Protein AF-A0A0G4N3T8-F1 (afdb_monomer)

Foldseek 3Di:
DAEDELVQLDDPDQCVSLVSLVVVLVVPQVPPPEEYEYEQCLSLFFADDPPDDDPSSVVNNVSNLVSLVVCPVTNYHYHYYHPCPVRGYPSVVVSCPDDDDPDADALVRQLVLLCVLCVPAAEDPQDDSSVLSVLCPLAHSVLSNQLVVQLVVLQVVVQVVVQVVDPDPDHDDGDPHGYGHPVSSVVSPVVGDRPDDDDPDDDDDDDDDDDDDDDDDDDDDDDDVVVCCPPLNVVVLVVQLVVCVVPVVQDDPLNSVLSVCVVVVPDDPVVSDDQPPPLDPDDDDDDDDDDDDDPVVVLSNVLVLLLQLLVCLQACLLLQAPQDPVCCCPPDDPSDSPPPPSNDCVSSPDDPVQQQPKHFAHPSQLVQADDVVPGIDGSVVSSVLSCCQARYNHHDHDSPPPDPVVVVVVCVQRSHPDNDDDDPVRVVVLVVQLCLLVVVQVVCCVVPVPDDQLHCPPNSSVRSVVLVVVLVVVVVPAAEDEDEDDQHNQLSCVCRPQNDPVVVLVCLVVVPDDPVPPDPDDRSSQDKDWHWDARPVRDIHIYIYHGD

Organism: Verticillium longisporum (NCBI:txid100787)

Solvent-accessible surface area (backbone atoms only — not comparable to full-atom values): 32976 Å² total; per-residue (Å²): 113,49,80,44,47,40,73,79,43,63,54,93,52,81,67,49,24,36,48,48,43,52,50,52,49,52,50,46,63,74,57,50,68,37,39,41,36,31,43,51,36,39,78,59,40,48,40,95,60,100,65,93,71,58,73,59,56,58,51,29,46,54,44,42,54,54,51,56,66,71,40,80,92,48,66,55,45,82,44,76,41,57,95,44,75,85,45,40,26,67,76,58,57,69,76,47,82,80,77,83,84,84,70,75,59,50,52,70,49,38,29,53,50,48,52,64,73,46,66,88,58,47,71,36,91,73,46,52,59,64,59,51,22,64,72,47,68,61,29,41,74,66,42,52,51,51,31,55,51,41,14,54,51,45,38,53,53,49,56,53,52,51,53,72,67,60,82,63,97,62,83,79,78,80,70,98,63,72,61,42,44,44,68,24,48,56,54,17,59,74,72,52,69,52,86,56,74,83,81,92,76,82,98,81,84,82,90,90,84,86,87,85,90,89,88,91,89,88,90,87,87,87,71,80,78,60,62,65,71,53,62,91,52,45,70,50,56,53,50,51,50,55,43,30,71,76,37,57,80,60,39,58,69,62,53,43,53,46,53,50,45,65,72,66,65,82,60,59,77,81,71,77,58,76,76,68,88,78,74,56,94,73,82,81,90,78,93,78,81,82,79,88,80,69,74,65,62,57,56,43,53,48,53,53,48,53,32,53,37,52,46,34,31,55,70,47,18,36,54,59,22,56,64,58,94,82,44,54,49,75,69,38,88,93,50,50,56,65,67,57,62,62,74,42,53,65,61,73,69,49,52,82,81,51,32,75,42,74,41,72,48,25,88,64,37,62,48,64,62,46,46,96,96,35,58,58,41,28,46,48,56,50,49,55,50,44,43,59,60,19,30,25,79,46,59,56,87,53,74,87,52,87,52,61,71,61,46,50,59,47,44,72,52,51,55,36,94,70,62,76,86,79,53,73,67,56,51,51,50,45,49,51,40,36,49,55,44,49,51,51,46,52,48,45,51,70,77,44,70,88,57,94,64,48,63,38,84,97,48,37,65,51,55,37,49,53,48,50,51,51,51,52,40,41,73,76,64,47,49,73,47,80,44,82,74,68,56,69,25,37,62,51,41,38,40,74,68,58,55,50,58,62,68,65,58,50,30,65,74,69,71,59,70,60,95,81,66,87,60,94,68,76,59,88,70,30,66,51,50,76,38,76,45,72,41,98,86,70,50,66,34,39,38,31,39,54,56,105

pLDDT: mean 76.02, std 19.44, range [22.83, 96.81]

InterPro domains:
  IPR003959 ATPase, AAA-type, core [PF00004] (2-103)
  IPR011603 2-oxoglutarate dehydrogenase E1 component [PTHR23152] (225-548)
  IPR027417 P-loop containing nucleoside triphosphate hydrolase [G3DSA:3.40.50.300] (2-196)
  IPR027417 P-loop containing nucleoside triphosphate hydrolase [SSF52540] (2-163)
  IPR029061 Thiamin diphosphate-binding fold [SSF52518] (342-529)
  IPR032106 2-oxoglutarate dehydrogenase E1 component, N-terminal domain [PF16078] (226-265)
  IPR041569 AAA ATPase, AAA+ lid domain [PF17862] (126-162)

Secondary structure (DSSP, 8-state):
-EEEEHHHH--SSTTHHHHHHHHHHHHHHHT-SEEEEEESTHHHHB---SS---HHHHHHHHHHHHHHHTTTTS-EEEEE--S-GGGB-HHHHTT--------PPPHHHHHHHHHHHTTTSEE-TT--HHHHHHH-TT--HHHHHHHHHHHHHHHHHHHHHHHHH--SSSPPPPPSS-EE-HHHHHHHHHHPPPS-------------------------PPPGGGGTTSSTTHHHHHHHHHHHHH-GGGS-HHHHHHHHHHHH--S-TTTS----TTSS---S----PPPP--THHHHHHHHHHHHHHHHHHHHHGGGT----TT-HHHHSTTS-----GGGSTGGGT--GGGTT-EEE-BTTB-GGG-BTTB-EEEHHHHHHHHHHHHSSSS----TT---HHHHHHHHHHHSSS-S----HHHHHHHHHHHHHHHHHHHHHHHH-TTS-----TT-TTHHHHHHHHHHHHHHTT--EEEE---STTHHHIIIIII---HHHHHHHHHT---TT--S----TTT--EEEEEE-TTS-EEEEEEPP-

Mean predicted aligned error: 19.87 Å

Structure (mmCIF, N/CA/C/O backbone):
data_AF-A0A0G4N3T8-F1
#
_entry.id   AF-A0A0G4N3T8-F1
#
loop_
_atom_site.group_PDB
_atom_site.id
_atom_site.type_symbol
_atom_site.label_atom_id
_atom_site.label_alt_id
_atom_site.label_comp_id
_atom_site.label_asym_id
_atom_site.label_entity_id
_atom_site.label_seq_id
_atom_site.pdbx_PDB_ins_code
_atom_site.Cartn_x
_atom_site.Cartn_y
_atom_site.Cartn_z
_atom_site.occupancy
_atom_site.B_iso_or_equiv
_atom_site.auth_seq_id
_atom_site.auth_comp_id
_atom_site.auth_asym_id
_atom_site.auth_atom_id
_atom_site.pdbx_PDB_model_num
ATOM 1 N N . MET A 1 1 ? -4.111 25.228 19.983 1.00 71.50 1 MET A N 1
ATOM 2 C CA . MET A 1 1 ? -4.428 25.370 18.546 1.00 71.50 1 MET A CA 1
ATOM 3 C C . MET A 1 1 ? -5.278 24.170 18.165 1.00 71.50 1 MET A C 1
ATOM 5 O O . MET A 1 1 ? -4.905 23.070 18.539 1.00 71.50 1 MET A O 1
ATOM 9 N N . LEU A 1 2 ? -6.440 24.383 17.555 1.00 81.38 2 LEU A N 1
ATOM 10 C CA . LEU A 1 2 ? -7.309 23.341 17.009 1.00 81.38 2 LEU A CA 1
ATOM 11 C C . LEU A 1 2 ? -7.020 23.257 15.514 1.00 81.38 2 LEU A C 1
ATOM 13 O O . LEU A 1 2 ? -7.390 24.167 14.780 1.00 81.38 2 LEU A O 1
ATOM 17 N N . GLU A 1 3 ? -6.319 22.215 15.089 1.00 81.06 3 GLU A N 1
ATOM 18 C CA . GLU A 1 3 ? -6.073 21.940 13.675 1.00 81.06 3 GLU A CA 1
ATOM 19 C C . GLU A 1 3 ? -7.245 21.150 13.089 1.00 81.06 3 GLU A C 1
ATOM 21 O O . GLU A 1 3 ? -7.716 20.178 13.681 1.00 81.06 3 GLU A O 1
ATOM 26 N N . VAL A 1 4 ? -7.749 21.604 11.948 1.00 79.25 4 VAL A N 1
ATOM 27 C CA . VAL A 1 4 ? -8.958 21.096 11.309 1.00 79.25 4 VAL A CA 1
ATOM 28 C C . VAL A 1 4 ? -8.665 20.889 9.830 1.00 79.25 4 VAL A C 1
ATOM 30 O O . VAL A 1 4 ? -8.437 21.843 9.093 1.00 79.25 4 VAL A O 1
ATOM 33 N N . SER A 1 5 ? -8.690 19.642 9.375 1.00 74.25 5 SER A N 1
ATOM 34 C CA . SER A 1 5 ? -8.521 19.318 7.957 1.00 74.25 5 SER A CA 1
ATOM 35 C C . SER A 1 5 ? -9.869 19.241 7.243 1.00 74.25 5 SER A C 1
ATOM 37 O O . SER A 1 5 ? -10.896 18.931 7.859 1.00 74.25 5 SER A O 1
ATOM 39 N N . GLY A 1 6 ? -9.886 19.441 5.923 1.00 65.75 6 GLY A N 1
ATOM 40 C CA . GLY A 1 6 ? -11.110 19.301 5.128 1.00 65.75 6 GLY A CA 1
ATOM 41 C C . GLY A 1 6 ? -11.798 17.937 5.248 1.00 65.75 6 GLY A C 1
ATOM 42 O O . GLY A 1 6 ? -13.027 17.849 5.227 1.00 65.75 6 GLY A O 1
ATOM 43 N N . ALA A 1 7 ? -11.020 16.879 5.473 1.00 62.44 7 ALA A N 1
ATOM 44 C CA . ALA A 1 7 ? -11.532 15.533 5.712 1.00 62.44 7 ALA A CA 1
ATOM 45 C C . ALA A 1 7 ? -12.271 15.388 7.055 1.00 62.44 7 ALA A C 1
ATOM 47 O O . ALA A 1 7 ? -13.172 14.565 7.162 1.00 62.44 7 ALA A O 1
ATOM 48 N N . SER A 1 8 ? -11.923 16.188 8.069 1.00 65.00 8 SER A N 1
ATOM 49 C CA . SER A 1 8 ? -12.542 16.111 9.403 1.00 65.00 8 SER A CA 1
ATOM 50 C C . SER A 1 8 ? -13.936 16.748 9.476 1.00 65.00 8 SER A C 1
ATOM 52 O O . SER A 1 8 ? -14.730 16.410 10.352 1.00 65.00 8 SER A O 1
ATOM 54 N N . ILE A 1 9 ? -14.250 17.660 8.550 1.00 69.56 9 ILE A N 1
ATOM 55 C CA . ILE A 1 9 ? -15.552 18.339 8.480 1.00 69.56 9 ILE A CA 1
ATOM 56 C C . ILE A 1 9 ? -16.479 17.681 7.450 1.00 69.56 9 ILE A C 1
ATOM 58 O O . ILE A 1 9 ? -17.690 17.626 7.675 1.00 69.56 9 ILE A O 1
ATOM 62 N N . ASN A 1 10 ? -15.937 17.210 6.323 1.00 64.81 10 ASN A N 1
ATOM 63 C CA . ASN A 1 10 ? -16.735 16.670 5.227 1.00 64.81 10 ASN A CA 1
ATOM 64 C C . ASN A 1 10 ? -17.247 15.260 5.536 1.00 64.81 10 ASN A C 1
ATOM 66 O O . ASN A 1 10 ? -16.494 14.292 5.506 1.00 64.81 10 ASN A O 1
ATOM 70 N N . ASP A 1 11 ? -18.556 15.149 5.735 1.00 62.53 11 ASP A N 1
ATOM 71 C CA . ASP A 1 11 ? -19.254 13.885 5.933 1.00 62.53 11 ASP A CA 1
ATOM 72 C C . ASP A 1 11 ? -20.135 13.529 4.716 1.00 62.53 11 ASP A C 1
ATOM 74 O O . ASP A 1 11 ? -20.631 14.399 3.988 1.00 62.53 11 ASP A O 1
ATOM 78 N N . MET A 1 12 ? -20.328 12.229 4.471 1.00 53.44 12 MET A N 1
ATOM 79 C CA . MET A 1 12 ? -21.211 11.715 3.419 1.00 53.44 12 MET A CA 1
ATOM 80 C C . MET A 1 12 ? -22.694 11.878 3.775 1.00 53.44 12 MET A C 1
ATOM 82 O O . MET A 1 12 ? -23.532 11.923 2.868 1.00 53.44 12 MET A O 1
ATOM 86 N N . TYR A 1 13 ? -23.026 11.993 5.064 1.00 56.47 13 TYR A N 1
ATOM 87 C CA . TYR A 1 13 ? -24.401 12.147 5.531 1.00 56.47 13 TYR A CA 1
ATOM 88 C C . TYR A 1 13 ? -24.872 13.606 5.486 1.00 56.47 13 TYR A C 1
ATOM 90 O O . TYR A 1 13 ? -24.269 14.511 6.070 1.00 56.47 13 TYR A O 1
ATOM 98 N N . VAL A 1 14 ? -26.003 13.833 4.810 1.00 57.00 14 VAL A N 1
ATOM 99 C CA . VAL A 1 14 ? -26.629 15.158 4.681 1.00 57.00 14 VAL A CA 1
ATOM 100 C C . VAL A 1 14 ? -26.943 15.719 6.074 1.00 57.00 14 VAL A C 1
ATOM 102 O O . VAL A 1 14 ? -27.644 15.088 6.863 1.00 57.00 14 VAL A O 1
ATOM 105 N N . GLY A 1 15 ? -26.395 16.896 6.388 1.00 65.69 15 GLY A N 1
ATOM 106 C CA . GLY A 1 15 ? -26.574 17.583 7.673 1.00 65.69 15 GLY A CA 1
ATOM 107 C C . GLY A 1 15 ? -25.611 17.172 8.797 1.00 65.69 15 GLY A C 1
ATOM 108 O O . GLY A 1 15 ? -25.592 17.837 9.834 1.00 65.69 15 GLY A O 1
ATOM 109 N N . GLN A 1 16 ? -24.781 16.133 8.628 1.00 74.25 16 GLN A N 1
ATOM 110 C CA . GLN A 1 16 ? -23.794 15.754 9.650 1.00 74.25 16 GLN A CA 1
ATOM 111 C C . GLN A 1 16 ? -22.578 16.685 9.635 1.00 74.25 16 GLN A C 1
ATOM 113 O O . GLN A 1 16 ? -22.160 17.165 10.688 1.00 74.25 16 GLN A O 1
ATOM 118 N N . SER A 1 17 ? -22.110 17.065 8.447 1.00 75.94 17 SER A N 1
ATOM 119 C CA . SER A 1 17 ? -21.088 18.101 8.280 1.00 75.94 17 SER A CA 1
ATOM 120 C C . SER A 1 17 ? -21.495 19.415 8.965 1.00 75.94 17 SER A C 1
ATOM 122 O O . SER A 1 17 ? -20.697 20.026 9.667 1.00 75.94 17 SER A O 1
ATOM 124 N N . GLU A 1 18 ? -22.769 19.820 8.879 1.00 81.50 18 GLU A N 1
ATOM 125 C CA . GLU A 1 18 ? -23.284 21.003 9.585 1.00 81.50 18 GLU A CA 1
ATOM 126 C C . GLU A 1 18 ? -23.201 20.882 11.113 1.00 81.50 18 GLU A C 1
ATOM 128 O O . GLU A 1 18 ? -22.900 21.858 11.806 1.00 81.50 18 GLU A O 1
ATOM 133 N N . LYS A 1 19 ? -23.478 19.693 11.658 1.00 82.56 19 LYS A N 1
ATOM 134 C CA . LYS A 1 19 ? -23.378 19.436 13.100 1.00 82.56 19 LYS A CA 1
ATOM 135 C C . LYS A 1 19 ? -21.930 19.451 13.566 1.00 82.56 19 LYS A C 1
ATOM 137 O O . LYS A 1 19 ? -21.659 20.040 14.609 1.00 82.56 19 LYS A O 1
ATOM 142 N N . ASN A 1 20 ? -21.017 18.873 12.788 1.00 82.88 20 ASN A N 1
ATOM 143 C CA . ASN A 1 20 ? -19.584 18.874 13.087 1.00 82.88 20 ASN A CA 1
ATOM 144 C C . ASN A 1 20 ? -19.046 20.307 13.126 1.00 82.88 20 ASN A C 1
ATOM 146 O O . ASN A 1 20 ? -18.324 20.683 14.045 1.00 82.88 20 ASN A O 1
ATOM 150 N N . VAL A 1 21 ? -19.503 21.149 12.200 1.00 83.56 21 VAL A N 1
ATOM 151 C CA . VAL A 1 21 ? -19.205 22.582 12.197 1.00 83.56 21 VAL A CA 1
ATOM 152 C C . VAL A 1 21 ? -19.753 23.286 13.445 1.00 83.56 21 VAL A C 1
ATOM 154 O O . VAL A 1 21 ? -19.013 24.010 14.108 1.00 83.56 21 VAL A O 1
ATOM 157 N N . ARG A 1 22 ? -21.013 23.048 13.841 1.00 85.12 22 ARG A N 1
ATOM 158 C CA . ARG A 1 22 ? -21.557 23.613 15.098 1.00 85.12 22 ARG A CA 1
ATOM 159 C C . ARG A 1 22 ? -20.786 23.148 16.326 1.00 85.12 22 ARG A C 1
ATOM 161 O O . ARG A 1 22 ? -20.542 23.942 17.231 1.00 85.12 22 ARG A O 1
ATOM 168 N N . ALA A 1 23 ? -20.410 21.874 16.367 1.00 84.69 23 ALA A N 1
ATOM 169 C CA . ALA A 1 23 ? -19.646 21.300 17.464 1.00 84.69 23 ALA A CA 1
ATOM 170 C C . ALA A 1 23 ? -18.252 21.932 17.554 1.00 84.69 23 ALA A C 1
ATOM 172 O O . ALA A 1 23 ? -17.852 22.343 18.643 1.00 84.69 23 ALA A O 1
ATOM 173 N N . LEU A 1 24 ? -17.569 22.104 16.418 1.00 85.88 24 LEU A N 1
ATOM 174 C CA . LEU A 1 24 ? -16.271 22.768 16.330 1.00 85.88 24 LEU A CA 1
ATOM 175 C C . LEU A 1 24 ? -16.331 24.188 16.901 1.00 85.88 24 LEU A C 1
ATOM 177 O O . LEU A 1 24 ? -15.544 24.536 17.779 1.00 85.88 24 LEU A O 1
ATOM 181 N N . PHE A 1 25 ? -17.291 25.000 16.458 1.00 84.19 25 PHE A N 1
ATOM 182 C CA . PHE A 1 25 ? -17.422 26.375 16.940 1.00 84.19 25 PHE A CA 1
ATOM 183 C C . PHE A 1 25 ? -17.934 26.459 18.382 1.00 84.19 25 PHE A C 1
ATOM 185 O O . PHE A 1 25 ? -17.521 27.342 19.129 1.00 84.19 25 PHE A O 1
ATOM 192 N N . SER A 1 26 ? -18.770 25.520 18.831 1.00 85.38 26 SER A N 1
ATOM 193 C CA . SER A 1 26 ? -19.181 25.433 20.239 1.00 85.38 26 SER A CA 1
ATOM 194 C C . SER A 1 26 ? -18.003 25.095 21.156 1.00 85.38 26 SER A C 1
ATOM 196 O O . SER A 1 26 ? -17.832 25.722 22.204 1.00 85.38 26 SER A O 1
ATOM 198 N N . LEU A 1 27 ? -17.159 24.147 20.744 1.00 84.12 27 LEU A N 1
ATOM 199 C CA . LEU A 1 27 ? -15.921 23.810 21.437 1.00 84.12 27 LEU A CA 1
ATOM 200 C C . LEU A 1 27 ? -14.975 25.012 21.445 1.00 84.12 27 LEU A C 1
ATOM 202 O O . LEU A 1 27 ? -14.427 25.366 22.489 1.00 84.12 27 LEU A O 1
ATOM 206 N N . ALA A 1 28 ? -14.867 25.701 20.309 1.00 81.75 28 ALA A N 1
ATOM 207 C CA . ALA A 1 28 ? -14.035 26.881 20.198 1.00 81.75 28 ALA A CA 1
ATOM 208 C C . ALA A 1 28 ? -14.492 28.023 21.127 1.00 81.75 28 ALA A C 1
ATOM 210 O O . ALA A 1 28 ? -13.669 28.704 21.739 1.00 81.75 28 ALA A O 1
ATOM 211 N N . LYS A 1 29 ? -15.805 28.208 21.311 1.00 80.94 29 LYS A N 1
ATOM 212 C CA . LYS A 1 29 ? -16.335 29.193 22.270 1.00 80.94 29 LYS A CA 1
ATOM 213 C C . LYS A 1 29 ? -15.924 28.887 23.705 1.00 80.94 29 LYS A C 1
ATOM 215 O O . LYS A 1 29 ? -15.600 29.801 24.459 1.00 80.94 29 LYS A O 1
ATOM 220 N N . LYS A 1 30 ? -15.913 27.606 24.073 1.00 82.50 30 LYS A N 1
ATOM 221 C CA . LYS A 1 30 ? -15.596 27.152 25.434 1.00 82.50 30 LYS A CA 1
ATOM 222 C C . LYS A 1 30 ? -14.102 27.187 25.749 1.00 82.50 30 LYS A C 1
ATOM 224 O O . LYS A 1 30 ? -13.742 27.452 26.888 1.00 82.50 30 LYS A O 1
ATOM 229 N N . LEU A 1 31 ? -13.249 26.937 24.756 1.00 81.56 31 LEU A N 1
ATOM 230 C CA . LEU A 1 31 ? -11.791 26.872 24.916 1.00 81.56 31 LEU A CA 1
ATOM 231 C C . LEU A 1 31 ? -11.080 28.208 24.632 1.00 81.56 31 LEU A C 1
ATOM 233 O O . LEU A 1 31 ? -9.860 28.246 24.499 1.00 81.56 31 LEU A O 1
ATOM 237 N N . SER A 1 32 ? -11.825 29.310 24.504 1.00 78.12 32 SER A N 1
ATOM 238 C CA . SER A 1 32 ? -11.271 30.632 24.199 1.00 78.12 32 SER A CA 1
ATOM 239 C C . SER A 1 32 ? -10.382 31.162 25.345 1.00 78.12 32 SER A C 1
ATOM 241 O O . SER A 1 32 ? -10.842 31.187 26.489 1.00 78.12 32 SER A O 1
ATOM 243 N N . PRO A 1 33 ? -9.170 31.692 25.071 1.00 83.88 33 PRO A N 1
ATOM 244 C CA . PRO A 1 33 ? -8.624 32.023 23.751 1.00 83.88 33 PRO A CA 1
ATOM 245 C C . PRO A 1 33 ? -7.954 30.834 23.044 1.00 83.88 33 PRO A C 1
ATOM 247 O O . PRO A 1 33 ? -7.156 30.117 23.641 1.00 83.88 33 PRO A O 1
ATOM 250 N N . LEU A 1 34 ? -8.217 30.664 21.744 1.00 85.88 34 LEU A N 1
ATOM 251 C CA . LEU A 1 34 ? -7.607 29.600 20.938 1.00 85.88 34 LEU A CA 1
ATOM 252 C C . LEU A 1 34 ? -7.403 30.012 19.477 1.00 85.88 34 LEU A C 1
ATOM 254 O O . LEU A 1 34 ? -8.059 30.925 18.984 1.00 85.88 34 LEU A O 1
ATOM 258 N N . VAL A 1 35 ? -6.536 29.284 18.776 1.00 86.06 35 VAL A N 1
ATOM 259 C CA . VAL A 1 35 ? -6.353 29.390 17.321 1.00 86.06 35 VAL A CA 1
ATOM 260 C C . VAL A 1 35 ? -6.996 28.183 16.646 1.00 86.06 35 VAL A C 1
ATOM 262 O O . VAL A 1 35 ? -6.591 27.065 16.957 1.00 86.06 35 VAL A O 1
ATOM 265 N N . ILE A 1 36 ? -7.983 28.388 15.772 1.00 87.19 36 ILE A N 1
ATOM 266 C CA . ILE A 1 36 ? -8.504 27.364 14.858 1.00 87.19 36 ILE A CA 1
ATOM 267 C C . ILE A 1 36 ? -7.684 27.477 13.581 1.00 87.19 36 ILE A C 1
ATOM 269 O O . ILE A 1 36 ? -7.699 28.528 12.947 1.00 87.19 36 ILE A O 1
ATOM 273 N N . PHE A 1 37 ? -6.966 26.427 13.218 1.00 87.62 37 PHE A N 1
ATOM 274 C CA . PHE A 1 37 ? -6.212 26.355 11.979 1.00 87.62 37 PHE A CA 1
ATOM 275 C C . PHE A 1 37 ? -6.889 25.390 11.021 1.00 87.62 37 PHE A C 1
ATOM 277 O O . PHE A 1 37 ? -7.142 24.248 11.386 1.00 87.62 37 PHE A O 1
ATOM 284 N N . ILE A 1 38 ? -7.193 25.861 9.819 1.00 86.19 38 ILE A N 1
ATOM 285 C CA . ILE A 1 38 ? -7.829 25.069 8.774 1.00 86.19 38 ILE A CA 1
ATOM 286 C C . ILE A 1 38 ? -6.835 24.915 7.636 1.00 86.19 38 ILE A C 1
ATOM 288 O O . ILE A 1 38 ? -6.513 25.909 6.985 1.00 86.19 38 ILE A O 1
ATOM 292 N N . ASP A 1 39 ? -6.373 23.693 7.402 1.00 83.06 39 ASP A N 1
ATOM 293 C CA . ASP A 1 39 ? -5.489 23.388 6.277 1.00 83.06 39 ASP A CA 1
ATOM 294 C C . ASP A 1 39 ? -6.281 22.860 5.071 1.00 83.06 39 ASP A C 1
ATOM 296 O O . ASP A 1 39 ? -7.380 22.317 5.226 1.00 83.06 39 ASP A O 1
ATOM 300 N N . GLU A 1 40 ? -5.732 23.052 3.869 1.00 76.69 40 GLU A N 1
ATOM 301 C CA . GLU A 1 40 ? -6.352 22.693 2.581 1.00 76.69 40 GLU A CA 1
ATOM 302 C C . GLU A 1 40 ? -7.788 23.218 2.437 1.00 76.69 40 GLU A C 1
ATOM 304 O O . GLU A 1 40 ? -8.737 22.516 2.073 1.00 76.69 40 GLU A O 1
ATOM 309 N N . ALA A 1 41 ? -7.966 24.496 2.750 1.00 80.50 41 ALA A N 1
ATOM 310 C CA . ALA A 1 41 ? -9.276 25.118 2.846 1.00 80.50 41 ALA A CA 1
ATOM 311 C C . ALA A 1 41 ? -10.071 25.114 1.531 1.00 80.50 41 ALA A C 1
ATOM 313 O O . ALA A 1 41 ? -11.298 25.187 1.559 1.00 80.50 41 ALA A O 1
ATOM 314 N N . ASP A 1 42 ? -9.402 24.981 0.385 1.00 79.12 42 ASP A N 1
ATOM 315 C CA . ASP A 1 42 ? -10.028 24.786 -0.924 1.00 79.12 42 ASP A CA 1
ATOM 316 C C . ASP A 1 42 ? -10.868 23.503 -0.992 1.00 79.12 42 ASP A C 1
ATOM 318 O O . ASP A 1 42 ? -11.891 23.486 -1.673 1.00 79.12 42 ASP A O 1
ATOM 322 N N . ALA A 1 43 ? -10.550 22.469 -0.209 1.00 74.25 43 ALA A N 1
ATOM 323 C CA . ALA A 1 43 ? -11.387 21.273 -0.111 1.00 74.25 43 ALA A CA 1
ATOM 324 C C . ALA A 1 43 ? -12.741 21.538 0.584 1.00 74.25 43 ALA A C 1
ATOM 326 O O . ALA A 1 43 ? -13.738 20.862 0.307 1.00 74.25 43 ALA A O 1
ATOM 327 N N . LEU A 1 44 ? -12.800 22.519 1.490 1.00 76.50 44 LEU A N 1
ATOM 328 C CA . LEU A 1 44 ? -14.009 22.863 2.248 1.00 76.50 44 LEU A CA 1
ATOM 329 C C . LEU A 1 44 ? -14.784 24.027 1.651 1.00 76.50 44 LEU A C 1
ATOM 331 O O . LEU A 1 44 ? -16.011 24.026 1.671 1.00 76.50 44 LEU A O 1
ATOM 335 N N . PHE A 1 45 ? -14.075 25.017 1.131 1.00 82.00 45 PHE A N 1
ATOM 336 C CA . PHE A 1 45 ? -14.625 26.325 0.814 1.00 82.00 45 PHE A CA 1
ATOM 337 C C . PHE A 1 45 ? -14.543 26.651 -0.676 1.00 82.00 45 PHE A C 1
ATOM 339 O O . PHE A 1 45 ? -14.584 27.826 -1.027 1.00 82.00 45 PHE A O 1
ATOM 346 N N . ALA A 1 46 ? -14.440 25.646 -1.551 1.00 76.12 46 ALA A N 1
ATOM 347 C CA . ALA A 1 46 ? -14.409 25.864 -2.993 1.00 76.12 46 ALA A CA 1
ATOM 348 C C . ALA A 1 46 ? -15.630 26.655 -3.518 1.00 76.12 46 ALA A C 1
ATOM 350 O O . ALA A 1 46 ? -16.772 26.437 -3.105 1.00 76.12 46 ALA A O 1
ATOM 351 N N . ALA A 1 47 ? -15.384 27.548 -4.473 1.00 70.19 47 ALA A N 1
ATOM 352 C CA . ALA A 1 47 ? -16.333 28.410 -5.143 1.00 70.19 47 ALA A CA 1
ATOM 353 C C . ALA A 1 47 ? -17.306 27.612 -6.013 1.00 70.19 47 ALA A C 1
ATOM 355 O O . ALA A 1 47 ? -17.053 26.498 -6.482 1.00 70.19 47 ALA A O 1
ATOM 356 N N . ARG A 1 48 ? -18.457 28.231 -6.268 1.00 64.06 48 ARG A N 1
ATOM 357 C CA . ARG A 1 48 ? -19.581 27.631 -6.990 1.00 64.06 48 ARG A CA 1
ATOM 358 C C . ARG A 1 48 ? -19.276 27.531 -8.491 1.00 64.06 48 ARG A C 1
ATOM 360 O O . ARG A 1 48 ? -19.641 28.414 -9.260 1.00 64.06 48 ARG A O 1
ATOM 367 N N . GLY A 1 49 ? -18.626 26.452 -8.920 1.00 54.31 49 GLY A N 1
ATOM 368 C CA . GLY A 1 49 ? -18.427 26.135 -10.339 1.00 54.31 49 GLY A CA 1
ATOM 369 C C . GLY A 1 49 ? -19.634 25.429 -10.975 1.00 54.31 49 GLY A C 1
ATOM 370 O O . GLY A 1 49 ? -20.326 24.653 -10.320 1.00 54.31 49 GLY A O 1
ATOM 371 N N . GLN A 1 50 ? -19.864 25.636 -12.279 1.00 43.41 50 GLN A N 1
ATOM 372 C CA . GLN A 1 50 ? -20.954 25.030 -13.079 1.00 43.41 50 GLN A CA 1
ATOM 373 C C . GLN A 1 50 ? -20.869 23.492 -13.254 1.00 43.41 50 GLN A C 1
ATOM 375 O O . GLN A 1 50 ? -21.611 22.913 -14.045 1.00 43.41 50 GLN A O 1
ATOM 380 N N . SER A 1 51 ? -20.003 22.799 -12.511 1.00 42.50 51 SER A N 1
ATOM 381 C CA . SER A 1 51 ? -19.836 21.346 -12.577 1.00 42.50 51 SER A CA 1
ATOM 382 C C . SER A 1 51 ? -20.258 20.697 -11.258 1.00 42.50 51 SER A C 1
ATOM 384 O O . SER A 1 51 ? -19.594 20.880 -10.246 1.00 42.50 51 SER A O 1
ATOM 386 N N . ARG A 1 52 ? -21.386 19.967 -11.283 1.00 46.66 52 ARG A N 1
ATOM 387 C CA . ARG A 1 52 ? -21.839 18.918 -10.335 1.00 46.66 52 ARG A CA 1
ATOM 388 C C . ARG A 1 52 ? -21.387 19.021 -8.856 1.00 46.66 52 ARG A C 1
ATOM 390 O O . ARG A 1 52 ? -21.095 17.996 -8.242 1.00 46.66 52 ARG A O 1
ATOM 397 N N . SER A 1 53 ? -21.383 20.204 -8.241 1.00 50.28 53 SER A N 1
ATOM 398 C CA . SER A 1 53 ? -21.184 20.300 -6.789 1.00 50.28 53 SER A CA 1
ATOM 399 C C . SER A 1 53 ? -22.432 19.790 -6.054 1.00 50.28 53 SER A C 1
ATOM 401 O O . SER A 1 53 ? -23.565 20.112 -6.425 1.00 50.28 53 SER A O 1
ATOM 403 N N . ARG A 1 54 ? -22.226 18.934 -5.044 1.00 57.50 54 ARG A N 1
ATOM 404 C CA . ARG A 1 54 ? -23.290 18.302 -4.247 1.00 57.50 54 ARG A CA 1
ATOM 405 C C . ARG A 1 54 ? -24.031 19.366 -3.413 1.00 57.50 54 ARG A C 1
ATOM 407 O O . ARG A 1 54 ? -23.369 20.142 -2.728 1.00 57.50 54 ARG A O 1
ATOM 414 N N . PRO A 1 55 ? -25.379 19.368 -3.372 1.00 60.84 55 PRO A N 1
ATOM 415 C CA . PRO A 1 55 ? -26.166 20.292 -2.541 1.00 60.84 55 PRO A CA 1
ATOM 416 C C . PRO A 1 55 ? -25.745 20.346 -1.059 1.00 60.84 55 PRO A C 1
ATOM 418 O O . PRO A 1 55 ? -25.765 21.418 -0.461 1.00 60.84 55 PRO A O 1
ATOM 421 N N . SER A 1 56 ? -25.273 19.228 -0.496 1.00 63.09 56 SER A N 1
ATOM 422 C CA . SER A 1 56 ? -24.823 19.115 0.901 1.00 63.09 56 SER A CA 1
ATOM 423 C C . SER A 1 56 ? -23.543 19.897 1.228 1.00 63.09 56 SER A C 1
ATOM 425 O O . SER A 1 56 ? -23.348 20.338 2.362 1.00 63.09 56 SER A O 1
ATOM 427 N N . HIS A 1 57 ? -22.664 20.115 0.245 1.00 69.31 57 HIS A N 1
ATOM 428 C CA . HIS A 1 57 ? -21.445 20.911 0.434 1.00 69.31 57 HIS A CA 1
ATOM 429 C C . HIS A 1 57 ? -21.793 22.393 0.632 1.00 69.31 57 HIS A C 1
ATOM 431 O O . HIS A 1 57 ? -21.277 23.054 1.530 1.00 69.31 57 HIS A O 1
ATOM 437 N N . ARG A 1 58 ? -22.794 22.881 -0.112 1.00 71.00 58 ARG A N 1
ATOM 438 C CA . ARG A 1 58 ? -23.317 24.250 0.011 1.00 71.00 58 ARG A CA 1
ATOM 439 C C . ARG A 1 58 ? -23.947 24.519 1.379 1.00 71.00 58 ARG A C 1
ATOM 441 O O . ARG A 1 58 ? -23.776 25.603 1.932 1.00 71.00 58 ARG A O 1
ATOM 448 N N . GLU A 1 59 ? -24.696 23.559 1.899 1.00 75.62 59 GLU A N 1
ATOM 449 C CA . GLU A 1 59 ? -25.315 23.613 3.229 1.00 75.62 59 GLU A CA 1
ATOM 450 C C . GLU A 1 59 ? -24.254 23.709 4.337 1.00 75.62 59 GLU A C 1
ATOM 452 O O . GLU A 1 59 ? -24.296 24.615 5.172 1.00 75.62 59 GLU A O 1
ATOM 457 N N . THR A 1 60 ? -23.201 22.896 4.232 1.00 77.44 60 THR A N 1
ATOM 458 C CA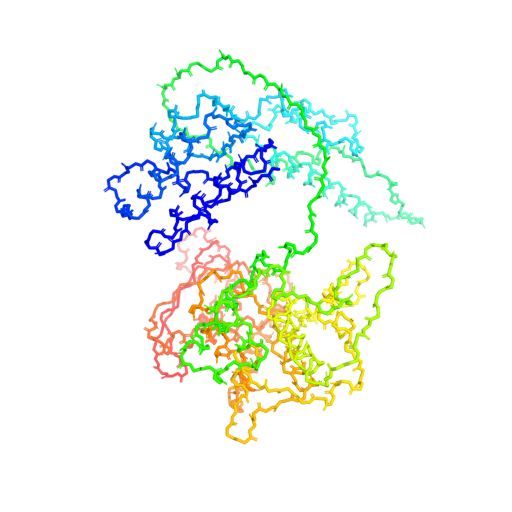 . THR A 1 60 ? -22.058 22.903 5.158 1.00 77.44 60 THR A CA 1
ATOM 459 C C . THR A 1 60 ? -21.330 24.249 5.181 1.00 77.44 60 THR A C 1
ATOM 461 O O . THR A 1 60 ? -21.087 24.794 6.259 1.00 77.44 60 THR A O 1
ATOM 464 N N . ILE A 1 61 ? -21.034 24.829 4.010 1.00 78.69 61 ILE A N 1
ATOM 465 C CA . ILE A 1 61 ? -20.399 26.154 3.914 1.00 78.69 61 ILE A CA 1
ATOM 466 C C . ILE A 1 61 ? -21.277 27.218 4.582 1.00 78.69 61 ILE A C 1
ATOM 468 O O . ILE A 1 61 ? -20.784 28.011 5.382 1.00 78.69 61 ILE A O 1
ATOM 472 N N . ASN A 1 62 ? -22.585 27.234 4.304 1.00 81.62 62 ASN A N 1
ATOM 473 C CA . ASN A 1 62 ? -23.491 28.216 4.907 1.00 81.62 62 ASN A CA 1
ATOM 474 C C . ASN A 1 62 ? -23.555 28.079 6.432 1.00 81.62 62 ASN A C 1
ATOM 476 O O . ASN A 1 62 ? -23.560 29.090 7.138 1.00 81.62 62 ASN A O 1
ATOM 480 N N . GLN A 1 63 ? -23.573 26.848 6.947 1.00 84.62 63 GLN A N 1
ATOM 481 C CA . GLN A 1 63 ? -23.542 26.610 8.384 1.00 84.62 63 GLN A CA 1
ATOM 482 C C . GLN A 1 63 ? -22.222 27.083 9.007 1.00 84.62 63 GLN A C 1
ATOM 484 O O . GLN A 1 63 ? -22.241 27.686 10.079 1.00 84.62 63 GLN A O 1
ATOM 489 N N . PHE A 1 64 ? -21.092 26.870 8.328 1.00 86.25 64 PHE A N 1
ATOM 490 C CA . PHE A 1 64 ? -19.778 27.338 8.775 1.00 86.25 64 PHE A CA 1
ATOM 491 C C . PHE A 1 64 ? -19.720 28.856 8.872 1.00 86.25 64 PHE A C 1
ATOM 493 O O . PHE A 1 64 ? -19.322 29.399 9.900 1.00 86.25 64 PHE A O 1
ATOM 500 N N . LEU A 1 65 ? -20.194 29.545 7.835 1.00 83.62 65 LEU A N 1
ATOM 501 C CA . LEU A 1 65 ? -20.259 31.004 7.810 1.00 83.62 65 LEU A CA 1
ATOM 502 C C . LEU A 1 65 ? -21.148 31.555 8.933 1.00 83.62 65 LEU A C 1
ATOM 504 O O . LEU A 1 65 ? -20.792 32.549 9.560 1.00 83.62 65 LEU A O 1
ATOM 508 N N . ARG A 1 66 ? -22.273 30.890 9.224 1.00 85.44 66 ARG A N 1
ATOM 509 C CA . ARG A 1 66 ? -23.187 31.293 10.300 1.00 85.44 66 ARG A CA 1
ATOM 510 C C . ARG A 1 66 ? -22.555 31.158 11.685 1.00 85.44 66 ARG A C 1
ATOM 512 O O . ARG A 1 66 ? -22.718 32.052 12.512 1.00 85.44 66 ARG A O 1
ATOM 519 N N . GLU A 1 67 ? -21.865 30.052 11.952 1.00 85.56 67 GLU A N 1
ATOM 520 C CA . GLU A 1 67 ? -21.187 29.862 13.238 1.00 85.56 67 GLU A CA 1
ATOM 521 C C . GLU A 1 67 ? -20.003 30.814 13.401 1.00 85.56 67 GLU A C 1
ATOM 523 O O . GLU A 1 67 ? -19.819 31.364 14.486 1.00 85.56 67 GLU A O 1
ATOM 528 N N . TRP A 1 68 ? -19.267 31.077 12.317 1.00 84.69 68 TRP A N 1
ATOM 529 C CA . TRP A 1 68 ? -18.193 32.068 12.285 1.00 84.69 68 TRP A CA 1
ATOM 530 C C . TRP A 1 68 ? -18.707 33.467 12.634 1.00 84.69 68 TRP A C 1
ATOM 532 O O . TRP A 1 68 ? -18.151 34.115 13.519 1.00 84.69 68 TRP A O 1
ATOM 542 N N . ASP A 1 69 ? -19.796 33.925 12.009 1.00 80.50 69 ASP A N 1
ATOM 543 C CA . ASP A 1 69 ? -20.386 35.237 12.320 1.00 80.50 69 ASP A CA 1
ATOM 544 C C . ASP A 1 69 ? -20.805 35.333 13.798 1.00 80.50 69 ASP A C 1
ATOM 546 O O . ASP A 1 69 ? -20.687 36.385 14.422 1.00 80.50 69 ASP A O 1
ATOM 550 N N . GLY A 1 70 ? -21.222 34.211 14.391 1.00 76.31 70 GLY A N 1
ATOM 551 C CA . GLY A 1 70 ? -21.569 34.102 15.806 1.00 76.31 70 GLY A CA 1
ATOM 552 C C . GLY A 1 70 ? -20.382 34.039 16.777 1.00 76.31 70 GLY A C 1
ATOM 553 O O . GLY A 1 70 ? -20.611 33.738 17.951 1.00 76.31 70 GLY A O 1
ATOM 554 N N . MET A 1 71 ? -19.140 34.248 16.321 1.00 72.81 71 MET A N 1
ATOM 555 C CA . MET A 1 71 ? -17.919 34.248 17.147 1.00 72.81 71 MET A CA 1
ATOM 556 C C . MET A 1 71 ? -17.386 35.647 17.481 1.00 72.81 71 MET A C 1
ATOM 558 O O . MET A 1 71 ? -16.364 35.727 18.164 1.00 72.81 71 MET A O 1
ATOM 562 N N . SER A 1 72 ? -18.044 36.728 17.046 1.00 66.25 72 SER A N 1
ATOM 563 C CA . SER A 1 72 ? -17.556 38.116 17.177 1.00 66.25 72 SER A CA 1
ATOM 564 C C . SER A 1 72 ? -17.142 38.527 18.596 1.00 66.25 72 SER A C 1
ATOM 566 O O . SER A 1 72 ? -16.233 39.338 18.752 1.00 66.25 72 SER A O 1
ATOM 568 N N . ASP A 1 73 ? -17.758 37.932 19.619 1.00 66.31 73 ASP A N 1
ATOM 569 C CA . ASP A 1 73 ? -17.538 38.276 21.030 1.00 66.31 73 ASP A CA 1
ATOM 570 C C . ASP A 1 73 ? -16.499 37.369 21.724 1.00 66.31 73 ASP A C 1
ATOM 572 O O . ASP A 1 73 ? -16.265 37.469 22.930 1.00 66.31 73 ASP A O 1
ATOM 576 N N . THR A 1 74 ? -15.854 36.471 20.973 1.00 69.31 74 THR A N 1
ATOM 577 C CA . THR A 1 74 ? -14.944 35.438 21.494 1.00 69.31 74 THR A CA 1
ATOM 578 C C . THR A 1 74 ? -13.491 35.726 21.118 1.00 69.31 74 THR A C 1
ATOM 580 O O . THR A 1 74 ? -13.208 36.153 20.004 1.00 69.31 74 THR A O 1
ATOM 583 N N . LYS A 1 75 ? -12.526 35.408 21.994 1.00 76.69 75 LYS A N 1
ATOM 584 C CA . LYS A 1 75 ? -11.081 35.562 21.709 1.00 76.69 75 LYS A CA 1
ATOM 585 C C . LYS A 1 75 ? -10.511 34.385 20.898 1.00 76.69 75 LYS A C 1
ATOM 587 O O . LYS A 1 75 ? -9.408 33.916 21.174 1.00 76.69 75 LYS A O 1
ATOM 592 N N . ALA A 1 76 ? -11.271 33.872 19.933 1.00 76.81 76 ALA A N 1
ATOM 593 C CA . ALA A 1 76 ? -10.820 32.809 19.042 1.00 76.81 76 ALA A CA 1
ATOM 594 C C . ALA A 1 76 ? -10.265 33.411 17.744 1.00 76.81 76 ALA A C 1
ATOM 596 O O . ALA A 1 76 ? -10.910 34.247 17.114 1.00 76.81 76 ALA A O 1
ATOM 597 N N . PHE A 1 77 ? -9.073 32.983 17.344 1.00 84.00 77 PHE A N 1
ATOM 598 C CA . PHE A 1 77 ? -8.423 33.394 16.105 1.00 84.00 77 PHE A CA 1
ATOM 599 C C . PHE A 1 77 ? -8.563 32.281 15.069 1.00 84.00 77 PHE A C 1
ATOM 601 O O . PHE A 1 77 ? -8.255 31.131 15.364 1.00 84.00 77 PHE A O 1
ATOM 608 N N . ILE A 1 78 ? -9.033 32.598 13.866 1.00 86.00 78 ILE A N 1
ATOM 609 C CA . ILE A 1 78 ? -9.205 31.612 12.793 1.00 86.00 78 ILE A CA 1
ATOM 610 C C . ILE A 1 78 ? -8.141 31.874 11.736 1.00 86.00 78 ILE A C 1
ATOM 612 O O . ILE A 1 78 ? -8.045 32.976 11.200 1.00 86.00 78 ILE A O 1
ATOM 616 N N . MET A 1 79 ? -7.346 30.851 11.454 1.00 88.25 79 MET A N 1
ATOM 617 C CA . MET A 1 79 ? -6.283 30.849 10.463 1.00 88.25 79 MET A CA 1
ATOM 618 C C . MET A 1 79 ? -6.584 29.772 9.429 1.00 88.25 79 MET A C 1
ATOM 620 O O . MET A 1 79 ? -7.016 28.677 9.772 1.00 88.25 79 MET A O 1
ATOM 624 N N . VAL A 1 80 ? -6.386 30.097 8.158 1.00 88.31 80 VAL A N 1
ATOM 625 C CA . VAL A 1 80 ? -6.785 29.249 7.036 1.00 88.31 80 VAL A CA 1
ATOM 626 C C . VAL A 1 80 ? -5.637 29.203 6.033 1.00 88.31 80 VAL A C 1
ATOM 628 O O . VAL A 1 80 ? -5.127 30.258 5.657 1.00 88.31 80 VAL A O 1
ATOM 631 N N . ALA A 1 81 ? -5.243 28.006 5.609 1.00 86.69 81 ALA A N 1
ATOM 632 C CA . ALA A 1 81 ? -4.235 27.763 4.584 1.00 86.69 81 ALA A CA 1
ATOM 633 C C . ALA A 1 81 ? -4.878 27.108 3.351 1.00 86.69 81 ALA A C 1
ATOM 635 O O . ALA A 1 81 ? -5.772 26.272 3.460 1.00 86.69 81 ALA A O 1
ATOM 636 N N . THR A 1 82 ? -4.460 27.525 2.155 1.00 84.44 82 THR A N 1
ATOM 637 C CA . THR A 1 82 ? -4.914 26.943 0.886 1.00 84.44 82 THR A CA 1
ATOM 638 C C . THR A 1 82 ? -3.841 27.086 -0.180 1.00 84.44 82 THR A C 1
ATOM 640 O O . THR A 1 82 ? -3.141 28.097 -0.237 1.00 84.44 82 THR A O 1
ATOM 643 N N . ASN A 1 83 ? -3.768 26.098 -1.068 1.00 80.75 83 ASN A N 1
ATOM 644 C CA . ASN A 1 83 ? -2.933 26.155 -2.266 1.00 80.75 83 ASN A CA 1
ATOM 645 C C . ASN A 1 83 ? -3.674 26.766 -3.470 1.00 80.75 83 ASN A C 1
ATOM 647 O O . ASN A 1 83 ? -3.058 27.045 -4.497 1.00 80.75 83 ASN A O 1
ATOM 651 N N . ARG A 1 84 ? -4.997 26.969 -3.370 1.00 78.94 84 ARG A N 1
ATOM 652 C CA . ARG A 1 84 ? -5.859 27.456 -4.459 1.00 78.94 84 ARG A CA 1
ATOM 653 C C . ARG A 1 84 ? -6.728 28.631 -3.998 1.00 78.94 84 ARG A C 1
ATOM 655 O O . ARG A 1 84 ? -7.947 28.507 -3.909 1.00 78.94 84 ARG A O 1
ATOM 662 N N . PRO A 1 85 ? -6.133 29.808 -3.735 1.00 80.88 85 PRO A N 1
ATOM 663 C CA . PRO A 1 85 ? -6.868 30.949 -3.186 1.00 80.88 85 PRO A CA 1
ATOM 664 C C . PRO A 1 85 ? -7.981 31.468 -4.109 1.00 80.88 85 PRO A C 1
ATOM 666 O O . PRO A 1 85 ? -8.976 31.997 -3.620 1.00 80.88 85 PRO A O 1
ATOM 669 N N . PHE A 1 86 ? -7.830 31.308 -5.429 1.00 81.19 86 PHE A N 1
ATOM 670 C CA . PHE A 1 86 ? -8.832 31.708 -6.426 1.00 81.19 86 PHE A CA 1
ATOM 671 C C . PHE A 1 86 ? -10.028 30.761 -6.500 1.00 81.19 86 PHE A C 1
ATOM 673 O O . PHE A 1 86 ? -11.090 31.158 -6.973 1.00 81.19 86 PHE A O 1
ATOM 680 N N . ASP A 1 87 ? -9.861 29.528 -6.021 1.00 78.06 87 ASP A N 1
ATOM 681 C CA . ASP A 1 87 ? -10.923 28.536 -6.016 1.00 78.06 87 ASP A CA 1
ATOM 682 C C . ASP A 1 87 ? -11.832 28.706 -4.797 1.00 78.06 87 ASP A C 1
ATOM 684 O O . ASP A 1 87 ? -12.768 27.940 -4.684 1.00 78.06 87 ASP A O 1
ATOM 688 N N . LEU A 1 88 ? -11.609 29.662 -3.885 1.00 81.12 88 LEU A N 1
ATOM 689 C CA . LEU A 1 88 ? -12.423 29.842 -2.675 1.00 81.12 88 LEU A CA 1
ATOM 690 C C . LEU A 1 88 ? -13.706 30.662 -2.914 1.00 81.12 88 LEU A C 1
ATOM 692 O O . LEU A 1 88 ? -13.707 31.636 -3.662 1.00 81.12 88 LEU A O 1
ATOM 696 N N . ASP A 1 89 ? -14.800 30.313 -2.229 1.00 82.19 89 ASP A N 1
ATOM 697 C CA . ASP A 1 89 ? -16.082 31.028 -2.284 1.00 82.19 89 ASP A CA 1
ATOM 698 C C . ASP A 1 89 ? -15.941 32.463 -1.738 1.00 82.19 89 ASP A C 1
ATOM 700 O O . ASP A 1 89 ? -15.420 32.705 -0.640 1.00 82.19 89 ASP A O 1
ATOM 704 N N . ASP A 1 90 ? -16.464 33.431 -2.494 1.00 80.31 90 ASP A N 1
ATOM 705 C CA . ASP A 1 90 ? -16.408 34.859 -2.166 1.00 80.31 90 ASP A CA 1
ATOM 706 C C . ASP A 1 90 ? -16.963 35.187 -0.769 1.00 80.31 90 ASP A C 1
ATOM 708 O O . ASP A 1 90 ? -16.510 36.137 -0.123 1.00 80.31 90 ASP A O 1
ATOM 712 N N . ALA A 1 91 ? -17.944 34.427 -0.269 1.00 79.25 91 ALA A N 1
ATOM 713 C CA . ALA A 1 91 ? -18.521 34.654 1.053 1.00 79.25 91 ALA A CA 1
ATOM 714 C C . ALA A 1 91 ? -17.545 34.307 2.189 1.00 79.25 91 ALA A C 1
ATOM 716 O O . ALA A 1 91 ? -17.582 34.959 3.238 1.00 79.25 91 ALA A O 1
ATOM 717 N N . VAL A 1 92 ? -16.663 33.326 1.977 1.00 82.00 92 VAL A N 1
ATOM 718 C CA . VAL A 1 92 ? -15.580 32.962 2.906 1.00 82.00 92 VAL A CA 1
ATOM 719 C C . VAL A 1 92 ? -14.473 34.013 2.825 1.00 82.00 92 VAL A C 1
ATOM 721 O O . VAL A 1 92 ? -14.037 34.543 3.848 1.00 82.00 92 VAL A O 1
ATOM 724 N N . LEU A 1 93 ? -14.099 34.424 1.609 1.00 82.12 93 LEU A N 1
ATOM 725 C CA . LEU A 1 93 ? -13.072 35.446 1.377 1.00 82.12 93 LEU A CA 1
ATOM 726 C C . LEU A 1 93 ? -13.401 36.816 1.989 1.00 82.12 93 LEU A C 1
ATOM 728 O O . LEU A 1 93 ? -12.477 37.572 2.292 1.00 82.12 93 LEU A O 1
ATOM 732 N N . ARG A 1 94 ? -14.685 37.151 2.175 1.00 81.00 94 ARG A N 1
ATOM 733 C CA . ARG A 1 94 ? -15.131 38.380 2.864 1.00 81.00 94 ARG A CA 1
ATOM 734 C C . ARG A 1 94 ? -14.934 38.340 4.383 1.00 81.00 94 ARG A C 1
ATOM 736 O O . ARG A 1 94 ? -14.809 39.397 4.991 1.00 81.00 94 ARG A O 1
ATOM 743 N N . ARG A 1 95 ? -14.904 37.149 4.992 1.00 81.12 95 ARG A N 1
ATOM 744 C CA . ARG A 1 95 ? -14.735 36.943 6.448 1.00 81.12 95 ARG A CA 1
ATOM 745 C C . ARG A 1 95 ? -13.282 36.722 6.867 1.00 81.12 95 ARG A C 1
ATOM 747 O O . ARG A 1 95 ? -12.979 36.710 8.055 1.00 81.12 95 ARG A O 1
ATOM 754 N N . LEU A 1 96 ? -12.384 36.625 5.889 1.00 84.19 96 LEU A N 1
ATOM 755 C CA . LEU A 1 96 ? -10.934 36.583 6.056 1.00 84.19 96 LEU A CA 1
ATOM 756 C C . LEU A 1 96 ? -10.313 37.898 5.552 1.00 84.19 96 LEU A C 1
ATOM 758 O O . LEU A 1 96 ? -9.761 37.937 4.450 1.00 84.19 96 LEU A O 1
ATOM 762 N N . PRO A 1 97 ? -10.417 39.004 6.315 1.00 77.94 97 PRO A N 1
ATOM 763 C CA . PRO A 1 97 ? -9.930 40.310 5.870 1.00 77.94 97 PRO A CA 1
ATOM 764 C C . PRO A 1 97 ? -8.398 40.378 5.809 1.00 77.94 97 PRO A C 1
ATOM 766 O O . PRO A 1 97 ? -7.846 41.111 4.993 1.00 77.94 97 PRO A O 1
ATOM 769 N N . ARG A 1 98 ? -7.699 39.617 6.662 1.00 81.81 98 ARG A N 1
ATOM 770 C CA . ARG A 1 98 ? -6.238 39.493 6.639 1.00 81.81 98 ARG A CA 1
ATOM 771 C C . ARG A 1 98 ? -5.859 38.288 5.791 1.00 81.81 98 ARG A C 1
ATOM 773 O O . ARG A 1 98 ? -6.112 37.154 6.181 1.00 81.81 98 ARG A O 1
ATOM 780 N N . LYS A 1 99 ? -5.257 38.559 4.636 1.00 83.62 99 LYS A N 1
ATOM 781 C CA . LYS A 1 99 ? -4.757 37.553 3.697 1.00 83.62 99 LYS A CA 1
ATOM 782 C C . LYS A 1 99 ? -3.255 37.740 3.599 1.00 83.62 99 LYS A C 1
ATOM 784 O O . LYS A 1 99 ? -2.802 38.825 3.243 1.00 83.62 99 LYS A O 1
ATOM 789 N N . ILE A 1 100 ? -2.508 36.709 3.969 1.00 84.25 100 ILE A N 1
ATOM 790 C CA . ILE A 1 100 ? -1.055 36.692 3.842 1.00 84.25 100 ILE A CA 1
ATOM 791 C C . ILE A 1 100 ? -0.753 35.757 2.682 1.00 84.25 100 ILE A C 1
ATOM 793 O O . ILE A 1 100 ? -1.028 34.562 2.761 1.00 84.25 100 ILE A O 1
ATOM 797 N N . LEU A 1 101 ? -0.251 36.324 1.588 1.00 81.38 101 LEU A N 1
ATOM 798 C CA . LEU A 1 101 ? 0.259 35.533 0.481 1.00 81.38 101 LEU A CA 1
ATOM 799 C C . LEU A 1 101 ? 1.666 35.071 0.856 1.00 81.38 101 LEU A C 1
ATOM 801 O O . LEU A 1 101 ? 2.561 35.897 1.021 1.00 81.38 101 LEU A O 1
ATOM 805 N N . VAL A 1 102 ? 1.839 33.762 1.007 1.00 82.56 102 VAL A N 1
ATOM 806 C CA . VAL A 1 102 ? 3.160 33.149 1.145 1.00 82.56 102 VAL A CA 1
ATOM 807 C C . VAL A 1 102 ? 3.585 32.717 -0.250 1.00 82.56 102 VAL A C 1
ATOM 809 O O . VAL A 1 102 ? 3.172 31.664 -0.731 1.00 82.56 102 VAL A O 1
ATOM 812 N N . ASP A 1 103 ? 4.327 33.586 -0.928 1.00 81.88 103 ASP A N 1
ATOM 813 C CA . ASP A 1 103 ? 4.880 33.281 -2.246 1.00 81.88 103 ASP A CA 1
ATOM 814 C C . ASP A 1 103 ? 6.150 32.423 -2.114 1.00 81.88 103 ASP A C 1
ATOM 816 O O . ASP A 1 103 ? 6.657 32.161 -1.017 1.00 81.88 103 ASP A O 1
ATOM 820 N N . LEU A 1 104 ? 6.675 31.981 -3.251 1.00 85.06 104 LEU A N 1
ATOM 821 C CA . LEU A 1 104 ? 7.990 31.375 -3.324 1.00 85.06 104 LEU A CA 1
ATOM 822 C C . LEU A 1 104 ? 9.047 32.314 -2.721 1.00 85.06 104 LEU A C 1
ATOM 824 O O . LEU A 1 104 ? 9.047 33.513 -3.013 1.00 85.06 104 LEU A O 1
ATOM 828 N N . PRO A 1 105 ? 9.978 31.779 -1.911 1.00 88.38 105 PRO A N 1
ATOM 829 C CA . PRO A 1 105 ? 10.992 32.590 -1.249 1.00 88.38 105 PRO A CA 1
ATOM 830 C C . PRO A 1 105 ? 11.854 33.323 -2.280 1.00 88.38 105 PRO A C 1
ATOM 832 O O . PRO A 1 105 ? 12.296 32.719 -3.267 1.00 88.38 105 PRO A O 1
ATOM 835 N N . LEU A 1 106 ? 12.138 34.607 -2.044 1.00 89.88 106 LEU A N 1
ATOM 836 C CA . LEU A 1 106 ? 13.092 35.378 -2.844 1.00 89.88 106 LEU A CA 1
ATOM 837 C C . LEU A 1 106 ? 14.524 34.905 -2.573 1.00 89.88 106 LEU A C 1
ATOM 839 O O . LEU A 1 106 ? 14.768 34.063 -1.716 1.00 89.88 106 LEU A O 1
ATOM 843 N N . GLN A 1 107 ? 15.506 35.419 -3.317 1.00 89.00 107 GLN A N 1
ATOM 844 C CA . GLN A 1 107 ? 16.900 34.986 -3.154 1.00 89.00 107 GLN A CA 1
ATOM 845 C C . GLN A 1 107 ? 17.403 35.148 -1.706 1.00 89.00 107 GLN A C 1
ATOM 847 O O . GLN A 1 107 ? 18.009 34.219 -1.180 1.00 89.00 107 GLN A O 1
ATOM 852 N N . GLU A 1 108 ? 17.112 36.275 -1.053 1.00 91.38 108 GLU A N 1
ATOM 853 C CA . GLU A 1 108 ? 17.511 36.536 0.341 1.00 91.38 108 GLU A CA 1
ATOM 854 C C . GLU A 1 108 ? 16.802 35.599 1.339 1.00 91.38 108 GLU A C 1
ATOM 856 O O . GLU A 1 108 ? 17.412 35.112 2.299 1.00 91.38 108 GLU A O 1
ATOM 861 N N . ASP A 1 109 ? 15.534 35.268 1.075 1.00 91.00 109 ASP A N 1
ATOM 862 C CA . ASP A 1 109 ? 14.763 34.314 1.877 1.00 91.00 109 ASP A CA 1
ATOM 863 C C . ASP A 1 109 ? 15.312 32.895 1.717 1.00 91.00 109 ASP A C 1
ATOM 865 O O . ASP A 1 109 ? 15.505 32.186 2.704 1.00 91.00 109 ASP A O 1
ATOM 869 N N . ARG A 1 110 ? 15.626 32.482 0.481 1.00 93.81 110 ARG A N 1
ATOM 870 C CA . ARG A 1 110 ? 16.254 31.184 0.193 1.00 93.81 110 ARG A CA 1
ATOM 871 C C . ARG A 1 110 ? 17.611 31.072 0.869 1.00 93.81 110 ARG A C 1
ATOM 873 O O . ARG A 1 110 ? 17.916 30.027 1.436 1.00 93.81 110 ARG A O 1
ATOM 880 N N . GLU A 1 111 ? 18.400 32.142 0.865 1.00 93.44 111 GLU A N 1
ATOM 881 C CA . GLU A 1 111 ? 19.670 32.186 1.586 1.00 93.44 111 GLU A CA 1
ATOM 882 C C . GLU A 1 111 ? 19.460 31.997 3.094 1.00 93.44 111 GLU A C 1
ATOM 884 O O . GLU A 1 111 ? 20.144 31.193 3.728 1.00 93.44 111 GLU A O 1
ATOM 889 N N . SER A 1 112 ? 18.468 32.677 3.670 1.00 92.75 112 SER A N 1
ATOM 890 C CA . SER A 1 112 ? 18.124 32.557 5.090 1.00 92.75 112 SER A CA 1
ATOM 891 C C . SER A 1 112 ? 17.638 31.150 5.453 1.00 92.75 112 SER A C 1
ATOM 893 O O . SER A 1 112 ? 18.081 30.585 6.455 1.00 92.75 112 SER A O 1
ATOM 895 N N . ILE A 1 113 ? 16.803 30.540 4.607 1.00 91.44 113 ILE A N 1
ATOM 896 C CA . ILE A 1 113 ? 16.347 29.151 4.752 1.00 91.44 113 ILE A CA 1
ATOM 897 C C . ILE A 1 113 ? 17.539 28.189 4.688 1.00 91.44 113 ILE A C 1
ATOM 899 O O . ILE A 1 113 ? 17.680 27.329 5.556 1.00 91.44 113 ILE A O 1
ATOM 903 N N . LEU A 1 114 ? 18.438 28.354 3.716 1.00 91.88 114 LEU A N 1
ATOM 904 C CA . LEU A 1 114 ? 19.634 27.520 3.581 1.00 91.88 114 LEU A CA 1
ATOM 905 C C . LEU A 1 114 ? 20.574 27.661 4.783 1.00 91.88 114 LEU A C 1
ATOM 907 O O . LEU A 1 114 ? 21.102 26.655 5.248 1.00 91.88 114 LEU A O 1
ATOM 911 N N . ARG A 1 115 ? 20.740 28.866 5.344 1.00 93.44 115 ARG A N 1
ATOM 912 C CA . ARG A 1 115 ? 21.512 29.072 6.585 1.00 93.44 115 ARG A CA 1
ATOM 913 C C . ARG A 1 115 ? 20.905 28.325 7.773 1.00 93.44 115 ARG A C 1
ATOM 915 O O . ARG A 1 115 ? 21.652 27.805 8.596 1.00 93.44 115 ARG A O 1
ATOM 922 N N . ILE A 1 116 ? 19.575 28.257 7.872 1.00 93.06 116 ILE A N 1
ATOM 923 C CA . ILE A 1 116 ? 18.887 27.489 8.922 1.00 93.06 116 ILE A CA 1
ATOM 924 C C . ILE A 1 116 ? 19.103 25.987 8.710 1.00 93.06 116 ILE A C 1
ATOM 926 O O . ILE A 1 116 ? 19.464 25.286 9.655 1.00 93.06 116 ILE A O 1
ATOM 930 N N . LEU A 1 117 ? 18.919 25.504 7.479 1.00 90.44 117 LEU A N 1
ATOM 931 C CA . LEU A 1 117 ? 19.046 24.086 7.132 1.00 90.44 117 LEU A CA 1
ATOM 932 C C . LEU A 1 117 ? 20.483 23.566 7.285 1.00 90.44 117 LEU A C 1
ATOM 934 O O . LEU A 1 117 ? 20.683 22.458 7.772 1.00 90.44 117 LEU A O 1
ATOM 938 N N . LEU A 1 118 ? 21.481 24.373 6.917 1.00 90.62 118 LEU A N 1
ATOM 939 C CA . LEU A 1 118 ? 22.902 24.009 6.951 1.00 90.62 118 LEU A CA 1
ATOM 940 C C . LEU A 1 118 ? 23.595 24.368 8.274 1.00 90.62 118 LEU A C 1
ATOM 942 O O . LEU A 1 118 ? 24.793 24.141 8.412 1.00 90.62 118 LEU A O 1
ATOM 946 N N . LYS A 1 119 ? 22.871 24.895 9.272 1.00 89.44 119 LYS A N 1
ATOM 947 C CA . LYS A 1 119 ? 23.446 25.353 10.552 1.00 89.44 119 LYS A CA 1
ATOM 948 C C . LYS A 1 119 ? 24.246 24.272 11.296 1.00 89.44 119 LYS A C 1
ATOM 950 O O . LYS A 1 119 ? 25.147 24.602 12.063 1.00 89.44 119 LYS A O 1
ATOM 955 N N . GLY A 1 120 ? 23.887 23.000 11.116 1.00 83.94 120 GLY A N 1
ATOM 956 C CA . GLY A 1 120 ? 24.555 21.852 11.738 1.00 83.94 120 GLY A CA 1
ATOM 957 C C . GLY A 1 120 ? 25.638 21.187 10.882 1.00 83.94 120 GLY A C 1
ATOM 958 O O . GLY A 1 120 ? 26.289 20.266 11.368 1.00 83.94 120 GLY A O 1
ATOM 959 N N . GLU A 1 121 ? 25.831 21.625 9.637 1.00 87.50 121 GLU A N 1
ATOM 960 C CA . GLU A 1 121 ? 26.749 21.006 8.676 1.00 87.50 121 GLU A CA 1
ATOM 961 C C . GLU A 1 121 ? 28.081 21.767 8.606 1.00 87.50 121 GLU A C 1
ATOM 963 O O . GLU A 1 121 ? 28.141 22.979 8.825 1.00 87.50 121 GLU A O 1
ATOM 968 N N . GLN A 1 122 ? 29.167 21.064 8.277 1.00 90.00 122 GLN A N 1
ATOM 969 C CA . GLN A 1 122 ? 30.462 21.691 8.016 1.00 90.00 122 GLN A CA 1
ATOM 970 C C . GLN A 1 122 ? 30.574 22.015 6.524 1.00 90.00 122 GLN A C 1
ATOM 972 O O . GLN A 1 122 ? 30.495 21.123 5.682 1.00 90.00 122 GLN A O 1
ATOM 977 N N . LEU A 1 123 ? 30.737 23.297 6.194 1.00 90.06 123 LEU A N 1
ATOM 978 C CA . LEU A 1 123 ? 30.850 23.774 4.815 1.00 90.06 123 LEU A CA 1
ATOM 979 C C . LEU A 1 123 ? 32.305 24.116 4.491 1.00 90.06 123 LEU A C 1
ATOM 981 O O . LEU A 1 123 ? 32.985 24.764 5.288 1.00 90.06 123 LEU A O 1
ATOM 985 N N . ASP A 1 124 ? 32.769 23.697 3.317 1.00 92.19 124 ASP A N 1
ATOM 986 C CA . ASP A 1 124 ? 34.063 24.113 2.777 1.00 92.19 124 ASP A CA 1
ATOM 987 C C . ASP A 1 124 ? 34.032 25.574 2.292 1.00 92.19 124 ASP A C 1
ATOM 989 O O . ASP A 1 124 ? 32.980 26.100 1.920 1.00 92.19 124 ASP A O 1
ATOM 993 N N . ALA A 1 125 ? 35.200 26.221 2.214 1.00 88.56 125 ALA A N 1
ATOM 994 C CA . ALA A 1 125 ? 35.335 27.592 1.713 1.00 88.56 125 ALA A CA 1
ATOM 995 C C . ALA A 1 125 ? 34.851 27.769 0.257 1.00 88.56 125 ALA A C 1
ATOM 997 O O . ALA A 1 125 ? 34.547 28.886 -0.164 1.00 88.56 125 ALA A O 1
ATOM 998 N N . SER A 1 126 ? 34.764 26.683 -0.520 1.00 87.38 126 SER A N 1
ATOM 999 C CA . SER A 1 126 ? 34.208 26.685 -1.877 1.00 87.38 126 SER A CA 1
ATOM 1000 C C . SER A 1 126 ? 32.684 26.852 -1.936 1.00 87.38 126 SER A C 1
ATOM 1002 O O . SER A 1 126 ? 32.155 27.160 -3.010 1.00 87.38 126 SER A O 1
ATOM 1004 N N . VAL A 1 127 ? 31.965 26.653 -0.825 1.00 89.75 127 VAL A N 1
ATOM 1005 C CA . VAL A 1 127 ? 30.500 26.722 -0.770 1.00 89.75 127 VAL A CA 1
ATOM 1006 C C . VAL A 1 127 ? 30.045 28.138 -0.434 1.00 89.75 127 VAL A C 1
ATOM 1008 O O . VAL A 1 127 ? 30.218 28.621 0.681 1.00 89.75 127 VAL A O 1
ATOM 1011 N N . SER A 1 128 ? 29.386 28.786 -1.394 1.00 92.69 128 SER A N 1
ATOM 1012 C CA . SER A 1 128 ? 28.679 30.045 -1.161 1.00 92.69 128 SER A CA 1
ATOM 1013 C C . SER A 1 128 ? 27.176 29.794 -1.077 1.00 92.69 128 SER A C 1
ATOM 1015 O O . SER A 1 128 ? 26.550 29.398 -2.062 1.00 92.69 128 SER A O 1
ATOM 1017 N N . ILE A 1 129 ? 26.589 30.047 0.097 1.00 91.69 129 ILE A N 1
ATOM 1018 C CA . ILE A 1 129 ? 25.135 29.943 0.311 1.00 91.69 129 ILE A CA 1
ATOM 1019 C C . ILE A 1 129 ? 24.395 30.939 -0.591 1.00 91.69 129 ILE A C 1
ATOM 1021 O O . ILE A 1 129 ? 23.346 30.613 -1.142 1.00 91.69 129 ILE A O 1
ATOM 1025 N N . GLU A 1 130 ? 24.982 32.116 -0.813 1.00 92.56 130 GLU A N 1
ATOM 1026 C CA . GLU A 1 130 ? 24.449 33.135 -1.715 1.00 92.56 130 GLU A CA 1
ATOM 1027 C C . GLU A 1 130 ? 24.381 32.633 -3.171 1.00 92.56 130 GLU A C 1
ATOM 1029 O O . GLU A 1 130 ? 23.375 32.832 -3.852 1.00 92.56 130 GLU A O 1
ATOM 1034 N N . ASP A 1 131 ? 25.418 31.929 -3.646 1.00 90.88 131 ASP A N 1
ATOM 1035 C CA . ASP A 1 131 ? 25.445 31.338 -4.995 1.00 90.88 131 ASP A CA 1
ATOM 1036 C C . ASP A 1 131 ? 24.391 30.226 -5.138 1.00 90.88 131 ASP A C 1
ATOM 1038 O O . ASP A 1 131 ? 23.676 30.169 -6.139 1.00 90.88 131 ASP A O 1
ATOM 1042 N N . ILE A 1 132 ? 24.216 29.388 -4.109 1.00 91.31 132 ILE A N 1
ATOM 1043 C CA . ILE A 1 132 ? 23.175 28.345 -4.093 1.00 91.31 132 ILE A CA 1
ATOM 1044 C C . ILE A 1 132 ? 21.779 28.981 -4.118 1.00 91.31 132 ILE A C 1
ATOM 1046 O O . ILE A 1 132 ? 20.930 28.588 -4.922 1.00 91.31 132 ILE A O 1
ATOM 1050 N N . ALA A 1 133 ? 21.536 30.003 -3.295 1.00 91.69 133 ALA A N 1
ATOM 1051 C CA . ALA A 1 133 ? 20.268 30.729 -3.266 1.00 91.69 133 ALA A CA 1
ATOM 1052 C C . ALA A 1 133 ? 19.952 31.403 -4.615 1.00 91.69 133 ALA A C 1
ATOM 1054 O O . ALA A 1 133 ? 18.795 31.444 -5.047 1.00 91.69 133 ALA A O 1
ATOM 1055 N N . ARG A 1 134 ? 20.981 31.899 -5.314 1.00 92.19 134 ARG A N 1
ATOM 1056 C CA . ARG A 1 134 ? 20.864 32.508 -6.646 1.00 92.19 134 ARG A CA 1
ATOM 1057 C C . ARG A 1 134 ? 20.469 31.497 -7.725 1.00 92.19 134 ARG A C 1
ATOM 1059 O O . ARG A 1 134 ? 19.663 31.826 -8.589 1.00 92.19 134 ARG A O 1
ATOM 1066 N N . ARG A 1 135 ? 21.006 30.273 -7.676 1.00 89.69 135 ARG A N 1
ATOM 1067 C CA . ARG A 1 135 ? 20.756 29.215 -8.678 1.00 89.69 135 ARG A CA 1
ATOM 1068 C C . ARG A 1 135 ? 19.448 28.453 -8.466 1.00 89.69 135 ARG A C 1
ATOM 1070 O O . ARG A 1 135 ? 18.890 27.920 -9.418 1.00 89.69 135 ARG A O 1
ATOM 1077 N N . THR A 1 136 ? 18.935 28.430 -7.241 1.00 89.31 136 THR A N 1
ATOM 1078 C CA . THR A 1 136 ? 17.712 27.708 -6.841 1.00 89.31 136 THR A CA 1
ATOM 1079 C C . THR A 1 136 ? 16.443 28.533 -7.072 1.00 89.31 136 THR A C 1
ATOM 1081 O O . THR A 1 136 ? 15.569 28.651 -6.213 1.00 89.31 136 THR A O 1
ATOM 1084 N N . VAL A 1 137 ? 16.332 29.157 -8.246 1.00 87.50 137 VAL A N 1
ATOM 1085 C CA . VAL A 1 137 ? 15.140 29.936 -8.608 1.00 87.50 137 VAL A CA 1
ATOM 1086 C C . VAL A 1 137 ? 13.923 29.004 -8.654 1.00 87.50 137 VAL A C 1
ATOM 1088 O O . VAL A 1 137 ? 14.009 27.899 -9.182 1.00 87.50 137 VAL A O 1
ATOM 1091 N N . LEU A 1 138 ? 12.793 29.461 -8.107 1.00 87.00 138 LEU A N 1
ATOM 1092 C CA . LEU A 1 138 ? 11.529 28.715 -7.965 1.00 87.00 138 LEU A CA 1
ATOM 1093 C C . LEU A 1 138 ? 11.525 27.564 -6.949 1.00 87.00 138 LEU A C 1
ATOM 1095 O O . LEU A 1 138 ? 10.531 26.846 -6.856 1.00 87.00 138 LEU A O 1
ATOM 1099 N N . TYR A 1 139 ? 12.594 27.380 -6.177 1.00 86.81 139 TYR A N 1
ATOM 1100 C CA . TYR A 1 139 ? 12.605 26.353 -5.140 1.00 86.81 139 TYR A CA 1
ATOM 1101 C C . TYR A 1 139 ? 11.745 26.784 -3.953 1.00 86.81 139 TYR A C 1
ATOM 1103 O O . TYR A 1 139 ? 11.917 27.876 -3.408 1.00 86.81 139 TYR A O 1
ATOM 1111 N N . SER A 1 140 ? 10.856 25.892 -3.523 1.00 89.12 140 SER A N 1
ATOM 1112 C CA . SER A 1 140 ? 10.159 26.016 -2.244 1.00 89.12 140 SER A CA 1
ATOM 1113 C C . SER A 1 140 ? 11.099 25.696 -1.071 1.00 89.12 140 SER A C 1
ATOM 1115 O O . SER A 1 140 ? 12.182 25.133 -1.250 1.00 89.12 140 SER A O 1
ATOM 1117 N N . GLY A 1 141 ? 10.676 25.989 0.164 1.00 86.88 141 GLY A N 1
ATOM 1118 C CA . GLY A 1 141 ? 11.426 25.572 1.358 1.00 86.88 141 GLY A CA 1
ATOM 1119 C C . GLY A 1 141 ? 11.648 24.052 1.428 1.00 86.88 141 GLY A C 1
ATOM 1120 O O . GLY A 1 141 ? 12.712 23.598 1.851 1.00 86.88 141 GLY A O 1
ATOM 1121 N N . SER A 1 142 ? 10.683 23.266 0.942 1.00 84.62 142 SER A N 1
ATOM 1122 C CA . SER A 1 142 ? 10.794 21.808 0.828 1.00 84.62 142 SER A CA 1
ATOM 1123 C C . SER A 1 142 ? 11.836 21.387 -0.211 1.00 84.62 142 SER A C 1
ATOM 1125 O O . SER A 1 142 ? 12.629 20.485 0.055 1.00 84.62 142 SER A O 1
ATOM 1127 N N . ASP A 1 143 ? 11.897 22.070 -1.357 1.00 89.44 143 ASP A N 1
ATOM 1128 C CA . ASP A 1 143 ? 12.888 21.782 -2.404 1.00 89.44 143 ASP A CA 1
ATOM 1129 C C . ASP A 1 143 ? 14.310 22.100 -1.922 1.00 89.44 143 ASP A C 1
ATOM 1131 O O . ASP A 1 143 ? 15.226 21.303 -2.121 1.00 89.44 143 ASP A O 1
ATOM 1135 N N . LEU A 1 144 ? 14.496 23.221 -1.212 1.00 91.06 144 LEU A N 1
ATOM 1136 C CA . LEU A 1 144 ? 15.779 23.576 -0.592 1.00 91.06 144 LEU A CA 1
ATOM 1137 C C . LEU A 1 144 ? 16.207 22.559 0.468 1.00 91.06 144 LEU A C 1
ATOM 1139 O O . LEU A 1 144 ? 17.378 22.186 0.527 1.00 91.06 144 LEU A O 1
ATOM 1143 N N . LYS A 1 145 ? 15.266 22.060 1.278 1.00 90.44 145 LYS A N 1
ATOM 1144 C CA . LYS A 1 145 ? 15.542 20.976 2.228 1.00 90.44 145 LYS A CA 1
ATOM 1145 C C . LYS A 1 145 ? 16.037 19.732 1.496 1.00 90.44 145 LYS A C 1
ATOM 1147 O O . LYS A 1 145 ? 17.091 19.206 1.849 1.00 90.44 145 LYS A O 1
ATOM 1152 N N . ASN A 1 146 ? 15.342 19.310 0.444 1.00 89.00 146 ASN A N 1
ATOM 1153 C CA . ASN A 1 146 ? 15.728 18.137 -0.338 1.00 89.00 146 ASN A CA 1
ATOM 1154 C C . ASN A 1 146 ? 17.094 18.318 -1.017 1.00 89.00 146 ASN A C 1
ATOM 1156 O O . ASN A 1 146 ? 17.899 17.391 -1.008 1.00 89.00 146 ASN A O 1
ATOM 1160 N N . LEU A 1 147 ? 17.397 19.522 -1.513 1.00 91.88 147 LEU A N 1
ATOM 1161 C CA . LEU A 1 147 ? 18.705 19.871 -2.068 1.00 91.88 147 LEU A CA 1
ATOM 1162 C C . LEU A 1 147 ? 19.829 19.698 -1.038 1.00 91.88 147 LEU A C 1
ATOM 1164 O O . LEU A 1 147 ? 20.844 19.070 -1.333 1.00 91.88 147 LEU A O 1
ATOM 1168 N N . THR A 1 148 ? 19.655 20.228 0.178 1.00 91.00 148 THR A N 1
ATOM 1169 C CA . THR A 1 148 ? 20.677 20.105 1.234 1.00 91.00 148 THR A CA 1
ATOM 1170 C C . THR A 1 148 ? 20.882 18.655 1.676 1.00 91.00 148 THR A C 1
ATOM 1172 O O . THR A 1 148 ? 22.019 18.231 1.880 1.00 91.00 148 THR A O 1
ATOM 1175 N N . VAL A 1 149 ? 19.803 17.867 1.748 1.00 90.38 149 VAL A N 1
ATOM 1176 C CA . VAL A 1 149 ? 19.869 16.429 2.049 1.00 90.38 149 VAL A CA 1
ATOM 1177 C C . VAL A 1 149 ? 20.603 15.666 0.942 1.00 90.38 149 VAL A C 1
ATOM 1179 O O . VAL A 1 149 ? 21.482 14.861 1.244 1.00 90.38 149 VAL A O 1
ATOM 1182 N N . ALA A 1 150 ? 20.299 15.939 -0.329 1.00 88.56 150 ALA A N 1
ATOM 1183 C CA . ALA A 1 150 ? 20.974 15.307 -1.463 1.00 88.56 150 ALA A CA 1
ATOM 1184 C C . ALA A 1 150 ? 22.471 15.664 -1.511 1.00 88.56 150 ALA A C 1
ATOM 1186 O O . ALA A 1 150 ? 23.307 14.790 -1.736 1.00 88.56 150 ALA A O 1
ATOM 1187 N N . ALA A 1 151 ? 22.832 16.915 -1.211 1.00 90.88 151 ALA A N 1
ATOM 1188 C CA . ALA A 1 151 ? 24.229 17.338 -1.127 1.00 90.88 151 ALA A CA 1
ATOM 1189 C C . ALA A 1 151 ? 24.978 16.607 0.003 1.00 90.88 151 ALA A C 1
ATOM 1191 O O . ALA A 1 151 ? 26.100 16.141 -0.196 1.00 90.88 151 ALA A O 1
ATOM 1192 N N . ALA A 1 152 ? 24.343 16.427 1.166 1.00 89.75 152 ALA A N 1
ATOM 1193 C CA . ALA A 1 152 ? 24.921 15.649 2.259 1.00 89.75 152 ALA A CA 1
ATOM 1194 C C . ALA A 1 152 ? 25.140 14.175 1.884 1.00 89.75 152 ALA A C 1
ATOM 1196 O O . ALA A 1 152 ? 26.174 13.601 2.222 1.00 89.75 152 ALA A O 1
ATOM 1197 N N . MET A 1 153 ? 24.208 13.570 1.142 1.00 89.12 153 MET A N 1
ATOM 1198 C CA . MET A 1 153 ? 24.361 12.200 0.638 1.00 89.12 153 MET A CA 1
ATOM 1199 C C . MET A 1 153 ? 25.477 12.086 -0.408 1.00 89.12 153 MET A C 1
ATOM 1201 O O . MET A 1 153 ? 26.245 11.125 -0.378 1.00 89.12 153 MET A O 1
ATOM 1205 N N . ALA A 1 154 ? 25.621 13.079 -1.291 1.00 88.75 154 ALA A N 1
ATOM 1206 C CA . ALA A 1 154 ? 26.703 13.121 -2.272 1.00 88.75 154 ALA A CA 1
ATOM 1207 C C . ALA A 1 154 ? 28.093 13.189 -1.613 1.00 88.75 154 ALA A C 1
ATOM 1209 O O . ALA A 1 154 ? 29.021 12.547 -2.101 1.00 88.75 154 ALA A O 1
ATOM 1210 N N . ALA A 1 155 ? 28.223 13.911 -0.495 1.00 89.25 155 ALA A N 1
ATOM 1211 C CA . ALA A 1 155 ? 29.459 13.961 0.285 1.00 89.25 155 ALA A CA 1
ATOM 1212 C C . ALA A 1 155 ? 29.824 12.598 0.882 1.00 89.25 155 ALA A C 1
ATOM 1214 O O . ALA A 1 155 ? 30.954 12.139 0.736 1.00 89.25 155 ALA A O 1
ATOM 1215 N N . VAL A 1 156 ? 28.843 11.918 1.484 1.00 88.38 156 VAL A N 1
ATOM 1216 C CA . VAL A 1 156 ? 29.032 10.576 2.056 1.00 88.38 156 VAL A CA 1
ATOM 1217 C C . VAL A 1 156 ? 29.439 9.571 0.978 1.00 88.38 156 VAL A C 1
ATOM 1219 O O . VAL A 1 156 ? 30.327 8.753 1.198 1.00 88.38 156 VAL A O 1
ATOM 1222 N N . GLN A 1 157 ? 28.821 9.636 -0.202 1.00 87.06 157 GLN A N 1
ATOM 1223 C CA . GLN A 1 157 ? 29.172 8.751 -1.310 1.00 87.06 157 GLN A CA 1
ATOM 1224 C C . GLN A 1 157 ? 30.632 8.936 -1.755 1.00 87.06 157 GLN A C 1
ATOM 1226 O O . GLN A 1 157 ? 31.324 7.953 -2.004 1.00 87.06 157 GLN A O 1
ATOM 1231 N N . GLU A 1 158 ? 31.115 10.175 -1.817 1.00 87.75 158 GLU A N 1
ATOM 1232 C CA . GLU A 1 158 ? 32.495 10.460 -2.206 1.00 87.75 158 GLU A CA 1
ATOM 1233 C C . GLU A 1 158 ? 33.520 9.972 -1.168 1.00 87.75 158 GLU A C 1
ATOM 1235 O O . GLU A 1 158 ? 34.559 9.427 -1.538 1.00 87.75 158 GLU A O 1
ATOM 1240 N N . GLU A 1 159 ? 33.228 10.114 0.128 1.00 86.38 159 GLU A N 1
ATOM 1241 C CA . GLU A 1 159 ? 34.083 9.573 1.197 1.00 86.38 159 GLU A CA 1
ATOM 1242 C C . GLU A 1 159 ? 34.208 8.045 1.097 1.00 86.38 159 GLU A C 1
ATOM 1244 O O . GLU A 1 159 ? 35.299 7.493 1.252 1.00 86.38 159 GLU A O 1
ATOM 1249 N N . LEU A 1 160 ? 33.110 7.356 0.768 1.00 85.44 160 LEU A N 1
ATOM 1250 C CA . LEU A 1 160 ? 33.114 5.910 0.534 1.00 85.44 160 LEU A CA 1
ATOM 1251 C C . LEU A 1 160 ? 33.937 5.523 -0.706 1.00 85.44 160 LEU A C 1
ATOM 1253 O O . LEU A 1 160 ? 34.648 4.519 -0.682 1.00 85.44 160 LEU A O 1
ATOM 1257 N N . GLU A 1 161 ? 33.875 6.314 -1.779 1.00 86.25 161 GLU A N 1
ATOM 1258 C CA . GLU A 1 161 ? 34.675 6.093 -2.990 1.00 86.25 161 GLU A CA 1
ATOM 1259 C C . GLU A 1 161 ? 36.176 6.296 -2.727 1.00 86.25 161 GLU A C 1
ATOM 1261 O O . GLU A 1 161 ? 36.996 5.498 -3.185 1.00 86.25 161 GLU A O 1
ATOM 1266 N N . GLN A 1 162 ? 36.554 7.303 -1.935 1.00 83.69 162 GLN A N 1
ATOM 1267 C CA . GLN A 1 162 ? 37.950 7.500 -1.531 1.00 83.69 162 GLN A CA 1
ATOM 1268 C C . GLN A 1 162 ? 38.462 6.382 -0.627 1.00 83.69 162 GLN A C 1
ATOM 1270 O O . GLN A 1 162 ? 39.583 5.910 -0.823 1.00 83.69 162 GLN A O 1
ATOM 1275 N N . ALA A 1 163 ? 37.637 5.915 0.312 1.00 83.31 163 ALA A N 1
ATOM 1276 C CA . ALA A 1 163 ? 37.967 4.758 1.132 1.00 83.31 163 ALA A CA 1
ATOM 1277 C C . ALA A 1 163 ? 38.205 3.500 0.279 1.00 83.31 163 ALA A C 1
ATOM 1279 O O . ALA A 1 163 ? 39.104 2.715 0.577 1.00 83.31 163 ALA A O 1
ATOM 1280 N N . ALA A 1 164 ? 37.444 3.327 -0.807 1.00 82.69 164 ALA A N 1
ATOM 1281 C CA . ALA A 1 164 ? 37.604 2.210 -1.737 1.00 82.69 164 ALA A CA 1
ATOM 1282 C C . ALA A 1 164 ? 38.852 2.326 -2.637 1.00 82.69 164 ALA A C 1
ATOM 1284 O O . ALA A 1 164 ? 39.415 1.307 -3.034 1.00 82.69 164 ALA A O 1
ATOM 1285 N N . LEU A 1 165 ? 39.287 3.548 -2.962 1.00 82.94 165 LEU A N 1
ATOM 1286 C CA . LEU A 1 165 ? 40.464 3.830 -3.799 1.00 82.94 165 LEU A CA 1
ATOM 1287 C C . LEU A 1 165 ? 41.783 3.891 -3.010 1.00 82.94 165 LEU A C 1
ATOM 1289 O O . LEU A 1 165 ? 42.856 4.000 -3.607 1.00 82.94 165 LEU A O 1
ATOM 1293 N N . HIS A 1 166 ? 41.728 3.836 -1.679 1.00 80.81 166 HIS A N 1
ATOM 1294 C CA . HIS A 1 166 ? 42.905 3.911 -0.823 1.00 80.81 166 HIS A CA 1
ATOM 1295 C C . HIS A 1 166 ? 43.752 2.632 -0.905 1.00 80.81 166 HIS A C 1
ATOM 1297 O O . HIS A 1 166 ? 43.373 1.579 -0.402 1.00 80.81 166 HIS A O 1
ATOM 1303 N N . THR A 1 167 ? 44.936 2.735 -1.513 1.00 71.44 167 THR A N 1
ATOM 1304 C CA . THR A 1 167 ? 45.905 1.630 -1.668 1.00 71.44 167 THR A CA 1
ATOM 1305 C C . THR A 1 167 ? 47.097 1.717 -0.705 1.00 71.44 167 THR A C 1
ATOM 1307 O O . THR A 1 167 ? 48.114 1.056 -0.917 1.00 71.44 167 THR A O 1
ATOM 1310 N N . GLY A 1 168 ? 47.021 2.568 0.323 1.00 72.75 168 GLY A N 1
ATOM 1311 C CA . GLY A 1 168 ? 48.071 2.710 1.336 1.00 72.75 168 GLY A CA 1
ATOM 1312 C C . GLY A 1 168 ? 48.146 1.513 2.291 1.00 72.75 168 GLY A C 1
ATOM 1313 O O . GLY A 1 168 ? 47.184 0.771 2.455 1.00 72.75 168 GLY A O 1
ATOM 1314 N N . SER A 1 169 ? 49.293 1.331 2.953 1.00 66.19 169 SER A N 1
ATOM 1315 C CA . SER A 1 169 ? 49.500 0.252 3.933 1.00 66.19 169 SER A CA 1
ATOM 1316 C C . SER A 1 169 ? 48.753 0.454 5.259 1.00 66.19 169 SER A C 1
ATOM 1318 O O . SER A 1 169 ? 48.635 -0.495 6.029 1.00 66.19 169 SER A O 1
ATOM 1320 N N . GLU A 1 170 ? 48.265 1.667 5.538 1.00 75.75 170 GLU A N 1
ATOM 1321 C CA . GLU A 1 170 ? 47.454 1.976 6.724 1.00 75.75 170 GLU A CA 1
ATOM 1322 C C . GLU A 1 170 ? 45.957 2.076 6.382 1.00 75.75 170 GLU A C 1
ATOM 1324 O O . GLU A 1 170 ? 45.634 2.488 5.268 1.00 75.75 170 GLU A O 1
ATOM 1329 N N . PRO A 1 171 ? 45.031 1.729 7.299 1.00 76.69 171 PRO A N 1
ATOM 1330 C CA . PRO A 1 171 ? 43.587 1.811 7.056 1.00 76.69 171 PRO A CA 1
ATOM 1331 C C . PRO A 1 171 ? 43.120 3.239 6.736 1.00 76.69 171 PRO A C 1
ATOM 1333 O O . PRO A 1 171 ? 43.583 4.194 7.356 1.00 76.69 171 PRO A O 1
ATOM 1336 N N . TYR A 1 172 ? 42.165 3.387 5.811 1.00 76.31 172 TYR A N 1
ATOM 1337 C CA . TYR A 1 172 ? 41.555 4.687 5.521 1.00 76.31 172 TYR A CA 1
ATOM 1338 C C . TYR A 1 172 ? 40.786 5.201 6.747 1.00 76.31 172 TYR A C 1
ATOM 1340 O O . TYR A 1 172 ? 39.906 4.515 7.273 1.00 76.31 172 TYR A O 1
ATOM 1348 N N . VAL A 1 173 ? 41.121 6.407 7.203 1.00 79.88 173 VAL A N 1
ATOM 1349 C CA . VAL A 1 173 ? 40.486 7.051 8.356 1.00 79.88 173 VAL A CA 1
ATOM 1350 C C . VAL A 1 173 ? 39.434 8.029 7.850 1.00 79.88 173 VAL A C 1
ATOM 1352 O O . VAL A 1 173 ? 39.763 9.002 7.174 1.00 79.88 173 VAL A O 1
ATOM 1355 N N . TYR A 1 174 ? 38.171 7.778 8.196 1.00 80.31 174 TYR A N 1
ATOM 1356 C CA . TYR A 1 174 ? 37.083 8.704 7.890 1.00 80.31 174 TYR A CA 1
ATOM 1357 C C . TYR A 1 174 ? 37.206 9.984 8.727 1.00 80.31 174 TYR A C 1
ATOM 1359 O O . TYR A 1 174 ? 37.575 9.911 9.904 1.00 80.31 174 TYR A O 1
ATOM 1367 N N . PRO A 1 175 ? 36.871 11.153 8.160 1.00 77.50 175 PRO A N 1
ATOM 1368 C CA . PRO A 1 175 ? 36.824 12.387 8.929 1.00 77.50 175 PRO A CA 1
ATOM 1369 C C . PRO A 1 175 ? 35.720 12.317 9.998 1.00 77.50 175 PRO A C 1
ATOM 1371 O O . PRO A 1 175 ? 34.645 11.768 9.767 1.00 77.50 175 PRO A O 1
ATOM 1374 N N . GLU A 1 176 ? 35.952 12.915 11.172 1.00 76.44 176 GLU A N 1
ATOM 1375 C CA . GLU A 1 176 ? 34.948 12.956 12.255 1.00 76.44 176 GLU A CA 1
ATOM 1376 C C . GLU A 1 176 ? 33.674 13.726 11.864 1.00 76.44 176 GLU A C 1
ATOM 1378 O O . GLU A 1 176 ? 32.601 13.504 12.429 1.00 76.44 176 GLU A O 1
ATOM 1383 N N . ARG A 1 177 ? 33.788 14.647 10.901 1.00 80.50 177 ARG A N 1
ATOM 1384 C CA . ARG A 1 177 ? 32.674 15.397 10.322 1.00 80.50 177 ARG A CA 1
ATOM 1385 C C . ARG A 1 177 ? 32.834 15.495 8.812 1.00 80.50 177 ARG A C 1
ATOM 1387 O O . ARG A 1 177 ? 33.869 15.946 8.323 1.00 80.50 177 ARG A O 1
ATOM 1394 N N . ARG A 1 178 ? 31.769 15.139 8.093 1.00 85.81 178 ARG A N 1
ATOM 1395 C CA . ARG A 1 178 ? 31.675 15.357 6.647 1.00 85.81 178 ARG A CA 1
ATOM 1396 C C . ARG A 1 178 ? 31.754 16.847 6.341 1.00 85.81 178 ARG A C 1
ATOM 1398 O O . ARG A 1 178 ? 31.112 17.653 7.016 1.00 85.81 178 ARG A O 1
ATOM 1405 N N . THR A 1 179 ? 32.507 17.201 5.309 1.00 89.31 179 THR A N 1
ATOM 1406 C CA . THR A 1 179 ? 32.581 18.578 4.814 1.00 89.31 179 THR A CA 1
ATOM 1407 C C . THR A 1 179 ? 31.879 18.663 3.465 1.00 89.31 179 THR A C 1
ATOM 1409 O O . THR A 1 179 ? 32.251 17.965 2.524 1.00 89.31 179 THR A O 1
ATOM 1412 N N . LEU A 1 180 ? 30.858 19.515 3.363 1.00 91.69 180 LEU A N 1
ATOM 1413 C CA . LEU A 1 180 ? 30.133 19.728 2.114 1.00 91.69 180 LEU A CA 1
ATOM 1414 C C . LEU A 1 180 ? 30.917 20.680 1.213 1.00 91.69 180 LEU A C 1
ATOM 1416 O O . LEU A 1 180 ? 31.279 21.787 1.616 1.00 91.69 180 LEU A O 1
ATOM 1420 N N . LEU A 1 181 ? 31.147 20.241 -0.019 1.00 92.81 181 LEU A N 1
ATOM 1421 C CA . LEU A 1 181 ? 31.877 20.955 -1.061 1.00 92.81 181 LEU A CA 1
ATOM 1422 C C . LEU A 1 181 ? 30.911 21.455 -2.131 1.00 92.81 181 LEU A C 1
ATOM 1424 O O . LEU A 1 181 ? 29.834 20.893 -2.338 1.00 92.81 181 LEU A O 1
ATOM 1428 N N . LYS A 1 182 ? 31.332 22.466 -2.897 1.00 91.25 182 LYS A N 1
ATOM 1429 C CA . LYS A 1 182 ? 30.520 23.025 -3.991 1.00 91.25 182 LYS A CA 1
ATOM 1430 C C . LYS A 1 182 ? 30.003 21.955 -4.966 1.00 91.25 182 LYS A C 1
ATOM 1432 O O . LYS A 1 182 ? 28.832 21.974 -5.335 1.00 91.25 182 LYS A O 1
ATOM 1437 N N . ARG A 1 183 ? 30.843 20.968 -5.301 1.00 90.94 183 ARG A N 1
ATOM 1438 C CA . ARG A 1 183 ? 30.496 19.853 -6.201 1.00 90.94 183 ARG A CA 1
ATOM 1439 C C . ARG A 1 183 ? 29.320 19.001 -5.711 1.00 90.94 183 ARG A C 1
ATOM 1441 O O . ARG A 1 183 ? 28.579 18.467 -6.531 1.00 90.94 183 ARG A O 1
ATOM 1448 N N . HIS A 1 184 ? 29.122 18.886 -4.396 1.00 92.62 184 HIS A N 1
ATOM 1449 C CA . HIS A 1 184 ? 28.001 18.136 -3.822 1.00 92.62 184 HIS A CA 1
ATOM 1450 C C . HIS A 1 184 ? 26.676 18.855 -4.066 1.00 92.62 184 HIS A C 1
ATOM 1452 O O . HIS A 1 184 ? 25.690 18.221 -4.431 1.00 92.62 184 HIS A O 1
ATOM 1458 N N . PHE A 1 185 ? 26.676 20.185 -3.947 1.00 91.88 185 PHE A N 1
ATOM 1459 C CA . PHE A 1 185 ? 25.520 21.018 -4.277 1.00 91.88 185 PHE A CA 1
ATOM 1460 C C . PHE A 1 185 ? 25.259 21.081 -5.784 1.00 91.88 185 PHE A C 1
ATOM 1462 O O . PHE A 1 185 ? 24.099 21.081 -6.191 1.00 91.88 185 PHE A O 1
ATOM 1469 N N . ASP A 1 186 ? 26.304 21.084 -6.618 1.00 89.94 186 ASP A N 1
ATOM 1470 C CA . ASP A 1 186 ? 26.153 21.021 -8.077 1.00 89.94 186 ASP A CA 1
ATOM 1471 C C . ASP A 1 186 ? 25.520 19.680 -8.511 1.00 89.94 186 ASP A C 1
ATOM 1473 O O . ASP A 1 186 ? 24.592 19.678 -9.321 1.00 89.94 186 ASP A O 1
ATOM 1477 N N . LYS A 1 187 ? 25.941 18.548 -7.919 1.00 88.69 187 LYS A N 1
ATOM 1478 C CA . LYS A 1 187 ? 25.330 17.225 -8.156 1.00 88.69 187 LYS A CA 1
ATOM 1479 C C . LYS A 1 187 ? 23.872 17.187 -7.688 1.00 88.69 187 LYS A C 1
ATOM 1481 O O . LYS A 1 187 ? 22.990 16.825 -8.462 1.00 88.69 187 LYS A O 1
ATOM 1486 N N . ALA A 1 188 ? 23.607 17.640 -6.463 1.00 88.75 188 ALA A N 1
ATOM 1487 C CA . ALA A 1 188 ? 22.256 17.695 -5.907 1.00 88.75 188 ALA A CA 1
ATOM 1488 C C . ALA A 1 188 ? 21.307 18.597 -6.714 1.00 88.75 188 ALA A C 1
ATOM 1490 O O . ALA A 1 188 ? 20.138 18.259 -6.880 1.00 88.75 188 ALA A O 1
ATOM 1491 N N . SER A 1 189 ? 21.802 19.708 -7.270 1.00 85.50 189 SER A N 1
ATOM 1492 C CA . SER A 1 189 ? 21.003 20.604 -8.126 1.00 85.50 189 SER A CA 1
ATOM 1493 C C . SER A 1 189 ? 20.630 19.969 -9.471 1.00 85.50 189 SER A C 1
ATOM 1495 O O . SER A 1 189 ? 19.682 20.414 -10.112 1.00 85.50 189 SER A O 1
ATOM 1497 N N . GLY A 1 190 ? 21.373 18.950 -9.918 1.00 83.75 190 GLY A N 1
ATOM 1498 C CA . GLY A 1 190 ? 21.025 18.154 -11.097 1.00 83.75 190 GLY A CA 1
ATOM 1499 C C . GLY A 1 190 ? 19.959 17.088 -10.821 1.00 83.75 190 GLY A C 1
ATOM 1500 O O . GLY A 1 190 ? 19.235 16.702 -11.735 1.00 83.75 190 GLY A O 1
ATOM 1501 N N . GLU A 1 191 ? 19.850 16.624 -9.574 1.00 83.88 191 GLU A N 1
ATOM 1502 C CA . GLU A 1 191 ? 18.915 15.569 -9.157 1.00 83.88 191 GLU A CA 1
ATOM 1503 C C . GLU A 1 191 ? 17.578 16.134 -8.658 1.00 83.88 191 GLU A C 1
ATOM 1505 O O . GLU A 1 191 ? 16.516 15.572 -8.932 1.00 83.88 191 GLU A O 1
ATOM 1510 N N . ILE A 1 192 ? 17.617 17.257 -7.939 1.00 84.50 192 ILE A N 1
ATOM 1511 C CA . ILE A 1 192 ? 16.433 17.920 -7.397 1.00 84.50 192 ILE A CA 1
ATOM 1512 C C . ILE A 1 192 ? 15.971 18.987 -8.389 1.00 84.50 192 ILE A C 1
ATOM 1514 O O . ILE A 1 192 ? 16.703 19.912 -8.715 1.00 84.50 192 ILE A O 1
ATOM 1518 N N . ALA A 1 193 ? 14.739 18.871 -8.879 1.00 84.44 193 ALA A N 1
ATOM 1519 C CA . ALA A 1 193 ? 14.104 19.901 -9.695 1.00 84.44 193 ALA A CA 1
ATOM 1520 C C . ALA A 1 193 ? 13.141 20.737 -8.843 1.00 84.44 193 ALA A C 1
ATOM 1522 O O . ALA A 1 193 ? 12.568 20.233 -7.879 1.00 84.44 193 ALA A O 1
ATOM 1523 N N . ALA A 1 194 ? 12.915 21.996 -9.230 1.00 84.38 194 ALA A N 1
ATOM 1524 C CA . ALA A 1 194 ? 11.896 22.828 -8.596 1.00 84.38 194 ALA A CA 1
ATOM 1525 C C . ALA A 1 194 ? 10.513 22.170 -8.732 1.00 84.38 194 ALA A C 1
ATOM 1527 O O . ALA A 1 194 ? 10.097 21.794 -9.836 1.00 84.38 194 ALA A O 1
ATOM 1528 N N . SER A 1 195 ? 9.794 22.059 -7.615 1.00 75.56 195 SER A N 1
ATOM 1529 C CA . SER A 1 195 ? 8.429 21.519 -7.585 1.00 75.56 195 SER A CA 1
ATOM 1530 C C . SER A 1 195 ? 7.440 22.386 -8.374 1.00 75.56 195 SER A C 1
ATOM 1532 O O . SER A 1 195 ? 6.474 21.874 -8.942 1.00 75.56 195 SER A O 1
ATOM 1534 N N . ILE A 1 196 ? 7.714 23.691 -8.473 1.00 71.75 196 ILE A N 1
ATOM 1535 C CA . ILE A 1 196 ? 6.908 24.657 -9.219 1.00 71.75 196 ILE A CA 1
ATOM 1536 C C . ILE A 1 196 ? 7.595 24.997 -10.544 1.00 71.75 196 ILE A C 1
ATOM 1538 O O . ILE A 1 196 ? 8.740 25.443 -10.587 1.00 71.75 196 ILE A O 1
ATOM 1542 N N . LYS A 1 197 ? 6.859 24.828 -11.646 1.00 65.69 197 LYS A N 1
ATOM 1543 C CA . LYS A 1 197 ? 7.262 25.264 -12.989 1.00 65.69 197 LYS A CA 1
ATOM 1544 C C . LYS A 1 197 ? 6.419 26.475 -13.373 1.00 65.69 197 LYS A C 1
ATOM 1546 O O . LYS A 1 197 ? 5.193 26.388 -13.354 1.00 65.69 197 LYS A O 1
ATOM 1551 N N . LEU A 1 198 ? 7.051 27.594 -13.729 1.00 50.62 198 LEU A N 1
ATOM 1552 C CA . LEU A 1 198 ? 6.307 28.755 -14.222 1.00 50.62 198 LEU A CA 1
ATOM 1553 C C . LEU A 1 198 ? 5.573 28.397 -15.528 1.00 50.62 198 LEU A C 1
ATOM 1555 O O . LEU A 1 198 ? 6.172 27.776 -16.414 1.00 50.62 198 LEU A O 1
ATOM 1559 N N . PRO A 1 199 ? 4.301 28.799 -15.691 1.00 40.50 199 PRO A N 1
ATOM 1560 C CA . PRO A 1 199 ? 3.613 28.677 -16.964 1.00 40.50 199 PRO A CA 1
ATOM 1561 C C . PRO A 1 199 ? 4.294 29.585 -17.991 1.00 40.50 199 PRO A C 1
ATOM 1563 O O . PRO A 1 199 ? 4.351 30.805 -17.850 1.00 40.50 199 PRO A O 1
ATOM 1566 N N . VAL A 1 200 ? 4.814 28.989 -19.060 1.00 42.34 200 VAL A N 1
ATOM 1567 C CA . VAL A 1 200 ? 5.316 29.739 -20.211 1.00 42.34 200 VAL A CA 1
ATOM 1568 C C . VAL A 1 200 ? 4.110 30.296 -20.976 1.00 42.34 200 VAL A C 1
ATOM 1570 O O . VAL A 1 200 ? 3.560 29.572 -21.803 1.00 42.34 200 VAL A O 1
ATOM 1573 N N . ARG A 1 201 ? 3.677 31.544 -20.693 1.00 32.78 201 ARG A N 1
ATOM 1574 C CA . ARG A 1 201 ? 3.081 32.508 -21.663 1.00 32.78 201 ARG A CA 1
ATOM 1575 C C . ARG A 1 201 ? 2.464 33.777 -21.036 1.00 32.78 201 ARG A C 1
ATOM 1577 O O . ARG A 1 201 ? 1.525 33.681 -20.260 1.00 32.78 201 ARG A O 1
ATOM 1584 N N . GLY A 1 202 ? 2.851 34.934 -21.593 1.00 30.42 202 GLY A N 1
ATOM 1585 C CA . GLY A 1 202 ? 1.961 36.078 -21.890 1.00 30.42 202 GLY A CA 1
ATOM 1586 C C . GLY A 1 202 ? 1.841 37.193 -20.832 1.00 30.42 202 GLY A C 1
ATOM 1587 O O . GLY A 1 202 ? 1.823 36.891 -19.647 1.00 30.42 202 GLY A O 1
ATOM 1588 N N . PRO A 1 203 ? 1.758 38.485 -21.225 1.00 37.22 203 PRO A N 1
ATOM 1589 C CA . PRO A 1 203 ? 2.028 39.614 -20.336 1.00 37.22 203 PRO A CA 1
ATOM 1590 C C . PRO A 1 203 ? 0.775 40.075 -19.585 1.00 37.22 203 PRO A C 1
ATOM 1592 O O . PRO A 1 203 ? -0.085 40.711 -20.179 1.00 37.22 203 PRO A O 1
ATOM 1595 N N . PHE A 1 204 ? 0.695 39.829 -18.279 1.00 26.83 204 PHE A N 1
ATOM 1596 C CA . PHE A 1 204 ? -0.135 40.611 -17.355 1.00 26.83 204 PHE A CA 1
ATOM 1597 C C . PHE A 1 204 ? 0.508 40.578 -15.962 1.00 26.83 204 PHE A C 1
ATOM 1599 O O . PHE A 1 204 ? 0.615 39.520 -15.351 1.00 26.83 204 PHE A O 1
ATOM 1606 N N . ILE A 1 205 ? 0.955 41.738 -15.476 1.00 31.34 205 ILE A N 1
ATOM 1607 C CA . ILE A 1 205 ? 1.497 41.936 -14.124 1.00 31.34 205 ILE A CA 1
ATOM 1608 C C . ILE A 1 205 ? 0.601 42.955 -13.413 1.00 31.34 205 ILE A C 1
ATOM 1610 O O . ILE A 1 205 ? 0.471 44.075 -13.912 1.00 31.34 205 ILE A O 1
ATOM 1614 N N . PRO A 1 206 ? 0.053 42.637 -12.231 1.00 28.27 206 PRO A N 1
ATOM 1615 C CA . PRO A 1 206 ? -0.197 43.634 -11.201 1.00 28.27 206 PRO A CA 1
ATOM 1616 C C . PRO A 1 206 ? 0.852 43.492 -10.088 1.00 28.27 206 PRO A C 1
ATOM 1618 O O . PRO A 1 206 ? 1.127 42.400 -9.599 1.00 28.27 206 PRO A O 1
ATOM 1621 N N . SER A 1 207 ? 1.457 44.619 -9.725 1.00 30.39 207 SER A N 1
ATOM 1622 C CA . SER A 1 207 ? 2.566 44.782 -8.780 1.00 30.39 207 SER A CA 1
ATOM 1623 C C . SER A 1 207 ? 2.257 44.300 -7.353 1.00 30.39 207 SER A C 1
ATOM 1625 O O . SER A 1 207 ? 1.326 44.804 -6.726 1.00 30.39 207 SER A O 1
ATOM 1627 N N . LEU A 1 208 ? 3.099 43.407 -6.820 1.00 31.86 208 LEU A N 1
ATOM 1628 C CA . LEU A 1 208 ? 3.124 42.940 -5.426 1.00 31.86 208 LEU A CA 1
ATOM 1629 C C . LEU A 1 208 ? 4.288 43.593 -4.657 1.00 31.86 208 LEU A C 1
ATOM 1631 O O . LEU A 1 208 ? 5.348 42.998 -4.490 1.00 31.86 208 LEU A O 1
ATOM 1635 N N . LEU A 1 209 ? 4.095 44.823 -4.189 1.00 30.83 209 LEU A N 1
ATOM 1636 C CA . LEU A 1 209 ? 4.949 45.442 -3.173 1.00 30.83 209 LEU A CA 1
ATOM 1637 C C . LEU A 1 209 ? 4.038 46.103 -2.136 1.00 30.83 209 LEU A C 1
ATOM 1639 O O . LEU A 1 209 ? 3.556 47.198 -2.386 1.00 30.83 209 LEU A O 1
ATOM 1643 N N . ASP A 1 210 ? 3.753 45.392 -1.039 1.00 24.89 210 ASP A N 1
ATOM 1644 C CA . ASP A 1 210 ? 3.602 45.943 0.322 1.00 24.89 210 ASP A CA 1
ATOM 1645 C C . ASP A 1 210 ? 3.433 44.801 1.368 1.00 24.89 210 ASP A C 1
ATOM 1647 O O . ASP A 1 210 ? 2.810 43.783 1.052 1.00 24.89 210 ASP A O 1
ATOM 1651 N N . PRO A 1 211 ? 3.976 44.911 2.607 1.00 38.62 211 PRO A N 1
ATOM 1652 C CA . PRO A 1 211 ? 4.148 43.778 3.537 1.00 38.62 211 PRO A CA 1
ATOM 1653 C C . PRO A 1 211 ? 3.095 43.719 4.671 1.00 38.62 211 PRO A C 1
ATOM 1655 O O . PRO A 1 211 ? 2.477 44.741 4.984 1.00 38.62 211 PRO A O 1
ATOM 1658 N N . PRO A 1 212 ? 2.927 42.572 5.383 1.00 36.97 212 PRO A N 1
ATOM 1659 C CA . PRO A 1 212 ? 2.699 42.695 6.837 1.00 36.97 212 PRO A CA 1
ATOM 1660 C C . PRO A 1 212 ? 3.218 41.569 7.780 1.00 36.97 212 PRO A C 1
ATOM 1662 O O . PRO A 1 212 ? 3.001 40.386 7.554 1.00 36.97 212 PRO A O 1
ATOM 1665 N N . TYR A 1 213 ? 3.755 42.034 8.924 1.00 24.62 213 TYR A N 1
ATOM 1666 C CA . TYR A 1 213 ? 3.567 41.624 10.341 1.00 24.62 213 TYR A CA 1
ATOM 1667 C C . TYR A 1 213 ? 3.839 40.184 10.860 1.00 24.62 213 TYR A C 1
ATOM 1669 O O . TYR A 1 213 ? 3.134 39.233 10.544 1.00 24.62 213 TYR A O 1
ATOM 1677 N N . HIS A 1 214 ? 4.751 40.092 11.847 1.00 30.89 214 HIS A N 1
ATOM 1678 C CA . HIS A 1 214 ? 5.033 38.941 12.734 1.00 30.89 214 HIS A CA 1
ATOM 1679 C C . HIS A 1 214 ? 4.306 39.022 14.102 1.00 30.89 214 HIS A C 1
ATOM 1681 O O . HIS A 1 214 ? 4.158 40.121 14.639 1.00 30.89 214 HIS A O 1
ATOM 1687 N N . ALA A 1 215 ? 3.973 37.875 14.729 1.00 23.50 215 ALA A N 1
ATOM 1688 C CA . ALA A 1 215 ? 3.725 37.741 16.184 1.00 23.50 215 ALA A CA 1
ATOM 1689 C C . ALA A 1 215 ? 3.989 36.302 16.718 1.00 23.50 215 ALA A C 1
ATOM 1691 O O . ALA A 1 215 ? 3.754 35.329 16.009 1.00 23.50 215 ALA A O 1
ATOM 1692 N N . ALA A 1 216 ? 4.495 36.194 17.959 1.00 27.97 216 ALA A N 1
ATOM 1693 C CA . ALA A 1 216 ? 5.096 35.014 18.621 1.00 27.97 216 ALA A CA 1
ATOM 1694 C C . ALA A 1 216 ? 4.124 34.137 19.470 1.00 27.97 216 ALA A C 1
ATOM 1696 O O . ALA A 1 216 ? 3.055 34.609 19.850 1.00 27.97 216 ALA A O 1
ATOM 1697 N N . ALA A 1 217 ? 4.513 32.889 19.806 1.00 26.78 217 ALA A N 1
ATOM 1698 C CA . ALA A 1 217 ? 3.711 31.845 20.492 1.00 26.78 217 ALA A CA 1
ATOM 1699 C C . ALA A 1 217 ? 4.279 31.385 21.867 1.00 26.78 217 ALA A C 1
ATOM 1701 O O . ALA A 1 217 ? 5.476 31.541 22.106 1.00 26.78 217 ALA A O 1
ATOM 1702 N N . THR A 1 218 ? 3.446 30.777 22.738 1.00 28.52 218 THR A N 1
ATOM 1703 C CA . THR A 1 218 ? 3.843 30.097 24.005 1.00 28.52 218 THR A CA 1
ATOM 1704 C C . THR A 1 218 ? 3.149 28.731 24.220 1.00 28.52 218 THR A C 1
ATOM 1706 O O . THR A 1 218 ? 1.995 28.557 23.830 1.00 28.52 218 THR A O 1
ATOM 1709 N N . ASP A 1 219 ? 3.876 27.799 24.863 1.00 34.88 219 ASP A N 1
ATOM 1710 C CA . ASP A 1 219 ? 3.696 26.331 24.991 1.00 34.88 219 ASP A CA 1
ATOM 1711 C C . ASP A 1 219 ? 2.766 25.811 26.120 1.00 34.88 219 ASP A C 1
ATOM 1713 O O . ASP A 1 219 ? 2.783 26.356 27.224 1.00 34.88 219 ASP A O 1
ATOM 1717 N N . ASN A 1 220 ? 2.029 24.704 25.865 1.00 27.05 220 ASN A N 1
ATOM 1718 C CA . ASN A 1 220 ? 1.805 23.522 26.749 1.00 27.05 220 ASN A CA 1
ATOM 1719 C C . ASN A 1 220 ? 0.871 22.457 26.090 1.00 27.05 220 ASN A C 1
ATOM 1721 O O . ASN A 1 220 ? 0.003 22.810 25.293 1.00 27.05 220 ASN A O 1
ATOM 1725 N N . ALA A 1 221 ? 1.039 21.159 26.417 1.00 27.62 221 ALA A N 1
ATOM 1726 C CA . ALA A 1 221 ? 0.449 19.992 25.714 1.00 27.62 221 ALA A CA 1
ATOM 1727 C C . ALA A 1 221 ? -0.849 19.390 26.348 1.00 27.62 221 ALA A C 1
ATOM 1729 O O . ALA A 1 221 ? -1.035 19.541 27.556 1.00 27.62 221 ALA A O 1
ATOM 1730 N N . PRO A 1 222 ? -1.728 18.699 25.572 1.00 33.19 222 PRO A N 1
ATOM 1731 C CA . PRO A 1 222 ? -3.035 18.172 26.023 1.00 33.19 222 PRO A CA 1
ATOM 1732 C C . PRO A 1 222 ? -3.033 16.731 26.610 1.00 33.19 222 PRO A C 1
ATOM 1734 O O . PRO A 1 222 ? -2.029 16.023 26.555 1.00 33.19 222 PRO A O 1
ATOM 1737 N N . ASP A 1 223 ? -4.174 16.332 27.198 1.00 36.72 223 ASP A N 1
ATOM 1738 C CA . ASP A 1 223 ? -4.400 15.206 28.136 1.00 36.72 223 ASP A CA 1
ATOM 1739 C C . ASP A 1 223 ? -4.462 13.787 27.491 1.00 36.72 223 ASP A C 1
ATOM 1741 O O . ASP A 1 223 ? -5.025 13.622 26.408 1.00 36.72 223 ASP A O 1
ATOM 1745 N N . PRO A 1 224 ? -3.930 12.733 28.149 1.00 35.72 224 PRO A N 1
ATOM 1746 C CA . PRO A 1 224 ? -3.811 11.370 27.603 1.00 35.72 224 PRO A CA 1
ATOM 1747 C C . PRO A 1 224 ? -5.110 10.575 27.352 1.00 35.72 224 PRO A C 1
ATOM 1749 O O . PRO A 1 224 ? -5.072 9.642 26.546 1.00 35.72 224 PRO A O 1
ATOM 1752 N N . ASN A 1 225 ? -6.246 10.889 27.988 1.00 37.75 225 ASN A N 1
ATOM 1753 C CA . ASN A 1 225 ? -7.494 10.123 27.774 1.00 37.75 225 ASN A CA 1
ATOM 1754 C C . ASN A 1 225 ? -8.222 10.463 26.461 1.00 37.75 225 ASN A C 1
ATOM 1756 O O . ASN A 1 225 ? -9.056 9.684 25.997 1.00 37.75 225 ASN A O 1
ATOM 1760 N N . ASP A 1 226 ? -7.876 11.584 25.829 1.00 34.00 226 ASP A N 1
ATOM 1761 C CA . ASP A 1 226 ? -8.457 12.014 24.552 1.00 34.00 226 ASP A CA 1
ATOM 1762 C C . ASP A 1 226 ? -7.963 11.147 23.373 1.00 34.00 226 ASP A C 1
ATOM 1764 O O . ASP A 1 226 ? -8.592 11.073 22.320 1.00 34.00 226 ASP A O 1
ATOM 1768 N N . ASN A 1 227 ? -6.866 10.405 23.566 1.00 35.56 227 ASN A N 1
ATOM 1769 C CA . ASN A 1 227 ? -6.196 9.604 22.536 1.00 35.56 227 ASN A CA 1
ATOM 1770 C C . ASN A 1 227 ? -6.919 8.285 22.179 1.00 35.56 227 ASN A C 1
ATOM 1772 O O . ASN A 1 227 ? -6.591 7.651 21.180 1.00 35.56 227 ASN A O 1
ATOM 1776 N N . PHE A 1 228 ? -7.873 7.825 23.002 1.00 36.91 228 PHE A N 1
ATOM 1777 C CA . PHE A 1 228 ? -8.606 6.567 22.766 1.00 36.91 228 PHE A CA 1
ATOM 1778 C C . PHE A 1 228 ? -9.810 6.750 21.829 1.00 36.91 228 PHE A C 1
ATOM 1780 O O . PHE A 1 228 ? -10.119 5.866 21.027 1.00 36.91 228 PHE A O 1
ATOM 1787 N N . LEU A 1 229 ? -10.478 7.903 21.930 1.00 37.53 229 LEU A N 1
ATOM 1788 C CA . LEU A 1 229 ? -11.647 8.271 21.124 1.00 37.53 229 LEU A CA 1
ATOM 1789 C C . LEU A 1 229 ? -11.270 9.059 19.862 1.00 37.53 229 LEU A C 1
ATOM 1791 O O . LEU A 1 229 ? -12.096 9.201 18.963 1.00 37.53 229 LEU A O 1
ATOM 1795 N N . SER A 1 230 ? -10.029 9.536 19.769 1.00 34.88 230 SER A N 1
ATOM 1796 C CA . SER A 1 230 ? -9.498 10.198 18.582 1.00 34.88 230 SER A CA 1
ATOM 1797 C C . SER A 1 230 ? -8.784 9.192 17.666 1.00 34.88 230 SER A C 1
ATOM 1799 O O . SER A 1 230 ? -7.853 8.490 18.055 1.00 34.88 230 SER A O 1
ATOM 1801 N N . GLY A 1 231 ? -9.248 9.093 16.417 1.00 41.00 231 GLY A N 1
ATOM 1802 C CA . GLY A 1 231 ? -8.620 8.294 15.358 1.00 41.00 231 GLY A CA 1
ATOM 1803 C C . GLY A 1 231 ? -9.374 7.017 14.976 1.00 41.00 231 GLY A C 1
ATOM 1804 O O . GLY A 1 231 ? -10.579 6.891 15.192 1.00 41.00 231 GLY A O 1
ATOM 1805 N N . ASN A 1 232 ? -8.644 6.056 14.391 1.00 38.84 232 ASN A N 1
ATOM 1806 C CA . ASN A 1 232 ? -9.163 4.829 13.766 1.00 38.84 232 ASN A CA 1
ATOM 1807 C C . ASN A 1 232 ? -10.111 3.997 14.646 1.00 38.84 232 ASN A C 1
ATOM 1809 O O . ASN A 1 232 ? -10.744 3.097 14.103 1.00 38.84 232 ASN A O 1
ATOM 1813 N N . THR A 1 233 ? -10.204 4.267 15.959 1.00 41.09 233 THR A N 1
ATOM 1814 C CA . THR A 1 233 ? -11.046 3.595 16.963 1.00 41.09 233 THR A CA 1
ATOM 1815 C C . THR A 1 233 ? -12.552 3.831 16.801 1.00 41.09 233 THR A C 1
ATOM 1817 O O . THR A 1 233 ? -13.324 2.900 17.041 1.00 41.09 233 THR A O 1
ATOM 1820 N N . ALA A 1 234 ? -12.970 5.006 16.319 1.00 46.94 234 ALA A N 1
ATOM 1821 C CA . ALA A 1 234 ? -14.375 5.433 16.272 1.00 46.94 234 ALA A CA 1
ATOM 1822 C C . ALA A 1 234 ? -15.276 4.554 15.378 1.00 46.94 234 ALA A C 1
ATOM 1824 O O . ALA A 1 234 ? -16.298 4.058 15.849 1.00 46.94 234 ALA A O 1
ATOM 1825 N N . ASN A 1 235 ? -14.830 4.232 14.154 1.00 48.97 235 ASN A N 1
ATOM 1826 C CA . ASN A 1 235 ? -15.574 3.405 13.179 1.00 48.97 235 ASN A CA 1
ATOM 1827 C C . ASN A 1 235 ? -16.017 2.037 13.730 1.00 48.97 235 ASN A C 1
ATOM 1829 O O . ASN A 1 235 ? -16.953 1.413 13.240 1.00 48.97 235 ASN A O 1
ATOM 1833 N N . TYR A 1 236 ? -15.311 1.555 14.746 1.00 53.50 236 TYR A N 1
ATOM 1834 C CA . TYR A 1 236 ? -15.530 0.25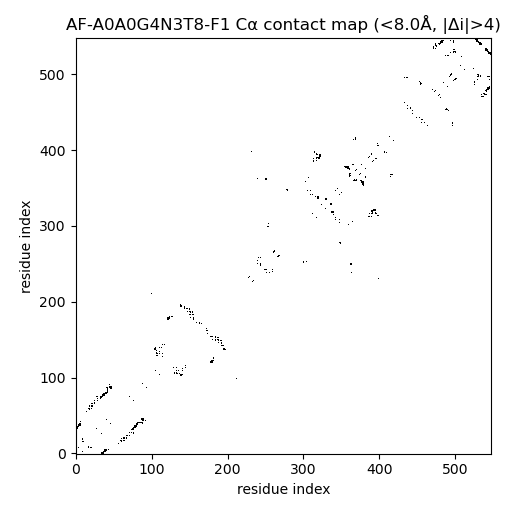6 15.360 1.00 53.50 236 TYR A CA 1
ATOM 1835 C C . TYR A 1 236 ? -16.565 0.291 16.491 1.00 53.50 236 TYR A C 1
ATOM 1837 O O . TYR A 1 236 ? -17.325 -0.660 16.662 1.00 53.50 236 TYR A O 1
ATOM 1845 N N . ILE A 1 237 ? -16.606 1.379 17.267 1.00 60.28 237 ILE A N 1
ATOM 1846 C CA . ILE A 1 237 ? -17.660 1.569 18.271 1.00 60.28 237 ILE A CA 1
ATOM 1847 C C . ILE A 1 237 ? -19.002 1.705 17.544 1.00 60.28 237 ILE A C 1
ATOM 1849 O O . ILE A 1 237 ? -19.977 1.075 17.950 1.00 60.28 237 ILE A O 1
ATOM 1853 N N . ASP A 1 238 ? -19.012 2.409 16.409 1.00 57.81 238 ASP A N 1
ATOM 1854 C CA . ASP A 1 238 ? -20.167 2.486 15.513 1.00 57.81 238 ASP A CA 1
ATOM 1855 C C . ASP A 1 238 ? -20.559 1.111 14.951 1.00 57.81 238 ASP A C 1
ATOM 1857 O O . ASP A 1 238 ? -21.743 0.775 14.915 1.00 57.81 238 ASP A O 1
ATOM 1861 N N . GLU A 1 239 ? -19.591 0.272 14.556 1.00 63.38 239 GLU A N 1
ATOM 1862 C CA . GLU A 1 239 ? -19.855 -1.107 14.115 1.00 63.38 239 GLU A CA 1
ATOM 1863 C C . GLU A 1 239 ? -20.548 -1.931 15.210 1.00 63.38 239 GLU A C 1
ATOM 1865 O O . GLU A 1 239 ? -21.571 -2.566 14.944 1.00 63.38 239 GLU A O 1
ATOM 1870 N N . MET A 1 240 ? -20.032 -1.898 16.440 1.00 67.94 240 MET A N 1
ATOM 1871 C CA . MET A 1 240 ? -20.628 -2.625 17.561 1.00 67.94 240 MET A CA 1
ATOM 1872 C C . MET A 1 240 ? -22.007 -2.079 17.941 1.00 67.94 240 MET A C 1
ATOM 1874 O O . MET A 1 240 ? -22.903 -2.860 18.251 1.00 67.94 240 MET A O 1
ATOM 1878 N N . TYR A 1 241 ? -22.205 -0.762 17.881 1.00 65.69 241 TYR A N 1
ATOM 1879 C CA . TYR A 1 241 ? -23.496 -0.146 18.181 1.00 65.69 241 TYR A CA 1
ATOM 1880 C C . TYR A 1 241 ? -24.562 -0.534 17.153 1.00 65.69 241 TYR A C 1
ATOM 1882 O O . TYR A 1 241 ? -25.677 -0.894 17.528 1.00 65.69 241 TYR A O 1
ATOM 1890 N N . MET A 1 242 ? -24.213 -0.527 15.862 1.00 72.06 242 MET A N 1
ATOM 1891 C CA . MET A 1 242 ? -25.124 -0.939 14.788 1.00 72.06 242 MET A CA 1
ATOM 1892 C C . MET A 1 242 ? -25.516 -2.414 14.906 1.00 72.06 242 MET A C 1
ATOM 1894 O O . MET A 1 242 ? -26.687 -2.748 14.762 1.00 72.06 242 MET A O 1
ATOM 1898 N N . GLN A 1 243 ? -24.570 -3.298 15.228 1.00 70.31 243 GLN A N 1
ATOM 1899 C CA . GLN A 1 243 ? -24.889 -4.716 15.414 1.00 70.31 243 GLN A CA 1
ATOM 1900 C C . GLN A 1 243 ? -25.713 -4.960 16.684 1.00 70.31 243 GLN A C 1
ATOM 1902 O O . GLN A 1 243 ? -26.662 -5.742 16.662 1.00 70.31 243 GLN A O 1
ATOM 1907 N N . TRP A 1 244 ? -25.429 -4.235 17.769 1.00 79.19 244 TRP A N 1
ATOM 1908 C CA . TRP A 1 244 ? -26.245 -4.268 18.984 1.00 79.19 244 TRP A CA 1
ATOM 1909 C C . TRP A 1 244 ? -27.680 -3.767 18.750 1.00 79.19 244 TRP A C 1
ATOM 1911 O O . TRP A 1 244 ? -28.614 -4.311 19.338 1.00 79.19 244 TRP A O 1
ATOM 1921 N N . LYS A 1 245 ? -27.872 -2.769 17.874 1.00 77.31 245 LYS A N 1
ATOM 1922 C CA . LYS A 1 245 ? -29.200 -2.291 17.449 1.00 77.31 245 LYS A CA 1
ATOM 1923 C C . LYS A 1 245 ? -30.007 -3.358 16.712 1.00 77.31 245 LYS A C 1
ATOM 1925 O O . LYS A 1 245 ? -31.222 -3.402 16.883 1.00 77.31 245 LYS A O 1
ATOM 1930 N N . GLU A 1 246 ? -29.356 -4.172 15.881 1.00 79.50 246 GLU A N 1
ATOM 1931 C CA . GLU A 1 246 ? -30.011 -5.264 15.149 1.00 79.50 246 GLU A CA 1
ATOM 1932 C C . GLU A 1 246 ? -30.333 -6.452 16.064 1.00 79.50 246 GLU A C 1
ATOM 1934 O O . GLU A 1 246 ? -31.465 -6.934 16.085 1.00 79.50 246 GLU A O 1
ATOM 1939 N N . ASP A 1 247 ? -29.355 -6.899 16.852 1.00 78.75 247 ASP A N 1
ATOM 1940 C CA . ASP A 1 247 ? -29.528 -7.915 17.889 1.00 78.75 247 ASP A CA 1
ATOM 1941 C C . ASP A 1 247 ? -28.654 -7.557 19.099 1.00 78.75 247 ASP A C 1
ATOM 1943 O O . ASP A 1 247 ? -27.425 -7.642 19.009 1.00 78.75 247 ASP A O 1
ATOM 1947 N N . PRO A 1 248 ? -29.239 -7.232 20.268 1.00 78.81 248 PRO A N 1
ATOM 1948 C CA . PRO A 1 248 ? -28.471 -6.925 21.467 1.00 78.81 248 PRO A CA 1
ATOM 1949 C C . PRO A 1 248 ? -27.504 -8.036 21.884 1.00 78.81 248 PRO A C 1
ATOM 1951 O O . PRO A 1 248 ? -26.481 -7.748 22.498 1.00 78.81 248 PRO A O 1
ATOM 1954 N N . LYS A 1 249 ? -27.785 -9.301 21.540 1.00 77.44 249 LYS A N 1
ATOM 1955 C CA . LYS A 1 249 ? -26.918 -10.447 21.856 1.00 77.44 249 LYS A CA 1
ATOM 1956 C C . LYS A 1 249 ? -25.738 -10.611 20.894 1.00 77.44 249 LYS A C 1
ATOM 1958 O O . LYS A 1 249 ? -24.863 -11.430 21.169 1.00 77.44 249 LYS A O 1
ATOM 1963 N N . SER A 1 250 ? -25.690 -9.851 19.798 1.00 73.06 250 SER A N 1
ATOM 1964 C CA . SER A 1 250 ? -24.609 -9.915 18.802 1.00 73.06 250 SER A CA 1
ATOM 1965 C C . SER A 1 250 ? -23.268 -9.395 19.329 1.00 73.06 250 SER A C 1
ATOM 1967 O O . SER A 1 250 ? -22.206 -9.795 18.847 1.00 73.06 250 SER A O 1
ATOM 196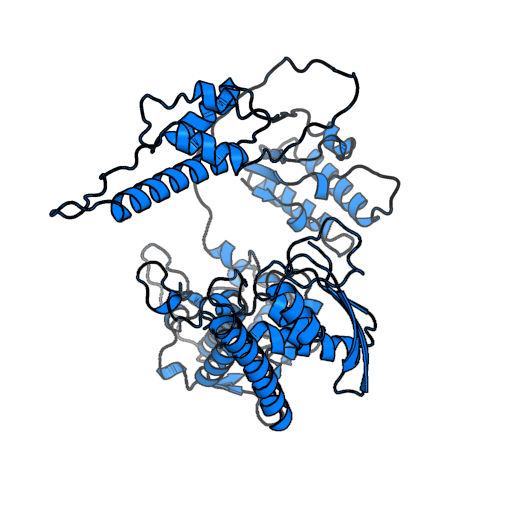9 N N . VAL A 1 251 ? -23.306 -8.531 20.345 1.00 74.12 251 VAL A N 1
ATOM 1970 C CA . VAL A 1 251 ? -22.127 -7.949 20.987 1.00 74.12 251 VAL A CA 1
ATOM 1971 C C . VAL A 1 251 ? -21.964 -8.478 22.405 1.00 74.12 251 VAL A C 1
ATOM 1973 O O . VAL A 1 251 ? -22.926 -8.872 23.065 1.00 74.12 251 VAL A O 1
ATOM 1976 N N . HIS A 1 252 ? -20.729 -8.473 22.899 1.00 68.19 252 HIS A N 1
ATOM 1977 C CA . HIS A 1 252 ? -20.419 -8.939 24.246 1.00 68.19 252 HIS A CA 1
ATOM 1978 C C . HIS A 1 252 ? -21.149 -8.119 25.326 1.00 68.19 252 HIS A C 1
ATOM 1980 O O . HIS A 1 252 ? -21.393 -6.925 25.142 1.00 68.19 252 HIS A O 1
ATOM 1986 N N . VAL A 1 253 ? -21.458 -8.734 26.477 1.00 68.56 253 VAL A N 1
ATOM 1987 C CA . VAL A 1 253 ? -22.234 -8.115 27.575 1.00 68.56 253 VAL A CA 1
ATOM 1988 C C . VAL A 1 253 ? -21.664 -6.764 28.028 1.00 68.56 253 VAL A C 1
ATOM 1990 O O . VAL A 1 253 ? -22.414 -5.849 28.357 1.00 68.56 253 VAL A O 1
ATOM 1993 N N . SER A 1 254 ? -20.343 -6.601 27.941 1.00 60.78 254 SER A N 1
ATOM 1994 C CA . SER A 1 254 ? -19.636 -5.343 28.198 1.00 60.78 254 SER A CA 1
ATOM 1995 C C . SER A 1 254 ? -20.159 -4.177 27.354 1.00 60.78 254 SER A C 1
ATOM 1997 O O . SER A 1 254 ? -20.378 -3.082 27.865 1.00 60.78 254 SER A O 1
ATOM 1999 N N . TRP A 1 255 ? -20.406 -4.434 26.071 1.00 64.44 255 TRP A N 1
ATOM 2000 C CA . TRP A 1 255 ? -20.928 -3.463 25.118 1.00 64.44 255 TRP A CA 1
ATOM 2001 C C . TRP A 1 255 ? -22.441 -3.312 25.223 1.00 64.44 255 TRP A C 1
ATOM 2003 O O . TRP A 1 255 ? -22.947 -2.212 25.053 1.00 64.44 255 TRP A O 1
ATOM 2013 N N . GLN A 1 256 ? -23.166 -4.373 25.587 1.00 69.94 256 GLN A N 1
ATOM 2014 C CA . GLN A 1 256 ? -24.610 -4.282 25.823 1.00 69.94 256 GLN A CA 1
ATOM 2015 C C . GLN A 1 256 ? -24.933 -3.325 26.968 1.00 69.94 256 GLN A C 1
ATOM 2017 O O . GLN A 1 256 ? -25.827 -2.491 26.848 1.00 69.94 256 GLN A O 1
ATOM 2022 N N . VAL A 1 257 ? -24.192 -3.430 28.077 1.00 64.31 257 VAL A N 1
ATOM 2023 C CA . VAL A 1 257 ? -24.341 -2.525 29.222 1.00 64.31 257 VAL A CA 1
ATOM 2024 C C . VAL A 1 257 ? -23.936 -1.105 28.827 1.00 64.31 257 VAL A C 1
ATOM 2026 O O . VAL A 1 257 ? -24.657 -0.166 29.152 1.00 64.31 257 VAL A O 1
ATOM 2029 N N . TYR A 1 258 ? -22.844 -0.948 28.071 1.00 63.72 258 TYR A N 1
ATOM 2030 C CA . TYR A 1 258 ? -22.393 0.349 27.563 1.00 63.72 258 TYR A CA 1
ATOM 2031 C C . TYR A 1 258 ? -23.440 1.030 26.668 1.00 63.72 258 TYR A C 1
ATOM 2033 O O . TYR A 1 258 ? -23.855 2.146 26.969 1.00 63.72 258 TYR A O 1
ATOM 2041 N N . PHE A 1 259 ? -23.926 0.360 25.619 1.00 70.12 259 PHE A N 1
ATOM 2042 C CA . PHE A 1 259 ? -24.903 0.931 24.689 1.00 70.12 259 PHE A CA 1
ATOM 2043 C C . PHE A 1 259 ? -26.260 1.173 25.345 1.00 70.12 259 PHE A C 1
ATOM 2045 O O . PHE A 1 259 ? -26.888 2.197 25.087 1.00 70.12 259 PHE A O 1
ATOM 2052 N N . ARG A 1 260 ? -26.678 0.299 26.270 1.00 68.62 260 ARG A N 1
ATOM 2053 C CA . ARG A 1 260 ? -27.899 0.512 27.053 1.00 68.62 260 ARG A CA 1
ATOM 2054 C C . ARG A 1 260 ? -27.792 1.740 27.956 1.00 68.62 260 ARG A C 1
ATOM 2056 O O . ARG A 1 260 ? -28.736 2.515 28.012 1.00 68.62 260 ARG A O 1
ATOM 2063 N N . ASN A 1 261 ? -26.660 1.931 28.636 1.00 60.50 261 ASN A N 1
ATOM 2064 C CA . ASN A 1 261 ? -26.437 3.098 29.498 1.00 60.50 261 ASN A CA 1
ATOM 2065 C C . ASN A 1 261 ? -26.251 4.389 28.678 1.00 60.50 261 ASN A C 1
ATOM 2067 O O . ASN A 1 261 ? -26.649 5.466 29.115 1.00 60.50 261 ASN A O 1
ATOM 2071 N N . MET A 1 262 ? -25.675 4.281 27.477 1.00 60.91 262 MET A N 1
ATOM 2072 C CA . MET A 1 262 ? -25.562 5.382 26.519 1.00 60.91 262 MET A CA 1
ATOM 2073 C C . MET A 1 262 ? -26.937 5.818 25.987 1.00 60.91 262 MET A C 1
ATOM 2075 O O . MET A 1 262 ? -27.172 7.014 25.841 1.00 60.91 262 MET A O 1
ATOM 2079 N N . GLU A 1 263 ? -27.855 4.879 25.731 1.00 65.88 263 GLU A N 1
ATOM 2080 C CA . GLU A 1 263 ? -29.229 5.188 25.308 1.00 65.88 263 GLU A CA 1
ATOM 2081 C C . GLU A 1 263 ? -30.152 5.606 26.460 1.00 65.88 263 GLU A C 1
ATOM 2083 O O . GLU A 1 263 ? -31.071 6.392 26.230 1.00 65.88 263 GLU A O 1
ATOM 2088 N N . SER A 1 264 ? -29.927 5.119 27.687 1.00 60.09 264 SER A N 1
ATOM 2089 C CA . SER A 1 264 ? -30.767 5.475 28.841 1.00 60.09 264 SER A CA 1
ATOM 2090 C C . SER A 1 264 ? -30.507 6.893 29.359 1.00 60.09 264 SER A C 1
ATOM 2092 O O . SER A 1 264 ? -31.388 7.486 29.975 1.00 60.09 264 SER A O 1
ATOM 2094 N N . GLY A 1 265 ? -29.333 7.468 29.069 1.00 51.69 265 GLY A N 1
ATOM 2095 C CA . GLY A 1 265 ? -28.988 8.848 29.428 1.00 51.69 265 GLY A CA 1
ATOM 2096 C C . GLY A 1 265 ? -28.668 9.065 30.912 1.00 51.69 265 GLY A C 1
ATOM 2097 O O . GLY A 1 265 ? -28.499 10.207 31.334 1.00 51.69 265 GLY A O 1
ATOM 2098 N N . ASP A 1 266 ? -28.550 7.994 31.701 1.00 45.34 266 ASP A N 1
ATOM 2099 C CA . ASP A 1 266 ? -28.418 8.054 33.165 1.00 45.34 266 ASP A CA 1
ATOM 2100 C C . ASP A 1 266 ? -26.990 8.362 33.671 1.00 45.34 266 ASP A C 1
ATOM 2102 O O . ASP A 1 266 ? -26.778 8.467 34.881 1.00 45.34 266 ASP A O 1
ATOM 2106 N N . MET A 1 267 ? -25.985 8.507 32.792 1.00 42.84 267 MET A N 1
ATOM 2107 C CA . MET A 1 267 ? -24.586 8.723 33.202 1.00 42.84 267 MET A CA 1
ATOM 2108 C C . MET A 1 267 ? -23.791 9.622 32.226 1.00 42.84 267 MET A C 1
ATOM 2110 O O . MET A 1 267 ? -23.939 9.476 31.011 1.00 42.84 267 MET A O 1
ATOM 2114 N N . PRO A 1 268 ? -22.906 10.528 32.703 1.00 44.56 268 PRO A N 1
ATOM 2115 C CA . PRO A 1 268 ? -21.996 11.288 31.840 1.00 44.56 268 PRO A CA 1
ATOM 2116 C C . PRO A 1 268 ? -21.039 10.365 31.066 1.00 44.56 268 PRO A C 1
ATOM 2118 O O . PRO A 1 268 ? -20.494 9.421 31.636 1.00 44.56 268 PRO A O 1
ATOM 2121 N N . ILE A 1 269 ? -20.759 10.677 29.793 1.00 40.56 269 ILE A N 1
ATOM 2122 C CA . ILE A 1 269 ? -19.873 9.890 28.901 1.00 40.56 269 ILE A CA 1
ATOM 2123 C C . ILE A 1 269 ? -18.486 9.638 29.534 1.00 40.56 269 ILE A C 1
ATOM 2125 O O . ILE A 1 269 ? -17.896 8.580 29.333 1.00 40.56 269 ILE A O 1
ATOM 2129 N N . SER A 1 270 ? -18.000 10.564 30.369 1.00 41.66 270 SER A N 1
ATOM 2130 C CA . SER A 1 270 ? -16.732 10.462 31.108 1.00 41.66 270 SER A CA 1
ATOM 2131 C C . SER A 1 270 ? -16.730 9.462 32.274 1.00 41.66 270 SER A C 1
ATOM 2133 O O . SER A 1 270 ? -15.663 9.128 32.778 1.00 41.66 270 SER A O 1
ATOM 2135 N N . GLN A 1 271 ? -17.898 8.989 32.719 1.00 40.03 271 GLN A N 1
ATOM 2136 C CA . GLN A 1 271 ? -18.057 7.970 33.768 1.00 40.03 271 GLN A CA 1
ATOM 2137 C C . GLN A 1 271 ? -18.504 6.612 33.209 1.00 40.03 271 GLN A C 1
ATOM 2139 O O . GLN A 1 271 ? -18.371 5.599 33.890 1.00 40.03 271 GLN A O 1
ATOM 2144 N N . ALA A 1 272 ? -18.980 6.574 31.960 1.00 37.62 272 ALA A N 1
ATOM 2145 C CA . ALA A 1 272 ? -19.365 5.346 31.264 1.00 37.62 272 ALA A CA 1
ATOM 2146 C C . ALA A 1 272 ? -18.160 4.472 30.857 1.00 37.62 272 ALA A C 1
ATOM 2148 O O . ALA A 1 272 ? -18.334 3.304 30.508 1.00 37.62 272 ALA A O 1
ATOM 2149 N N . PHE A 1 273 ? -16.943 5.028 30.912 1.00 40.62 273 PHE A N 1
ATOM 2150 C CA . PHE A 1 273 ? -15.699 4.328 30.614 1.00 40.62 273 PHE A CA 1
ATOM 2151 C C . PHE A 1 273 ? -14.572 4.784 31.549 1.00 40.62 273 PHE A C 1
ATOM 2153 O O . PHE A 1 273 ? -14.000 5.857 31.381 1.00 40.62 273 PHE A O 1
ATOM 2160 N N . THR A 1 274 ? -14.213 3.938 32.513 1.00 40.69 274 THR A N 1
ATOM 2161 C CA . THR A 1 274 ? -12.875 3.928 33.111 1.00 40.69 274 THR A CA 1
ATOM 2162 C C . THR A 1 274 ? -12.146 2.700 32.562 1.00 40.69 274 THR A C 1
ATOM 2164 O O . THR A 1 274 ? -12.510 1.573 32.910 1.00 40.69 274 THR A O 1
ATOM 2167 N N . PRO A 1 275 ? -11.144 2.857 31.672 1.00 34.91 275 PRO A N 1
ATOM 2168 C CA . PRO A 1 275 ? -10.296 1.728 31.319 1.00 34.91 275 PRO A CA 1
ATOM 2169 C C . PRO A 1 275 ? -9.639 1.213 32.611 1.00 34.91 275 PRO A C 1
ATOM 2171 O O . PRO A 1 275 ? -9.338 2.024 33.495 1.00 34.91 275 PRO A O 1
ATOM 2174 N N . PRO A 1 276 ? -9.428 -0.109 32.765 1.00 34.41 276 PRO A N 1
ATOM 2175 C CA . PRO A 1 276 ? -8.807 -0.660 33.962 1.00 34.41 276 PRO A CA 1
ATOM 2176 C C . PRO A 1 276 ? -7.535 0.128 34.331 1.00 34.41 276 PRO A C 1
ATOM 2178 O O . PRO A 1 276 ? -6.757 0.421 33.416 1.00 34.41 276 PRO A O 1
ATOM 2181 N N . PRO A 1 277 ? -7.299 0.457 35.623 1.00 32.44 277 PRO A N 1
ATOM 2182 C CA . PRO A 1 277 ? -6.364 1.505 36.086 1.00 32.44 277 PRO A CA 1
ATOM 2183 C C . PRO A 1 277 ? -4.880 1.326 35.727 1.00 32.44 277 PRO A C 1
ATOM 2185 O O . PRO A 1 277 ? -4.025 2.071 36.190 1.00 32.44 277 PRO A O 1
ATOM 2188 N N . SER A 1 278 ? -4.552 0.308 34.950 1.00 39.25 278 SER A N 1
ATOM 2189 C CA . SER A 1 278 ? -3.208 -0.159 34.654 1.00 39.25 278 SER A CA 1
ATOM 2190 C C . SER A 1 278 ? -2.824 0.000 33.173 1.00 39.25 278 SER A C 1
ATOM 2192 O O . SER A 1 278 ? -1.670 -0.238 32.826 1.00 39.25 278 SER A O 1
ATOM 2194 N N . LEU A 1 279 ? -3.754 0.382 32.284 1.00 37.06 279 LEU A N 1
ATOM 2195 C CA . LEU A 1 279 ? -3.491 0.559 30.840 1.00 37.06 279 LEU A CA 1
ATOM 2196 C C . LEU A 1 279 ? -2.939 1.950 30.467 1.00 37.06 279 LEU A C 1
ATOM 2198 O O . LEU A 1 279 ? -2.529 2.158 29.328 1.00 37.06 279 LEU A O 1
ATOM 2202 N N . VAL A 1 280 ? -2.878 2.883 31.424 1.00 32.09 280 VAL A N 1
ATOM 2203 C CA . VAL A 1 280 ? -2.262 4.208 31.263 1.00 32.09 280 VAL A CA 1
ATOM 2204 C C . VAL A 1 280 ? -1.350 4.458 32.471 1.00 32.09 280 VAL A C 1
ATOM 2206 O O . VAL A 1 280 ? -1.848 4.435 33.597 1.00 32.09 280 VAL A O 1
ATOM 2209 N N . PRO A 1 281 ? -0.032 4.693 32.308 1.00 27.22 281 PRO A N 1
ATOM 2210 C CA . PRO A 1 281 ? 0.807 5.144 33.411 1.00 27.22 281 PRO A CA 1
ATOM 2211 C C . PRO A 1 281 ? 0.402 6.579 33.774 1.00 27.22 281 PRO A C 1
ATOM 2213 O O . PRO A 1 281 ? 0.863 7.543 33.168 1.00 27.22 281 PRO A O 1
ATOM 2216 N N . GLY A 1 282 ? -0.500 6.726 34.742 1.00 28.91 282 GLY A N 1
ATOM 2217 C CA . GLY A 1 282 ? -0.787 8.010 35.371 1.00 28.91 282 GLY A CA 1
ATOM 2218 C C . GLY A 1 282 ? 0.371 8.409 36.279 1.00 28.91 282 GLY A C 1
ATOM 2219 O O . GLY A 1 282 ? 0.747 7.668 37.189 1.00 28.91 282 GLY A O 1
ATOM 2220 N N . ALA A 1 283 ? 0.952 9.579 36.030 1.00 27.84 283 ALA A N 1
ATOM 2221 C CA . ALA A 1 283 ? 1.897 10.192 36.944 1.00 27.84 283 ALA A CA 1
ATOM 2222 C C . ALA A 1 283 ? 1.221 10.482 38.301 1.00 27.84 283 ALA A C 1
ATOM 2224 O O . ALA A 1 283 ? 0.101 10.981 38.364 1.00 27.84 283 ALA A O 1
ATOM 2225 N N . THR A 1 284 ? 1.963 10.210 39.377 1.00 24.88 284 THR A N 1
ATOM 2226 C CA . THR A 1 284 ? 1.755 10.661 40.768 1.00 24.88 284 THR A CA 1
ATOM 2227 C C . THR A 1 284 ? 0.593 10.058 41.577 1.00 24.88 284 THR A C 1
ATOM 2229 O O . THR A 1 284 ? -0.510 10.578 41.640 1.00 24.88 284 THR A O 1
ATOM 2232 N N . GLY A 1 285 ? 0.930 8.994 42.317 1.00 30.25 285 GLY A N 1
ATOM 2233 C CA . GLY A 1 285 ? 0.833 8.964 43.784 1.00 30.25 285 GLY A CA 1
ATOM 2234 C C . GLY A 1 285 ? -0.535 9.179 44.435 1.00 30.25 285 GLY A C 1
ATOM 2235 O O . GLY A 1 285 ? -0.814 10.251 44.959 1.00 30.25 285 GLY A O 1
ATOM 2236 N N . GLY A 1 286 ? -1.311 8.106 44.558 1.00 22.83 286 GLY A N 1
ATOM 2237 C CA . GLY A 1 286 ? -2.428 8.018 45.495 1.00 22.83 286 GLY A CA 1
ATOM 2238 C C . GLY A 1 286 ? -3.097 6.659 45.367 1.00 22.83 286 GLY A C 1
ATOM 2239 O O . GLY A 1 286 ? -3.533 6.297 44.285 1.00 22.83 286 GLY A O 1
ATOM 2240 N N . VAL A 1 287 ? -3.136 5.878 46.444 1.00 31.36 287 VAL A N 1
ATOM 2241 C CA . VAL A 1 287 ? -3.840 4.587 46.480 1.00 31.36 287 VAL A CA 1
ATOM 2242 C C . VAL A 1 287 ? -5.328 4.864 46.724 1.00 31.36 287 VAL A C 1
ATOM 2244 O O . VAL A 1 287 ? -5.635 5.499 47.736 1.00 31.36 287 VAL A O 1
ATOM 2247 N N . PRO A 1 288 ? -6.266 4.349 45.905 1.00 26.06 288 PRO A N 1
ATOM 2248 C CA . PRO A 1 288 ? -7.596 4.053 46.429 1.00 26.06 288 PRO A CA 1
ATOM 2249 C C . PRO A 1 288 ? -7.972 2.584 46.227 1.00 26.06 288 PRO A C 1
ATOM 2251 O O . PRO A 1 288 ? -7.730 1.956 45.200 1.00 26.06 288 PRO A O 1
ATOM 2254 N N . ARG A 1 289 ? -8.568 2.050 47.290 1.00 24.86 289 ARG A N 1
ATOM 2255 C CA . ARG A 1 289 ? -8.959 0.659 47.513 1.00 24.86 289 ARG A CA 1
ATOM 2256 C C . ARG A 1 289 ? -10.028 0.223 46.504 1.00 24.86 289 ARG A C 1
ATOM 2258 O O . ARG A 1 289 ? -11.059 0.879 46.387 1.00 24.86 289 ARG A O 1
ATOM 2265 N N . LEU A 1 290 ? -9.816 -0.929 45.866 1.00 28.98 290 LEU A N 1
ATOM 2266 C CA . LEU A 1 290 ? -10.875 -1.697 45.209 1.00 28.98 290 LEU A CA 1
ATOM 2267 C C . LEU A 1 290 ? -11.898 -2.121 46.271 1.00 28.98 290 LEU A C 1
ATOM 2269 O O . LEU A 1 290 ? -11.571 -2.878 47.189 1.00 28.98 290 LEU A O 1
ATOM 2273 N N . ALA A 1 291 ? -13.131 -1.630 46.151 1.00 25.89 291 ALA A N 1
ATOM 2274 C CA . ALA A 1 291 ? -14.266 -2.266 46.799 1.00 25.89 291 ALA A CA 1
ATOM 2275 C C . ALA A 1 291 ? -14.445 -3.650 46.159 1.00 25.89 291 ALA A C 1
ATOM 2277 O O . ALA A 1 291 ? -14.574 -3.774 44.943 1.00 25.89 291 ALA A O 1
ATOM 2278 N N . ALA A 1 292 ? -14.385 -4.690 46.986 1.00 31.19 292 ALA A N 1
ATOM 2279 C CA . ALA A 1 292 ? -14.616 -6.063 46.573 1.00 31.19 292 ALA A CA 1
ATOM 2280 C C . ALA A 1 292 ? -16.055 -6.222 46.052 1.00 31.19 292 ALA A C 1
ATOM 2282 O O . ALA A 1 292 ? -17.005 -5.961 46.789 1.00 31.19 292 ALA A O 1
ATOM 2283 N N . GLY A 1 293 ? -16.212 -6.673 44.803 1.00 29.19 293 GLY A N 1
ATOM 2284 C CA . GLY A 1 293 ? -17.515 -7.034 44.245 1.00 29.19 293 GLY A CA 1
ATOM 2285 C C . GLY A 1 293 ? -17.483 -7.445 42.769 1.00 29.19 293 GLY A C 1
ATOM 2286 O O . GLY A 1 293 ? -17.416 -6.590 41.896 1.00 29.19 293 GLY A O 1
ATOM 2287 N N . SER A 1 294 ? -17.647 -8.752 42.529 1.00 32.66 294 SER A N 1
ATOM 2288 C CA . SER A 1 294 ? -17.945 -9.471 41.268 1.00 32.66 294 SER A CA 1
ATOM 2289 C C . SER A 1 294 ? -16.780 -9.832 40.321 1.00 32.66 294 SER A C 1
ATOM 2291 O O . SER A 1 294 ? -16.075 -8.985 39.783 1.00 32.66 294 SER A O 1
ATOM 2293 N N . ALA A 1 295 ? -16.626 -11.140 40.079 1.00 38.72 295 ALA A N 1
ATOM 2294 C CA . ALA A 1 295 ? -15.713 -11.730 39.094 1.00 38.72 295 ALA A CA 1
ATOM 2295 C C . ALA A 1 295 ? -16.087 -11.387 37.632 1.00 38.72 295 ALA A C 1
ATOM 2297 O O . ALA A 1 295 ? -15.228 -11.421 36.753 1.00 38.72 295 ALA A O 1
ATOM 2298 N N . GLU A 1 296 ? -17.338 -10.986 37.379 1.00 37.62 296 GLU A N 1
ATOM 2299 C CA . GLU A 1 296 ? -17.842 -10.591 36.053 1.00 37.62 296 GLU A CA 1
ATOM 2300 C C . GLU A 1 296 ? -17.157 -9.329 35.497 1.00 37.62 296 GLU A C 1
ATOM 2302 O O . GLU A 1 296 ? -16.949 -9.215 34.289 1.00 37.62 296 GLU A O 1
ATOM 2307 N N . GLY A 1 297 ? -16.734 -8.395 36.359 1.00 49.66 297 GLY A N 1
ATOM 2308 C CA . GLY A 1 297 ? -16.040 -7.176 35.925 1.00 49.66 297 GLY A CA 1
ATOM 2309 C C . GLY A 1 297 ? -14.651 -7.439 35.329 1.00 49.66 297 GLY A C 1
ATOM 2310 O O . GLY A 1 297 ? -14.208 -6.718 34.433 1.00 49.66 297 GLY A O 1
ATOM 2311 N N . THR A 1 298 ? -13.966 -8.493 35.783 1.00 62.56 298 THR A N 1
ATOM 2312 C CA . THR A 1 298 ? -12.636 -8.875 35.282 1.00 62.56 298 THR A CA 1
ATOM 2313 C C . THR A 1 298 ? -12.726 -9.582 33.930 1.00 62.56 298 THR A C 1
ATOM 2315 O O . THR A 1 298 ? -11.929 -9.296 33.038 1.00 62.56 298 THR A O 1
ATOM 2318 N N . GLU A 1 299 ? -13.727 -10.445 33.741 1.00 66.19 299 GLU A N 1
ATOM 2319 C CA . GLU A 1 299 ? -13.967 -11.151 32.474 1.00 66.19 299 GLU A CA 1
ATOM 2320 C C . GLU A 1 299 ? -14.350 -10.173 31.349 1.00 66.19 299 GLU A C 1
ATOM 2322 O O . GLU A 1 299 ? -13.786 -10.211 30.253 1.00 66.19 299 GLU A O 1
ATOM 2327 N N . VAL A 1 300 ? -15.219 -9.206 31.660 1.00 68.62 300 VAL A N 1
ATOM 2328 C CA . VAL A 1 300 ? -15.587 -8.097 30.767 1.00 68.62 300 VAL A CA 1
ATOM 2329 C C . VAL A 1 300 ? -14.376 -7.253 30.366 1.00 68.62 300 VAL A C 1
ATOM 2331 O O . VAL A 1 300 ? -14.174 -6.990 29.178 1.00 68.62 300 VAL A O 1
ATOM 2334 N N . ALA A 1 301 ? -13.556 -6.840 31.334 1.00 71.19 301 ALA A N 1
ATOM 2335 C CA . ALA A 1 301 ? -12.363 -6.045 31.064 1.00 71.19 301 ALA A CA 1
ATOM 2336 C C . ALA A 1 301 ? -11.352 -6.802 30.188 1.00 71.19 301 ALA A C 1
ATOM 2338 O O . ALA A 1 301 ? -10.755 -6.222 29.280 1.00 71.19 301 ALA A O 1
ATOM 2339 N N . ASN A 1 302 ? -11.184 -8.103 30.426 1.00 82.00 302 ASN A N 1
ATOM 2340 C CA . ASN A 1 302 ? -10.281 -8.938 29.648 1.00 82.00 302 ASN A CA 1
ATOM 2341 C C . ASN A 1 302 ? -10.771 -9.130 28.209 1.00 82.00 302 ASN A C 1
ATOM 2343 O O . ASN A 1 302 ? -9.969 -9.012 27.287 1.00 82.00 302 ASN A O 1
ATOM 2347 N N . HIS A 1 303 ? -12.074 -9.321 27.985 1.00 83.12 303 HIS A N 1
ATOM 2348 C CA . HIS A 1 303 ? -12.628 -9.409 26.631 1.00 83.12 303 HIS A CA 1
ATOM 2349 C C . HIS A 1 303 ? -12.325 -8.152 25.796 1.00 83.12 303 HIS A C 1
ATOM 2351 O O . HIS A 1 303 ? -11.865 -8.250 24.657 1.00 83.12 303 HIS A O 1
ATOM 2357 N N . LEU A 1 304 ? -12.498 -6.963 26.384 1.00 78.75 304 LEU A N 1
ATOM 2358 C CA . LEU A 1 304 ? -12.165 -5.691 25.732 1.00 78.75 304 LEU A CA 1
ATOM 2359 C C . LEU A 1 304 ? -10.669 -5.579 25.403 1.00 78.75 304 LEU A C 1
ATOM 2361 O O . LEU A 1 304 ? -10.307 -5.103 24.328 1.00 78.75 304 LEU A O 1
ATOM 2365 N N . LYS A 1 305 ? -9.788 -6.048 26.295 1.00 83.75 305 LYS A N 1
ATOM 2366 C CA . LYS A 1 305 ? -8.338 -6.084 26.044 1.00 83.75 305 LYS A CA 1
ATOM 2367 C C . LYS A 1 305 ? -7.984 -6.986 24.858 1.00 83.75 305 LYS A C 1
ATOM 2369 O O . LYS A 1 305 ? -7.200 -6.575 24.008 1.00 83.75 305 LYS A O 1
ATOM 2374 N N . VAL A 1 306 ? -8.583 -8.177 24.762 1.00 88.06 306 VAL A N 1
ATOM 2375 C CA . VAL A 1 306 ? -8.369 -9.091 23.621 1.00 88.06 306 VAL A CA 1
ATOM 2376 C C . VAL A 1 306 ? -8.827 -8.454 22.310 1.00 88.06 306 VAL A C 1
ATOM 2378 O O . VAL A 1 306 ? -8.138 -8.528 21.297 1.00 88.06 306 VAL A O 1
ATOM 2381 N N . GLN A 1 307 ? -9.957 -7.762 22.332 1.00 83.75 307 GLN A N 1
ATOM 2382 C CA . GLN A 1 307 ? -10.481 -7.042 21.177 1.00 83.75 307 GLN A CA 1
ATOM 2383 C C . GLN A 1 307 ? -9.540 -5.915 20.707 1.00 83.75 307 GLN A C 1
ATOM 2385 O O . GLN A 1 307 ? -9.288 -5.760 19.511 1.00 83.75 307 GLN A O 1
ATOM 2390 N N . LEU A 1 308 ? -8.970 -5.148 21.645 1.00 82.62 308 LEU A N 1
ATOM 2391 C CA . LEU A 1 308 ? -7.960 -4.131 21.338 1.00 82.62 308 LEU A CA 1
ATOM 2392 C C . LEU A 1 308 ? -6.670 -4.747 20.783 1.00 82.62 308 LEU A C 1
ATOM 2394 O O . LEU A 1 308 ? -6.080 -4.173 19.869 1.00 82.62 308 LEU A O 1
ATOM 2398 N N . LEU A 1 309 ? -6.263 -5.914 21.286 1.00 87.94 309 LEU A N 1
ATOM 2399 C CA . LEU A 1 309 ? -5.116 -6.658 20.767 1.00 87.94 309 LEU A CA 1
ATOM 2400 C C . LEU A 1 309 ? -5.341 -7.082 19.307 1.00 87.94 309 LEU A C 1
ATOM 2402 O O . LEU A 1 309 ? -4.498 -6.804 18.457 1.00 87.94 309 LEU A O 1
ATOM 2406 N N . VAL A 1 310 ? -6.493 -7.684 18.982 1.00 89.56 310 VAL A N 1
ATOM 2407 C CA . VAL A 1 310 ? -6.852 -8.052 17.594 1.00 89.56 310 VAL A CA 1
ATOM 2408 C C . VAL A 1 310 ? -6.789 -6.830 16.675 1.00 89.56 310 VAL A C 1
ATOM 2410 O O . VAL A 1 310 ? -6.227 -6.891 15.580 1.00 89.56 310 VAL A O 1
ATOM 2413 N N . ARG A 1 311 ? -7.289 -5.684 17.142 1.00 84.94 311 ARG A N 1
ATOM 2414 C CA . ARG A 1 311 ? -7.215 -4.428 16.393 1.00 84.94 311 ARG A CA 1
ATOM 2415 C C . ARG A 1 311 ? -5.784 -3.942 16.184 1.00 84.94 311 ARG A C 1
ATOM 2417 O O . ARG A 1 311 ? -5.453 -3.463 15.100 1.00 84.94 311 ARG A O 1
ATOM 2424 N N . ALA A 1 312 ? -4.931 -4.050 17.199 1.00 85.50 312 ALA A N 1
ATOM 2425 C CA . ALA A 1 312 ? -3.526 -3.692 17.070 1.00 85.50 312 ALA A CA 1
ATOM 2426 C C . ALA A 1 312 ? -2.848 -4.531 15.973 1.00 85.50 312 ALA A C 1
ATOM 2428 O O . ALA A 1 312 ? -2.101 -3.974 15.166 1.00 85.50 312 ALA A O 1
ATOM 2429 N N . TYR A 1 313 ? -3.182 -5.822 15.854 1.00 91.00 313 TYR A N 1
ATOM 2430 C CA . TYR A 1 313 ? -2.727 -6.666 14.742 1.00 91.00 313 TYR A CA 1
ATOM 2431 C C . TYR A 1 313 ? -3.250 -6.193 13.381 1.00 91.00 313 TYR A C 1
ATOM 2433 O O . TYR A 1 313 ? -2.463 -6.082 12.442 1.00 91.00 313 TYR A O 1
ATOM 2441 N N . GLN A 1 314 ? -4.532 -5.841 13.266 1.00 88.75 314 GLN A N 1
ATOM 2442 C CA . GLN A 1 314 ? -5.084 -5.293 12.019 1.00 88.75 314 GLN A CA 1
ATOM 2443 C C . GLN A 1 314 ? -4.406 -3.971 11.610 1.00 88.75 314 GLN A C 1
ATOM 2445 O O . GLN A 1 314 ? -4.182 -3.723 10.426 1.00 88.75 314 GLN A O 1
ATOM 2450 N N . ALA A 1 315 ? -4.078 -3.118 12.586 1.00 86.19 315 ALA A N 1
ATOM 2451 C CA . ALA A 1 315 ? -3.508 -1.794 12.355 1.00 86.19 315 ALA A CA 1
ATOM 2452 C C . ALA A 1 315 ? -2.000 -1.810 12.119 1.00 86.19 315 ALA A C 1
ATOM 2454 O O . ALA A 1 315 ? -1.503 -0.995 11.351 1.00 86.19 315 ALA A O 1
ATOM 2455 N N . ARG A 1 316 ? -1.265 -2.672 12.826 1.00 86.19 316 ARG A N 1
ATOM 2456 C CA . ARG A 1 316 ? 0.202 -2.619 12.914 1.00 86.19 316 ARG A CA 1
ATOM 2457 C C . ARG A 1 316 ? 0.889 -3.967 12.746 1.00 86.19 316 ARG A C 1
ATOM 2459 O O . ARG A 1 316 ? 2.116 -4.007 12.804 1.00 86.19 316 ARG A O 1
ATOM 2466 N N . GLY A 1 317 ? 0.155 -5.054 12.513 1.00 89.62 317 GLY A N 1
ATOM 2467 C CA . GLY A 1 317 ? 0.736 -6.384 12.315 1.00 89.62 317 GLY A CA 1
ATOM 2468 C C . GLY A 1 317 ? 1.712 -6.442 11.136 1.00 89.62 317 GLY A C 1
ATOM 2469 O O . GLY A 1 317 ? 2.737 -7.111 11.233 1.00 89.62 317 GLY A O 1
ATOM 2470 N N . HIS A 1 318 ? 1.499 -5.626 10.096 1.00 90.19 318 HIS A N 1
ATOM 2471 C CA . HIS A 1 318 ? 2.433 -5.487 8.971 1.00 90.19 318 HIS A CA 1
ATOM 2472 C C . HIS A 1 318 ? 3.854 -5.070 9.397 1.00 90.19 318 HIS A C 1
ATOM 2474 O O . HIS A 1 318 ? 4.816 -5.461 8.743 1.00 90.19 318 HIS A O 1
ATOM 2480 N N . ASN A 1 319 ? 4.019 -4.355 10.519 1.00 86.12 319 ASN A N 1
ATOM 2481 C CA . ASN A 1 319 ? 5.341 -3.992 11.052 1.00 86.12 319 ASN A CA 1
ATOM 2482 C C . ASN A 1 319 ? 6.100 -5.191 11.628 1.00 86.12 319 ASN A C 1
ATOM 2484 O O . ASN A 1 319 ? 7.321 -5.156 11.736 1.00 86.12 319 ASN A O 1
ATOM 2488 N N . LYS A 1 320 ? 5.378 -6.245 12.018 1.00 87.56 320 LYS A N 1
ATOM 2489 C CA . LYS A 1 320 ? 5.933 -7.501 12.527 1.00 87.56 320 LYS A CA 1
ATOM 2490 C C . LYS A 1 320 ? 6.004 -8.587 11.444 1.00 87.56 320 LYS A C 1
ATOM 2492 O O . LYS A 1 320 ? 6.599 -9.635 11.682 1.00 87.56 320 LYS A O 1
ATOM 2497 N N . ALA A 1 321 ? 5.427 -8.348 10.267 1.00 90.25 321 ALA A N 1
ATOM 2498 C CA . ALA A 1 321 ? 5.378 -9.324 9.188 1.00 90.25 321 ALA A CA 1
ATOM 2499 C C . ALA A 1 321 ? 6.768 -9.718 8.675 1.00 90.25 321 ALA A C 1
ATOM 2501 O O . ALA A 1 321 ? 7.676 -8.893 8.542 1.00 90.25 321 ALA A O 1
ATOM 2502 N N . ASN A 1 322 ? 6.919 -10.998 8.341 1.00 89.12 322 ASN A N 1
ATOM 2503 C CA . ASN A 1 322 ? 8.152 -11.556 7.806 1.00 89.12 322 ASN A CA 1
ATOM 2504 C C . ASN A 1 322 ? 8.223 -11.373 6.282 1.00 89.12 322 ASN A C 1
ATOM 2506 O O . ASN A 1 322 ? 8.061 -12.321 5.514 1.00 89.12 322 ASN A O 1
ATOM 2510 N N . ILE A 1 323 ? 8.417 -10.124 5.856 1.00 90.19 323 ILE A N 1
ATOM 2511 C CA . ILE A 1 323 ? 8.422 -9.716 4.440 1.00 90.19 323 ILE A CA 1
ATOM 2512 C C . ILE A 1 323 ? 9.823 -9.576 3.834 1.00 90.19 323 ILE A C 1
ATOM 2514 O O . ILE A 1 323 ? 9.943 -9.379 2.628 1.00 90.19 323 ILE A O 1
ATOM 2518 N N . ASP A 1 324 ? 10.873 -9.649 4.652 1.00 89.62 324 ASP A N 1
ATOM 2519 C CA . ASP A 1 324 ? 12.260 -9.528 4.203 1.00 89.62 324 ASP A CA 1
ATOM 2520 C C . ASP A 1 324 ? 12.887 -10.917 4.005 1.00 89.62 324 ASP A C 1
ATOM 2522 O O . ASP A 1 324 ? 13.201 -11.584 4.995 1.00 89.62 324 ASP A O 1
ATOM 2526 N N . PRO A 1 325 ? 13.101 -11.364 2.753 1.00 89.69 325 PRO A N 1
ATOM 2527 C CA . PRO A 1 325 ? 13.671 -12.679 2.475 1.00 89.69 325 PRO A CA 1
ATOM 2528 C C . PRO A 1 325 ? 15.142 -12.805 2.893 1.00 89.69 325 PRO A C 1
ATOM 2530 O O . PRO A 1 325 ? 15.631 -13.926 3.013 1.00 89.69 325 PRO A O 1
ATOM 2533 N N . LEU A 1 326 ? 15.850 -11.689 3.104 1.00 89.12 326 LEU A N 1
ATOM 2534 C CA . LEU A 1 326 ? 17.252 -11.682 3.525 1.00 89.12 326 LEU A CA 1
ATOM 2535 C C . LEU A 1 326 ? 17.410 -11.622 5.050 1.00 89.12 326 LEU A C 1
ATOM 2537 O O . LEU A 1 326 ? 18.524 -11.766 5.544 1.00 89.12 326 LEU A O 1
ATOM 2541 N N . GLY A 1 327 ? 16.327 -11.387 5.799 1.00 83.25 327 GLY A N 1
ATOM 2542 C CA . GLY A 1 327 ? 16.350 -11.309 7.264 1.00 83.25 327 GLY A CA 1
ATOM 2543 C C . GLY A 1 327 ? 17.070 -10.083 7.844 1.00 83.25 327 GLY A C 1
ATOM 2544 O O . GLY A 1 327 ? 17.139 -9.937 9.065 1.00 83.25 327 GLY A O 1
ATOM 2545 N N . ILE A 1 328 ? 17.543 -9.161 7.002 1.00 83.06 328 ILE A N 1
ATOM 2546 C CA . ILE A 1 328 ? 18.311 -7.972 7.393 1.00 83.06 328 ILE A CA 1
ATOM 2547 C C . ILE A 1 328 ? 17.512 -7.110 8.380 1.00 83.06 328 ILE A C 1
ATOM 2549 O O . ILE A 1 328 ? 18.048 -6.683 9.404 1.00 83.06 328 ILE A O 1
ATOM 2553 N N . ARG A 1 329 ? 16.208 -6.927 8.137 1.00 73.25 329 ARG A N 1
ATOM 2554 C CA . ARG A 1 329 ? 15.289 -6.181 9.022 1.00 73.25 329 ARG A CA 1
ATOM 2555 C C . ARG A 1 329 ? 15.148 -6.781 10.425 1.00 73.25 329 ARG A C 1
ATOM 2557 O O . ARG A 1 329 ? 14.792 -6.073 11.366 1.00 73.25 329 ARG A O 1
ATOM 2564 N N . ASN A 1 330 ? 15.383 -8.082 10.575 1.00 66.94 330 ASN A N 1
ATOM 2565 C CA . ASN A 1 330 ? 15.246 -8.773 11.856 1.00 66.94 330 ASN A CA 1
ATOM 2566 C C . ASN A 1 330 ? 16.572 -8.839 12.628 1.00 66.94 330 ASN A C 1
ATOM 2568 O O . ASN A 1 330 ? 16.551 -8.883 13.857 1.00 66.94 330 ASN A O 1
ATOM 2572 N N . GLU A 1 331 ? 17.707 -8.832 11.926 1.00 63.50 331 GLU A N 1
ATOM 2573 C CA . GLU A 1 331 ? 19.027 -9.110 12.504 1.00 63.50 331 GLU A CA 1
ATOM 2574 C C . GLU A 1 331 ? 19.902 -7.857 12.703 1.00 63.50 331 GLU A C 1
ATOM 2576 O O . GLU A 1 331 ? 20.708 -7.815 13.637 1.00 63.50 331 GLU A O 1
ATOM 2581 N N . GLN A 1 332 ? 19.756 -6.808 11.880 1.00 56.22 332 GLN A N 1
ATOM 2582 C CA . GLN A 1 332 ? 20.608 -5.617 11.992 1.00 56.22 332 GLN A CA 1
ATOM 2583 C C . GLN A 1 332 ? 20.219 -4.701 13.165 1.00 56.22 332 GLN A C 1
ATOM 2585 O O . GLN A 1 332 ? 19.110 -4.167 13.250 1.00 56.22 332 GLN A O 1
ATOM 2590 N N . LYS A 1 333 ? 21.196 -4.418 14.040 1.00 50.88 333 LYS A N 1
ATOM 2591 C CA . LYS A 1 333 ? 21.097 -3.366 15.068 1.00 50.88 333 LYS A CA 1
ATOM 2592 C C . LYS A 1 333 ? 20.825 -2.010 14.399 1.00 50.88 333 LYS A C 1
ATOM 2594 O O . LYS A 1 333 ? 21.596 -1.581 13.552 1.00 50.88 333 LYS A O 1
ATOM 2599 N N . GLY A 1 334 ? 19.744 -1.336 14.798 1.00 55.47 334 GLY A N 1
ATOM 2600 C CA . GLY A 1 334 ? 19.320 -0.039 14.241 1.00 55.47 334 GLY A CA 1
ATOM 2601 C C . GLY A 1 334 ? 18.246 -0.125 13.148 1.00 55.47 334 GLY A C 1
ATOM 2602 O O . GLY A 1 334 ? 17.498 0.830 12.979 1.00 55.47 334 GLY A O 1
ATOM 2603 N N . PHE A 1 335 ? 18.094 -1.286 12.499 1.00 51.62 335 PHE A N 1
ATOM 2604 C CA . PHE A 1 335 ? 16.976 -1.620 11.597 1.00 51.62 335 PHE A CA 1
ATOM 2605 C C . PHE A 1 335 ? 15.922 -2.506 12.268 1.00 51.62 335 PHE A C 1
ATOM 2607 O O . PHE A 1 335 ? 15.035 -3.029 11.597 1.00 51.62 335 PHE A O 1
ATOM 2614 N N . GLY A 1 336 ? 16.040 -2.699 13.585 1.00 51.62 336 GLY A N 1
ATOM 2615 C CA . GLY A 1 336 ? 15.211 -3.630 14.331 1.00 51.62 336 GLY A CA 1
ATOM 2616 C C . GLY A 1 336 ? 13.741 -3.342 14.083 1.00 51.62 336 GLY A C 1
ATOM 2617 O O . GLY A 1 336 ? 13.280 -2.236 14.367 1.00 51.62 336 GLY A O 1
ATOM 2618 N N . ASN A 1 337 ? 13.030 -4.344 13.558 1.00 52.94 337 ASN A N 1
ATOM 2619 C CA . ASN A 1 337 ? 11.576 -4.365 13.506 1.00 52.94 337 ASN A CA 1
ATOM 2620 C C . ASN A 1 337 ? 11.044 -3.766 14.812 1.00 52.94 337 ASN A C 1
ATOM 2622 O O . ASN A 1 337 ? 11.219 -4.352 15.888 1.00 52.94 337 ASN A O 1
ATOM 2626 N N . ILE A 1 338 ? 10.453 -2.570 14.727 1.00 58.78 338 ILE A N 1
ATOM 2627 C CA . ILE A 1 338 ? 9.789 -1.939 15.860 1.00 58.78 338 ILE A CA 1
ATOM 2628 C C . ILE A 1 338 ? 8.594 -2.838 16.123 1.00 58.78 338 ILE A C 1
ATOM 2630 O O . ILE A 1 338 ? 7.546 -2.662 15.511 1.00 58.78 338 ILE A O 1
ATOM 2634 N N . LYS A 1 339 ? 8.777 -3.855 16.973 1.00 69.94 339 LYS A N 1
ATOM 2635 C CA . LYS A 1 339 ? 7.679 -4.659 17.496 1.00 69.94 339 LYS A CA 1
ATOM 2636 C C . LYS A 1 339 ? 6.796 -3.662 18.235 1.00 69.94 339 LYS A C 1
ATOM 2638 O O . LYS A 1 339 ? 7.226 -3.160 19.279 1.00 69.94 339 LYS A O 1
ATOM 2643 N N . PRO A 1 340 ? 5.628 -3.303 17.679 1.00 79.69 340 PRO A N 1
ATOM 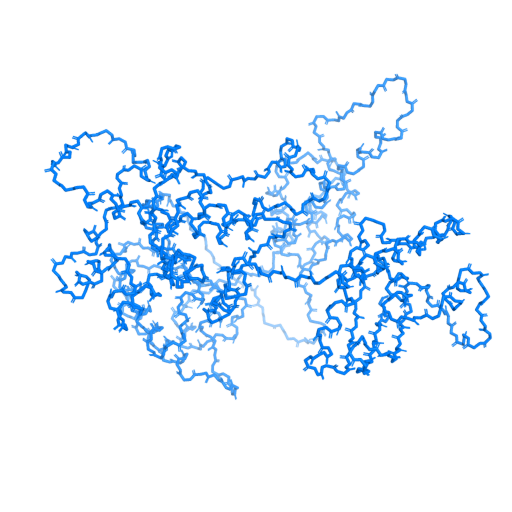2644 C CA . PRO A 1 340 ? 4.769 -2.327 18.316 1.00 79.69 340 PRO A CA 1
ATOM 2645 C C . PRO A 1 340 ? 4.416 -2.880 19.694 1.00 79.69 340 PRO A C 1
ATOM 2647 O O . PRO A 1 340 ? 4.092 -4.066 19.817 1.00 79.69 340 PRO A O 1
ATOM 2650 N N . LYS A 1 341 ? 4.536 -2.053 20.736 1.00 81.88 341 LYS A N 1
ATOM 2651 C CA . LYS A 1 341 ? 4.246 -2.481 22.115 1.00 81.88 341 LYS A CA 1
ATOM 2652 C C . LYS A 1 341 ? 2.810 -2.996 22.220 1.00 81.88 341 LYS A C 1
ATOM 2654 O O . LYS A 1 341 ? 2.538 -3.917 22.972 1.00 81.88 341 LYS A O 1
ATOM 2659 N N . GLU A 1 342 ? 1.928 -2.464 21.382 1.00 80.50 342 GLU A N 1
ATOM 2660 C CA . GLU A 1 342 ? 0.526 -2.844 21.252 1.00 80.50 342 GLU A CA 1
ATOM 2661 C C . GLU A 1 342 ? 0.318 -4.279 20.727 1.00 80.50 342 GLU A C 1
ATOM 2663 O O . GLU A 1 342 ? -0.795 -4.779 20.777 1.00 80.50 342 GLU A O 1
ATOM 2668 N N . LEU A 1 343 ? 1.355 -4.964 20.226 1.00 86.00 343 LEU A N 1
ATOM 2669 C CA . LEU A 1 343 ? 1.277 -6.384 19.849 1.00 86.00 343 LEU A CA 1
ATOM 2670 C C . LEU A 1 343 ? 1.756 -7.332 20.961 1.00 86.00 343 LEU A C 1
ATOM 2672 O O . LEU A 1 343 ? 1.747 -8.547 20.755 1.00 86.00 343 LEU A O 1
ATOM 2676 N N . THR A 1 344 ? 2.219 -6.816 22.106 1.00 85.38 344 THR A N 1
ATOM 2677 C CA . THR A 1 344 ? 2.736 -7.647 23.204 1.00 85.38 344 THR A CA 1
ATOM 2678 C C . THR A 1 344 ? 1.694 -7.855 24.302 1.00 85.38 344 THR A C 1
ATOM 2680 O O . THR A 1 344 ? 0.834 -7.010 24.550 1.00 85.38 344 THR A O 1
ATOM 2683 N N . LEU A 1 345 ? 1.760 -9.009 24.969 1.00 86.00 345 LEU A N 1
ATOM 2684 C CA . LEU A 1 345 ? 0.818 -9.387 26.029 1.00 86.00 345 LEU A CA 1
ATOM 2685 C C . LEU A 1 345 ? 0.912 -8.449 27.236 1.00 86.00 345 LEU A C 1
ATOM 2687 O O . LEU A 1 345 ? -0.101 -8.081 27.834 1.00 86.00 345 LEU A O 1
ATOM 2691 N N . GLU A 1 346 ? 2.133 -8.024 27.559 1.00 83.19 346 GLU A N 1
ATOM 2692 C CA . GLU A 1 346 ? 2.445 -7.192 28.718 1.00 83.19 346 GLU A CA 1
ATOM 2693 C C . GLU A 1 346 ? 1.780 -5.821 28.614 1.00 83.19 346 GLU A C 1
ATOM 2695 O O . GLU A 1 346 ? 1.367 -5.264 29.631 1.00 83.19 346 GLU A O 1
ATOM 2700 N N . HIS A 1 347 ? 1.608 -5.299 27.393 1.00 81.00 347 HIS A N 1
ATOM 2701 C CA . HIS A 1 347 ? 0.904 -4.040 27.161 1.00 81.00 347 HIS A CA 1
ATOM 2702 C C . HIS A 1 347 ? -0.542 -4.085 27.671 1.00 81.00 347 HIS A C 1
ATOM 2704 O O . HIS A 1 347 ? -1.036 -3.094 28.203 1.00 81.00 347 HIS A O 1
ATOM 2710 N N . TYR A 1 348 ? -1.188 -5.253 27.603 1.00 82.62 348 TYR A N 1
ATOM 2711 C CA . TYR A 1 348 ? -2.545 -5.476 28.108 1.00 82.62 348 TYR A CA 1
ATOM 2712 C C . TYR A 1 348 ? -2.583 -6.088 29.521 1.00 82.62 348 TYR A C 1
ATOM 2714 O O . TYR A 1 348 ? -3.664 -6.345 30.062 1.00 82.62 348 TYR A O 1
ATOM 2722 N N . GLN A 1 349 ? -1.416 -6.279 30.145 1.00 84.62 349 GLN A N 1
ATOM 2723 C CA . GLN A 1 349 ? -1.205 -7.016 31.400 1.00 84.62 349 GLN A CA 1
ATOM 2724 C C . GLN A 1 349 ? -1.715 -8.460 31.365 1.00 84.62 349 GLN A C 1
ATOM 2726 O O . GLN A 1 349 ? -2.171 -8.977 32.385 1.00 84.62 349 GLN A O 1
ATOM 2731 N N . PHE A 1 350 ? -1.665 -9.106 30.203 1.00 87.38 350 PHE A N 1
ATOM 2732 C CA . PHE A 1 350 ? -1.851 -10.548 30.147 1.00 87.38 350 PHE A CA 1
ATOM 2733 C C . PHE A 1 350 ? -0.559 -11.253 30.553 1.00 87.38 350 PHE A C 1
ATOM 2735 O O . PHE A 1 350 ? 0.545 -10.803 30.246 1.00 87.38 350 PHE A O 1
ATOM 2742 N N . THR A 1 351 ? -0.714 -12.370 31.249 1.00 87.88 351 THR A N 1
ATOM 2743 C CA . THR A 1 351 ? 0.359 -13.281 31.646 1.00 87.88 351 THR A CA 1
ATOM 2744 C C . THR A 1 351 ? 0.212 -14.608 30.908 1.00 87.88 351 THR A C 1
ATOM 2746 O O . THR A 1 351 ? -0.821 -14.880 30.299 1.00 87.88 351 THR A O 1
ATOM 2749 N N . GLU A 1 352 ? 1.212 -15.489 30.989 1.00 87.00 352 GLU A N 1
ATOM 2750 C CA . GLU A 1 352 ? 1.113 -16.820 30.367 1.00 87.00 352 GLU A CA 1
ATOM 2751 C C . GLU A 1 352 ? -0.083 -17.639 30.871 1.00 87.00 352 GLU A C 1
ATOM 2753 O O . GLU A 1 352 ? -0.618 -18.458 30.131 1.00 87.00 352 GLU A O 1
ATOM 2758 N N . LYS A 1 353 ? -0.544 -17.389 32.103 1.00 87.69 353 LYS A N 1
ATOM 2759 C CA . LYS A 1 353 ? -1.717 -18.061 32.676 1.00 87.69 353 LYS A CA 1
ATOM 2760 C C . LYS A 1 353 ? -3.020 -17.675 31.975 1.00 87.69 353 LYS A C 1
ATOM 2762 O O . LYS A 1 353 ? -3.963 -18.455 31.995 1.00 87.69 353 LYS A O 1
ATOM 2767 N N . ASP A 1 354 ? -3.066 -16.496 31.358 1.00 88.31 354 ASP A N 1
ATOM 2768 C CA . ASP A 1 354 ? -4.257 -15.979 30.681 1.00 88.31 354 ASP A CA 1
ATOM 2769 C C . ASP A 1 354 ? -4.394 -16.508 29.244 1.00 88.31 354 ASP A C 1
ATOM 2771 O O . ASP A 1 354 ? -5.447 -16.349 28.627 1.00 88.31 354 ASP A O 1
ATOM 2775 N N . LEU A 1 355 ? -3.344 -17.142 28.702 1.00 90.44 355 LEU A N 1
ATOM 2776 C CA . LEU A 1 355 ? -3.316 -17.660 27.330 1.00 90.44 355 LEU A CA 1
ATOM 2777 C C . LEU A 1 355 ? -4.349 -18.759 27.082 1.00 90.44 355 LEU A C 1
ATOM 2779 O O . LEU A 1 355 ? -4.866 -18.870 25.969 1.00 90.44 355 LEU A O 1
ATOM 2783 N N . ASP A 1 356 ? -4.653 -19.545 28.111 1.00 92.94 356 ASP A N 1
ATOM 2784 C CA . ASP A 1 356 ? -5.581 -20.670 28.019 1.00 92.94 356 ASP A CA 1
ATOM 2785 C C . ASP A 1 356 ? -7.024 -20.265 28.395 1.00 92.94 356 ASP A C 1
ATOM 2787 O O . ASP A 1 356 ? -7.931 -21.095 28.377 1.00 92.94 356 ASP A O 1
ATOM 2791 N N . THR A 1 357 ? -7.264 -18.978 28.681 1.00 92.06 357 THR A N 1
ATOM 2792 C CA . THR A 1 357 ? -8.603 -18.418 28.914 1.00 92.06 357 THR A CA 1
ATOM 2793 C C . THR A 1 357 ? -9.371 -18.300 27.599 1.00 92.06 357 THR A C 1
ATOM 2795 O O . THR A 1 357 ? -8.845 -17.793 26.605 1.00 92.06 357 THR A O 1
ATOM 2798 N N . GLU A 1 358 ? -10.630 -18.740 27.595 1.00 92.19 358 GLU A N 1
ATOM 2799 C CA . GLU A 1 358 ? -11.517 -18.685 26.432 1.00 92.19 358 GLU A CA 1
ATOM 2800 C C . GLU A 1 358 ? -12.253 -17.349 26.312 1.00 92.19 358 GLU A C 1
ATOM 2802 O O . GLU A 1 358 ? -12.840 -16.851 27.271 1.00 92.19 358 GLU A O 1
ATOM 2807 N N . TYR A 1 359 ? -12.308 -16.820 25.092 1.00 89.38 359 TYR A N 1
ATOM 2808 C CA . TYR A 1 359 ? -13.042 -15.610 24.746 1.00 89.38 359 TYR A CA 1
ATOM 2809 C C . TYR A 1 359 ? -14.049 -15.905 23.638 1.00 89.38 359 TYR A C 1
ATOM 2811 O O . TYR A 1 359 ? -13.750 -16.607 22.670 1.00 89.38 359 TYR A O 1
ATOM 2819 N N . SER A 1 360 ? -15.253 -15.351 23.776 1.00 87.31 360 SER A N 1
ATOM 2820 C CA . SER A 1 360 ? -16.296 -15.447 22.755 1.00 87.31 360 SER A CA 1
ATOM 2821 C C . SER A 1 360 ? -15.887 -14.715 21.481 1.00 87.31 360 SER A C 1
ATOM 2823 O O . SER A 1 360 ? -15.476 -13.557 21.520 1.00 87.31 360 SER A O 1
ATOM 2825 N N . LEU A 1 361 ? -16.031 -15.388 20.344 1.00 86.56 361 LEU A N 1
ATOM 2826 C CA . LEU A 1 361 ? -15.849 -14.774 19.037 1.00 86.56 361 LEU A CA 1
ATOM 2827 C C . LEU A 1 361 ? -17.023 -13.853 18.730 1.00 86.56 361 LEU A C 1
ATOM 2829 O O . LEU A 1 361 ? -18.169 -14.124 19.098 1.00 86.56 361 LEU A O 1
ATOM 2833 N N . GLY A 1 362 ? -16.737 -12.771 18.020 1.00 79.50 362 GLY A N 1
ATOM 2834 C CA . GLY A 1 362 ? -17.732 -11.752 17.747 1.00 79.50 362 GLY A CA 1
ATOM 2835 C C . GLY A 1 362 ? -17.234 -10.699 16.767 1.00 79.50 362 GLY A C 1
ATOM 2836 O O . GLY A 1 362 ? -16.151 -10.840 16.200 1.00 79.50 362 GLY A O 1
ATOM 2837 N N . PRO A 1 363 ? -17.996 -9.616 16.585 1.00 68.81 363 PRO A N 1
ATOM 2838 C CA . PRO A 1 363 ? -17.725 -8.595 15.569 1.00 68.81 363 PRO A CA 1
ATOM 2839 C C . PRO A 1 363 ? -16.339 -7.953 15.710 1.00 68.81 363 PRO A C 1
ATOM 2841 O O . PRO A 1 363 ? -15.709 -7.579 14.727 1.00 68.81 363 PRO A O 1
ATOM 2844 N N . GLY A 1 364 ? -15.834 -7.882 16.947 1.00 70.44 364 GLY A N 1
ATOM 2845 C CA . GLY A 1 364 ? -14.492 -7.396 17.265 1.00 70.44 364 GLY A CA 1
ATOM 2846 C C . GLY A 1 364 ? -13.385 -8.424 17.376 1.00 70.44 364 GLY A C 1
ATOM 2847 O O . GLY A 1 364 ? -12.226 -8.036 17.472 1.00 70.44 364 GLY A O 1
ATOM 2848 N N . ILE A 1 365 ? -13.723 -9.709 17.418 1.00 83.62 365 ILE A N 1
ATOM 2849 C CA . ILE A 1 365 ? -12.765 -10.784 17.662 1.00 83.62 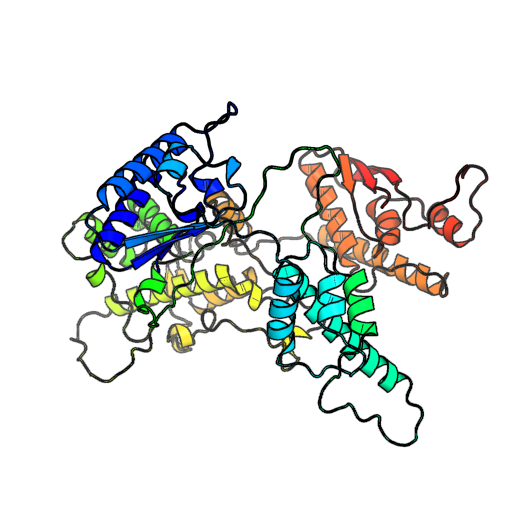365 ILE A CA 1
ATOM 2850 C C . ILE A 1 365 ? -13.028 -11.865 16.624 1.00 83.62 365 ILE A C 1
ATOM 2852 O O . ILE A 1 365 ? -13.859 -12.750 16.833 1.00 83.62 365 ILE A O 1
ATOM 2856 N N . LEU A 1 366 ? -12.313 -11.753 15.500 1.00 85.12 366 LEU A N 1
ATOM 2857 C CA . LEU A 1 366 ? -12.239 -12.751 14.429 1.00 85.12 366 LEU A CA 1
ATOM 2858 C C . LEU A 1 366 ? -13.609 -13.376 14.081 1.00 85.12 366 LEU A C 1
ATOM 2860 O O . LEU A 1 366 ? -13.774 -14.597 14.157 1.00 85.12 366 LEU A O 1
ATOM 2864 N N . PRO A 1 367 ? -14.611 -12.574 13.673 1.00 83.31 367 PRO A N 1
ATOM 2865 C CA . PRO A 1 367 ? -15.996 -13.034 13.530 1.00 83.31 367 PRO A CA 1
ATOM 2866 C C . PRO A 1 367 ? -16.149 -14.222 12.570 1.00 83.31 367 PRO A C 1
ATOM 2868 O O . PRO A 1 367 ? -17.012 -15.075 12.759 1.00 83.31 367 PRO A O 1
ATOM 2871 N N . ARG A 1 368 ? -15.288 -14.329 11.551 1.00 84.88 368 ARG A N 1
ATOM 2872 C CA . ARG A 1 368 ? -15.324 -15.405 10.543 1.00 84.88 368 ARG A CA 1
ATOM 2873 C C . ARG A 1 368 ? -14.674 -16.719 11.004 1.00 84.88 368 ARG A C 1
ATOM 2875 O O . ARG A 1 368 ? -14.728 -17.721 10.287 1.00 84.88 368 ARG A O 1
ATOM 2882 N N . PHE A 1 369 ? -14.081 -16.739 12.196 1.00 85.94 369 PHE A N 1
ATOM 2883 C CA . PHE A 1 369 ? -13.641 -17.969 12.856 1.00 85.94 369 PHE A CA 1
ATOM 2884 C C . PHE A 1 369 ? -14.778 -18.645 13.628 1.00 85.94 369 PHE A C 1
ATOM 2886 O O . PHE A 1 369 ? -14.671 -19.836 13.927 1.00 85.94 369 PHE A O 1
ATOM 2893 N N . LYS A 1 370 ? -15.882 -17.925 13.881 1.00 84.19 370 LYS A N 1
ATOM 2894 C CA . LYS A 1 370 ? -17.094 -18.490 14.470 1.00 84.19 370 LYS A CA 1
ATOM 2895 C C . LYS A 1 370 ? -17.727 -19.478 13.489 1.00 84.19 370 LYS A C 1
ATOM 2897 O O . LYS A 1 370 ? -17.990 -19.141 12.334 1.00 84.19 370 LYS A O 1
ATOM 2902 N N . ARG A 1 371 ? -17.943 -20.715 13.935 1.00 81.44 371 ARG A N 1
ATOM 2903 C CA . ARG A 1 371 ? -18.563 -21.805 13.158 1.00 81.44 371 ARG A CA 1
ATOM 2904 C C . ARG A 1 371 ? -19.491 -22.614 14.058 1.00 81.44 371 ARG A C 1
ATOM 2906 O O . ARG A 1 371 ? -19.372 -22.540 15.279 1.00 81.44 371 ARG A O 1
ATOM 2913 N N . GLU A 1 372 ? -20.380 -23.412 13.470 1.00 72.12 372 GLU A N 1
ATOM 2914 C CA . GLU A 1 372 ? -21.196 -24.365 14.232 1.00 72.12 372 GLU A CA 1
ATOM 2915 C C . GLU A 1 372 ? -20.280 -25.284 15.061 1.00 72.12 372 GLU A C 1
ATOM 2917 O O . GLU A 1 372 ? -19.423 -25.980 14.517 1.00 72.12 372 GLU A O 1
ATOM 2922 N N . GLY A 1 373 ? -20.405 -25.214 16.391 1.00 73.12 373 GLY A N 1
ATOM 2923 C CA . GLY A 1 373 ? -19.558 -25.943 17.344 1.00 73.12 373 GLY A CA 1
ATOM 2924 C C . GLY A 1 373 ? -18.289 -25.219 17.820 1.00 73.12 373 GLY A C 1
ATOM 2925 O O . GLY A 1 373 ? -17.604 -25.746 18.692 1.00 73.12 373 GLY A O 1
ATOM 2926 N N . ARG A 1 374 ? -17.971 -24.018 17.311 1.00 82.88 374 ARG A N 1
ATOM 2927 C CA . ARG A 1 374 ? -16.849 -23.188 17.790 1.00 82.88 374 ARG A CA 1
ATOM 2928 C C . ARG A 1 374 ? -17.262 -21.723 17.921 1.00 82.88 374 ARG A C 1
ATOM 2930 O O . ARG A 1 374 ? -17.149 -20.941 16.977 1.00 82.88 374 ARG A O 1
ATOM 2937 N N . GLU A 1 375 ? -17.729 -21.366 19.114 1.00 86.50 375 GLU A N 1
ATOM 2938 C CA . GLU A 1 375 ? -18.135 -19.995 19.461 1.00 86.50 375 GLU A CA 1
ATOM 2939 C C . GLU A 1 375 ? -17.093 -19.230 20.280 1.00 86.50 375 GLU A C 1
ATOM 2941 O O . GLU A 1 375 ? -17.163 -18.005 20.367 1.00 86.50 375 GLU A O 1
ATOM 2946 N N . LYS A 1 376 ? -16.123 -19.942 20.860 1.00 91.44 376 LYS A N 1
ATOM 2947 C CA . LYS A 1 376 ? -15.035 -19.385 21.660 1.00 91.44 376 LYS A CA 1
ATOM 2948 C C . LYS A 1 376 ? -13.681 -19.840 21.116 1.00 91.44 376 LYS A C 1
ATOM 2950 O O . LYS A 1 376 ? -13.586 -20.872 20.446 1.00 91.44 376 LYS A O 1
ATOM 2955 N N . MET A 1 377 ? -12.649 -19.054 21.389 1.00 93.12 377 MET A N 1
ATOM 2956 C CA . MET A 1 377 ? -11.246 -19.396 21.151 1.00 93.12 377 MET A CA 1
ATOM 2957 C C . MET A 1 377 ? -10.430 -19.001 22.375 1.00 93.12 377 MET A C 1
ATOM 2959 O O . MET A 1 377 ? -10.757 -18.013 23.037 1.00 93.12 377 MET A O 1
ATOM 2963 N N . THR A 1 378 ? -9.370 -19.747 22.677 1.00 95.31 378 THR A N 1
ATOM 2964 C CA . THR A 1 378 ? -8.440 -19.313 23.727 1.00 95.31 378 THR A CA 1
ATOM 2965 C C . THR A 1 378 ? -7.651 -18.090 23.261 1.00 95.31 378 THR A C 1
ATOM 2967 O O . THR A 1 378 ? -7.480 -17.870 22.057 1.00 95.31 378 THR A O 1
ATOM 2970 N N . LEU A 1 379 ? -7.142 -17.283 24.195 1.00 93.94 379 LEU A N 1
ATOM 2971 C CA . LEU A 1 379 ? -6.282 -16.146 23.850 1.00 93.94 379 LEU A CA 1
ATOM 2972 C C . LEU A 1 379 ? -5.082 -16.579 22.996 1.00 93.94 379 LEU A C 1
ATOM 2974 O O . LEU A 1 379 ? -4.742 -15.896 22.031 1.00 93.94 379 LEU A O 1
ATOM 2978 N N . ARG A 1 380 ? -4.493 -17.742 23.298 1.00 95.56 380 ARG A N 1
ATOM 2979 C CA . ARG A 1 380 ? -3.434 -18.362 22.492 1.00 95.56 380 ARG A CA 1
ATOM 2980 C C . ARG A 1 380 ? -3.860 -18.542 21.038 1.00 95.56 380 ARG A C 1
ATOM 2982 O O . ARG A 1 380 ? -3.174 -18.074 20.137 1.00 95.56 380 ARG A O 1
ATOM 2989 N N . GLU A 1 381 ? -5.015 -19.159 20.808 1.00 94.69 381 GLU A N 1
ATOM 2990 C CA . GLU A 1 381 ? -5.517 -19.406 19.456 1.00 94.69 381 GLU A CA 1
ATOM 2991 C C . GLU A 1 381 ? -5.847 -18.112 18.697 1.00 94.69 381 GLU A C 1
ATOM 2993 O O . GLU A 1 381 ? -5.657 -18.047 17.481 1.00 94.69 381 GLU A O 1
ATOM 2998 N N . ILE A 1 382 ? -6.347 -17.086 19.395 1.00 94.81 382 ILE A N 1
ATOM 2999 C CA . ILE A 1 382 ? -6.633 -15.768 18.806 1.00 94.81 382 ILE A CA 1
ATOM 3000 C C . ILE A 1 382 ? -5.330 -15.103 18.356 1.00 94.81 382 ILE A C 1
ATOM 3002 O O . ILE A 1 382 ? -5.248 -14.626 17.223 1.00 94.81 382 ILE A O 1
ATOM 3006 N N . ILE A 1 383 ? -4.303 -15.111 19.209 1.00 94.19 383 ILE A N 1
ATOM 3007 C CA . ILE A 1 383 ? -2.984 -14.558 18.884 1.00 94.19 383 ILE A CA 1
ATOM 3008 C C . ILE A 1 383 ? -2.366 -15.320 17.717 1.00 94.19 383 ILE A C 1
ATOM 3010 O O . ILE A 1 383 ? -1.958 -14.690 16.747 1.00 94.19 383 ILE A O 1
ATOM 3014 N N . ASP A 1 384 ? -2.376 -16.652 17.750 1.00 94.06 384 ASP A N 1
ATOM 3015 C CA . ASP A 1 384 ? -1.838 -17.482 16.669 1.00 94.06 384 ASP A CA 1
ATO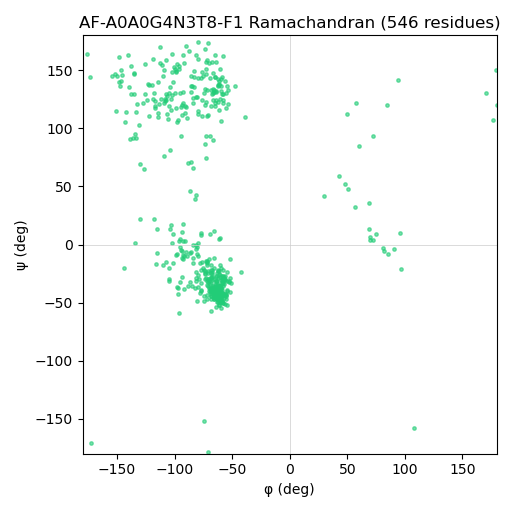M 3016 C C . ASP A 1 384 ? -2.553 -17.214 15.334 1.00 94.06 384 ASP A C 1
ATOM 3018 O O . ASP A 1 384 ? -1.928 -17.178 14.270 1.00 94.06 384 ASP A O 1
ATOM 3022 N N . ALA A 1 385 ? -3.870 -16.985 15.365 1.00 93.69 385 ALA A N 1
ATOM 3023 C CA . ALA A 1 385 ? -4.627 -16.594 14.182 1.00 93.69 385 ALA A CA 1
ATOM 3024 C C . ALA A 1 385 ? -4.210 -15.206 13.669 1.00 93.69 385 ALA A C 1
ATOM 3026 O O . ALA A 1 385 ? -3.954 -15.064 12.472 1.00 93.69 385 ALA A O 1
ATOM 3027 N N . CYS A 1 386 ? -4.102 -14.208 14.548 1.00 93.31 386 CYS A N 1
ATOM 3028 C CA . CYS A 1 386 ? -3.664 -12.859 14.193 1.00 93.31 386 CYS A CA 1
ATOM 3029 C C . CYS A 1 386 ? -2.227 -12.828 13.651 1.00 93.31 386 CYS A C 1
ATOM 3031 O O . CYS A 1 386 ? -1.985 -12.209 12.617 1.00 93.31 386 CYS A O 1
ATOM 3033 N N . GLU A 1 387 ? -1.295 -13.539 14.284 1.00 92.69 387 GLU A N 1
ATOM 3034 C CA . GLU A 1 387 ? 0.095 -13.679 13.834 1.00 92.69 387 GLU A CA 1
ATOM 3035 C C . GLU A 1 387 ? 0.159 -14.316 12.446 1.00 92.69 387 GLU A C 1
ATOM 3037 O O . GLU A 1 387 ? 0.841 -13.820 11.550 1.00 92.69 387 GLU A O 1
ATOM 3042 N N . ARG A 1 388 ? -0.617 -15.381 12.221 1.00 92.50 388 ARG A N 1
ATOM 3043 C CA . ARG A 1 388 ? -0.684 -16.044 10.916 1.00 92.50 388 ARG A CA 1
ATOM 3044 C C . ARG A 1 388 ? -1.262 -15.142 9.822 1.00 92.50 388 ARG A C 1
ATOM 3046 O O . ARG A 1 388 ? -0.836 -15.257 8.676 1.00 92.50 388 ARG A O 1
ATOM 3053 N N . ILE A 1 389 ? -2.249 -14.302 10.144 1.00 92.31 389 ILE A N 1
ATOM 3054 C CA . ILE A 1 389 ? -2.932 -13.438 9.168 1.00 92.31 389 ILE A CA 1
ATOM 3055 C C . ILE A 1 389 ? -2.115 -12.177 8.862 1.00 92.31 389 ILE A C 1
ATOM 3057 O O . ILE A 1 389 ? -1.949 -11.847 7.689 1.00 92.31 389 ILE A O 1
ATOM 3061 N N . TYR A 1 390 ? -1.627 -11.475 9.890 1.00 92.19 390 TYR A N 1
ATOM 3062 C CA . TYR A 1 390 ? -1.042 -10.133 9.759 1.00 92.19 390 TYR A CA 1
ATOM 3063 C C . TYR A 1 390 ? 0.481 -10.092 9.853 1.00 92.19 390 TYR A C 1
ATOM 3065 O O . TYR A 1 390 ? 1.073 -9.117 9.395 1.00 92.19 390 TYR A O 1
ATOM 3073 N N . CYS A 1 391 ? 1.109 -11.123 10.426 1.00 91.56 391 CYS A N 1
ATOM 3074 C CA . CYS A 1 391 ? 2.554 -11.179 10.655 1.00 91.56 391 CYS A CA 1
ATOM 3075 C C . CYS A 1 391 ? 3.247 -12.295 9.847 1.00 91.56 391 CYS A C 1
ATOM 3077 O O . CYS A 1 391 ? 4.397 -12.641 10.119 1.00 91.56 391 CYS A O 1
ATOM 3079 N N . GLY A 1 392 ? 2.556 -12.876 8.862 1.00 89.94 392 GLY A N 1
ATOM 3080 C CA . GLY A 1 392 ? 3.082 -13.944 8.013 1.00 89.94 392 GLY A CA 1
ATOM 3081 C C . GLY A 1 392 ? 4.092 -13.456 6.967 1.00 89.94 392 GLY A C 1
ATOM 3082 O O . GLY A 1 392 ? 4.769 -12.446 7.136 1.00 89.94 392 GLY A O 1
ATOM 3083 N N . SER A 1 393 ? 4.175 -14.169 5.840 1.00 90.12 393 SER A N 1
ATOM 3084 C CA . SER A 1 393 ? 5.063 -13.826 4.710 1.00 90.12 393 SER A CA 1
ATOM 3085 C C . SER A 1 393 ? 4.559 -12.669 3.833 1.00 90.12 393 SER A C 1
ATOM 3087 O O . SER A 1 393 ? 5.079 -12.439 2.744 1.00 90.12 393 SER A O 1
ATOM 3089 N N . TYR A 1 394 ? 3.512 -11.973 4.269 1.00 90.69 394 TYR A N 1
ATOM 3090 C CA . TYR A 1 394 ? 2.969 -10.775 3.642 1.00 90.69 394 TYR A CA 1
ATOM 3091 C C . TYR A 1 394 ? 2.440 -9.844 4.741 1.00 90.69 394 TYR A C 1
ATOM 3093 O O . TYR A 1 394 ? 1.957 -10.311 5.772 1.00 90.69 394 TYR A O 1
ATOM 3101 N N . GLY A 1 395 ? 2.551 -8.533 4.524 1.00 90.75 395 GLY A N 1
ATOM 3102 C CA . GLY A 1 395 ? 1.978 -7.506 5.395 1.00 90.75 395 GLY A CA 1
ATOM 3103 C C . GLY A 1 395 ? 0.694 -6.953 4.786 1.00 90.75 395 GLY A C 1
ATOM 3104 O O . GLY A 1 395 ? 0.618 -6.767 3.571 1.00 90.75 395 GLY A O 1
ATOM 3105 N N . ILE A 1 396 ? -0.319 -6.704 5.616 1.00 91.81 396 ILE A N 1
ATOM 3106 C CA . ILE A 1 396 ? -1.588 -6.114 5.180 1.00 91.81 396 ILE A CA 1
ATOM 3107 C C . ILE A 1 396 ? -1.711 -4.711 5.780 1.00 91.81 396 ILE A C 1
ATOM 3109 O O . ILE A 1 396 ? -1.679 -4.543 7.000 1.00 91.81 396 ILE A O 1
ATOM 3113 N N . GLU A 1 397 ? -1.926 -3.720 4.921 1.00 91.31 397 GLU A N 1
ATOM 3114 C CA . GLU A 1 397 ? -2.253 -2.348 5.304 1.00 91.31 397 GLU A CA 1
ATOM 3115 C C . GLU A 1 397 ? -3.579 -1.954 4.664 1.00 91.31 397 GLU A C 1
ATOM 3117 O O . GLU A 1 397 ? -3.674 -1.817 3.448 1.00 91.31 397 GLU A O 1
ATOM 3122 N N . PHE A 1 398 ? -4.618 -1.795 5.482 1.00 87.75 398 PHE A N 1
ATOM 3123 C CA . PHE A 1 398 ? -5.952 -1.468 4.972 1.00 87.75 398 PHE A CA 1
ATOM 3124 C C . PHE A 1 398 ? -6.755 -0.524 5.865 1.00 87.75 398 PHE A C 1
ATOM 3126 O O . PHE A 1 398 ? -7.660 0.134 5.372 1.00 87.75 398 PHE A O 1
ATOM 3133 N N . ILE A 1 399 ? -6.414 -0.391 7.151 1.00 82.44 399 ILE A N 1
ATOM 3134 C CA . ILE A 1 399 ? -7.165 0.466 8.087 1.00 82.44 399 ILE A CA 1
ATOM 3135 C C . ILE A 1 399 ? -7.149 1.953 7.687 1.00 82.44 399 ILE A C 1
ATOM 3137 O O . ILE A 1 399 ? -8.050 2.693 8.063 1.00 82.44 399 ILE A O 1
ATOM 3141 N N . HIS A 1 400 ? -6.163 2.402 6.906 1.00 79.81 400 HIS A N 1
ATOM 3142 C CA . HIS A 1 400 ? -6.119 3.772 6.385 1.00 79.81 400 HIS A CA 1
ATOM 3143 C C . HIS A 1 400 ? -7.199 4.053 5.321 1.00 79.81 400 HIS A C 1
ATOM 3145 O O . HIS A 1 400 ? -7.400 5.207 4.948 1.00 79.81 400 HIS A O 1
ATOM 3151 N N . ILE A 1 401 ? -7.878 3.020 4.805 1.00 79.38 401 ILE A N 1
ATOM 3152 C CA . ILE A 1 401 ? -8.984 3.169 3.860 1.00 79.38 401 ILE A CA 1
ATOM 3153 C C . ILE A 1 401 ? -10.209 3.686 4.638 1.00 79.38 401 ILE A C 1
ATOM 3155 O O . ILE A 1 401 ? -10.686 2.996 5.538 1.00 79.38 401 ILE A O 1
ATOM 3159 N N . PRO A 1 402 ? -10.767 4.862 4.291 1.00 71.00 402 PRO A N 1
ATOM 3160 C CA . PRO A 1 402 ? -11.903 5.427 5.026 1.00 71.00 402 PRO A CA 1
ATOM 3161 C C . PRO A 1 402 ? -13.209 4.650 4.801 1.00 71.00 402 PRO A C 1
ATOM 3163 O O . PRO A 1 402 ? -14.129 4.708 5.610 1.00 71.00 402 PRO A O 1
ATOM 3166 N N . ASP A 1 403 ? -13.305 3.952 3.669 1.00 77.25 403 ASP A N 1
ATOM 3167 C CA . ASP A 1 403 ? -14.498 3.234 3.235 1.00 77.25 403 ASP A CA 1
ATOM 3168 C C . ASP A 1 403 ? -14.631 1.883 3.954 1.00 77.25 403 ASP A C 1
ATOM 3170 O O . ASP A 1 403 ? -13.851 0.951 3.725 1.00 77.25 403 ASP A O 1
ATOM 3174 N N . ARG A 1 404 ? -15.656 1.780 4.804 1.00 70.44 404 ARG A N 1
ATOM 3175 C CA . ARG A 1 404 ? -15.941 0.589 5.606 1.00 70.44 404 ARG A CA 1
ATOM 3176 C C . ARG A 1 404 ? -16.224 -0.644 4.755 1.00 70.44 404 ARG A C 1
ATOM 3178 O O . ARG A 1 404 ? -15.698 -1.706 5.070 1.00 70.44 404 ARG A O 1
ATOM 3185 N N . GLU A 1 405 ? -17.012 -0.527 3.688 1.00 84.06 405 GLU A N 1
ATOM 3186 C CA . GLU A 1 405 ? -17.373 -1.691 2.869 1.00 84.06 405 GLU A CA 1
ATOM 3187 C C . GLU A 1 405 ? -16.125 -2.322 2.244 1.00 84.06 405 GLU A C 1
ATOM 3189 O O . GLU A 1 405 ? -16.011 -3.544 2.160 1.00 84.06 405 GLU A O 1
ATOM 3194 N N . LYS A 1 406 ? -15.138 -1.497 1.873 1.00 86.06 406 LYS A N 1
ATOM 3195 C CA . LYS A 1 406 ? -13.847 -1.975 1.355 1.00 86.06 406 LYS A CA 1
ATOM 3196 C C . LYS A 1 406 ? -13.010 -2.673 2.426 1.00 86.06 406 LYS A C 1
ATOM 3198 O O . LYS A 1 406 ? -12.416 -3.716 2.146 1.00 86.06 406 LYS A O 1
ATOM 3203 N N . CYS A 1 407 ? -12.965 -2.123 3.6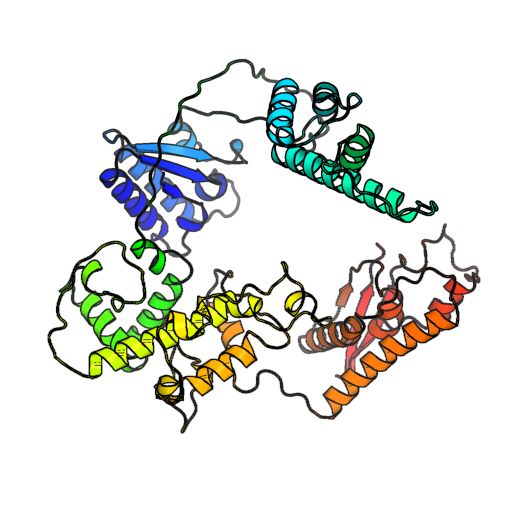38 1.00 84.44 407 CYS A N 1
ATOM 3204 C CA . CYS A 1 407 ? -12.286 -2.754 4.768 1.00 84.44 407 CYS A CA 1
ATOM 3205 C C . CYS A 1 407 ? -12.930 -4.101 5.121 1.00 84.44 407 CYS A C 1
ATOM 3207 O O . CYS A 1 407 ? -12.225 -5.099 5.267 1.00 84.44 407 CYS A O 1
ATOM 3209 N N . ASP A 1 408 ? -14.259 -4.159 5.173 1.00 83.94 408 ASP A N 1
ATOM 3210 C CA . ASP A 1 408 ? -15.019 -5.375 5.473 1.00 83.94 408 ASP A CA 1
ATOM 3211 C C . ASP A 1 408 ? -14.813 -6.428 4.382 1.00 83.94 408 ASP A C 1
ATOM 3213 O O . ASP A 1 408 ? -14.506 -7.581 4.681 1.00 83.94 408 ASP A O 1
ATOM 3217 N N . TRP A 1 409 ? -14.828 -6.018 3.113 1.00 89.38 409 TRP A N 1
ATOM 3218 C CA . TRP A 1 409 ? -14.538 -6.888 1.974 1.00 89.38 409 TRP A CA 1
ATOM 3219 C C . TRP A 1 409 ? -13.145 -7.539 2.043 1.00 89.38 409 TRP A C 1
ATOM 3221 O O . TRP A 1 409 ? -12.983 -8.698 1.631 1.00 89.38 409 TRP A O 1
ATOM 3231 N N . LEU A 1 410 ? -12.140 -6.818 2.560 1.00 90.50 410 LEU A N 1
ATOM 3232 C CA . LEU A 1 410 ? -10.794 -7.347 2.807 1.00 90.50 410 LEU A CA 1
ATOM 3233 C C . LEU A 1 410 ? -10.785 -8.308 3.999 1.00 90.50 410 LEU A C 1
ATOM 3235 O O . LEU A 1 410 ? -10.259 -9.419 3.875 1.00 90.50 410 LEU A O 1
ATOM 3239 N N . ARG A 1 411 ? -11.408 -7.927 5.124 1.00 88.25 411 ARG A N 1
ATOM 3240 C CA . ARG A 1 411 ? -11.529 -8.784 6.317 1.00 88.25 411 ARG A CA 1
ATOM 3241 C C . ARG A 1 411 ? -12.192 -10.117 5.980 1.00 88.25 411 ARG A C 1
ATOM 3243 O O . ARG A 1 411 ? -11.684 -11.166 6.357 1.00 88.25 411 ARG A O 1
ATOM 3250 N N . GLU A 1 412 ? -13.249 -10.103 5.173 1.00 88.44 412 GLU A N 1
ATOM 3251 C CA . GLU A 1 412 ? -13.962 -11.308 4.730 1.00 88.44 412 GLU A CA 1
ATOM 3252 C C . GLU A 1 412 ? -13.099 -12.316 3.967 1.00 88.44 412 GLU A C 1
ATOM 3254 O O . GLU A 1 412 ? -13.394 -13.510 3.975 1.00 88.44 412 GLU A O 1
ATOM 3259 N N . ARG A 1 413 ? -12.039 -11.851 3.303 1.00 89.12 413 ARG A N 1
ATOM 3260 C CA . ARG A 1 413 ? -11.131 -12.699 2.517 1.00 89.12 413 ARG A CA 1
ATOM 3261 C C . ARG A 1 413 ? -9.900 -13.125 3.302 1.00 89.12 413 ARG A C 1
ATOM 3263 O O . ARG A 1 413 ? -9.368 -14.203 3.050 1.00 89.12 413 ARG A O 1
ATOM 3270 N N . LEU A 1 414 ? -9.436 -12.276 4.215 1.00 89.25 414 LEU A N 1
ATOM 3271 C CA . LEU A 1 414 ? -8.167 -12.444 4.921 1.00 89.25 414 LEU A CA 1
ATOM 3272 C C . LEU A 1 414 ? -8.354 -13.082 6.300 1.00 89.25 414 LEU A C 1
ATOM 3274 O O . LEU A 1 414 ? -7.614 -14.001 6.649 1.00 89.25 414 LEU A O 1
ATOM 3278 N N . GLU A 1 415 ? -9.367 -12.661 7.060 1.00 90.50 415 GLU A N 1
ATOM 3279 C CA . GLU A 1 415 ? -9.638 -13.122 8.429 1.00 90.50 415 GLU A CA 1
ATOM 3280 C C . GLU A 1 415 ? -10.393 -14.457 8.463 1.00 90.50 415 GLU A C 1
ATOM 3282 O O . GLU A 1 415 ? -11.314 -14.658 9.249 1.00 90.50 415 GLU A O 1
ATOM 3287 N N . VAL A 1 416 ? -10.004 -15.405 7.615 1.00 89.75 416 VAL A N 1
ATOM 3288 C CA . VAL A 1 416 ? -10.579 -16.754 7.584 1.00 89.75 416 VAL A CA 1
ATOM 3289 C C . VAL A 1 416 ? -9.549 -17.799 8.035 1.00 89.75 416 VAL A C 1
ATOM 3291 O O . VAL A 1 416 ? -8.336 -17.587 7.918 1.00 89.75 416 VAL A O 1
ATOM 3294 N N . PRO A 1 417 ? -9.979 -18.979 8.526 1.00 86.62 417 PRO A N 1
ATOM 3295 C CA . PRO A 1 417 ? -9.046 -20.004 8.999 1.00 86.62 417 PRO A CA 1
ATOM 3296 C C . PRO A 1 417 ? -8.027 -20.471 7.952 1.00 86.62 417 PRO A C 1
ATOM 3298 O O . PRO A 1 417 ? -6.892 -20.779 8.302 1.00 86.62 417 PRO A O 1
ATOM 3301 N N . GLN A 1 418 ? -8.405 -20.498 6.672 1.00 85.25 418 GLN A N 1
ATOM 3302 C CA . GLN A 1 418 ? -7.504 -20.816 5.561 1.00 85.25 418 GLN A CA 1
ATOM 3303 C C . GLN A 1 418 ? -7.779 -19.868 4.384 1.00 85.25 418 GLN A C 1
ATOM 3305 O O . GLN A 1 418 ? -8.644 -20.178 3.565 1.00 85.25 418 GLN A O 1
ATOM 3310 N N . PRO A 1 419 ? -7.085 -18.715 4.298 1.00 80.19 419 PRO A N 1
ATOM 3311 C CA . PRO A 1 419 ? -7.328 -17.730 3.238 1.00 80.19 419 PRO A CA 1
ATOM 3312 C C . PRO A 1 419 ? -6.842 -18.216 1.868 1.00 80.19 419 PRO A C 1
ATOM 3314 O O . PRO A 1 419 ? -7.431 -17.883 0.843 1.00 80.19 419 PRO A O 1
ATOM 3317 N N . PHE A 1 420 ? -5.807 -19.061 1.843 1.00 83.00 420 PHE A N 1
ATOM 3318 C CA . PHE A 1 420 ? -5.243 -19.616 0.617 1.00 83.00 420 PHE A CA 1
ATOM 3319 C C . PHE A 1 420 ? -5.255 -21.139 0.668 1.00 83.00 420 PHE A C 1
ATOM 3321 O O . PHE A 1 420 ? -4.686 -21.747 1.576 1.00 83.00 420 PHE A O 1
ATOM 3328 N N . LYS A 1 421 ? -5.868 -21.764 -0.337 1.00 87.19 421 LYS A N 1
ATOM 3329 C CA . LYS A 1 421 ? -5.885 -23.218 -0.500 1.00 87.19 421 LYS A CA 1
ATOM 3330 C C . LYS A 1 421 ? -5.485 -23.565 -1.927 1.00 87.19 421 LYS A C 1
ATOM 3332 O O . LYS A 1 421 ? -6.296 -23.455 -2.837 1.00 87.19 421 LYS A O 1
ATOM 3337 N N . TYR A 1 422 ? -4.239 -23.999 -2.089 1.00 89.56 422 TYR A N 1
ATOM 3338 C CA . TYR A 1 422 ? -3.700 -24.431 -3.377 1.00 89.56 422 TYR A CA 1
ATOM 3339 C C . TYR A 1 422 ? -3.714 -25.954 -3.492 1.00 89.56 422 TYR A C 1
ATOM 3341 O O . TYR A 1 422 ? -3.211 -26.662 -2.610 1.00 89.56 422 TYR A O 1
ATOM 3349 N N . SER A 1 423 ? -4.239 -26.447 -4.606 1.00 93.88 423 SER A N 1
ATOM 3350 C CA . SER A 1 423 ? -4.100 -27.830 -5.056 1.00 93.88 423 SER A CA 1
ATOM 3351 C C . SER A 1 423 ? -2.639 -28.174 -5.380 1.00 93.88 423 SER A C 1
ATOM 3353 O O . SER A 1 423 ? -1.786 -27.301 -5.565 1.00 93.88 423 SER A O 1
ATOM 3355 N N . ILE A 1 424 ? -2.332 -29.471 -5.457 1.00 95.38 424 ILE A N 1
ATOM 3356 C CA . ILE A 1 424 ? -0.988 -29.948 -5.820 1.00 95.38 424 ILE A CA 1
ATOM 3357 C C . ILE A 1 424 ? -0.598 -29.447 -7.217 1.00 95.38 424 ILE A C 1
ATOM 3359 O O . ILE A 1 424 ? 0.545 -29.042 -7.423 1.00 95.38 424 ILE A O 1
ATOM 3363 N N . ASP A 1 425 ? -1.541 -29.411 -8.156 1.00 92.56 425 ASP A N 1
ATOM 3364 C CA . ASP A 1 425 ? -1.271 -28.978 -9.527 1.00 92.56 425 ASP A CA 1
ATOM 3365 C C . ASP A 1 425 ? -1.041 -27.467 -9.633 1.00 92.56 425 ASP A C 1
ATOM 3367 O O . ASP A 1 425 ? -0.175 -27.029 -10.391 1.00 92.56 425 ASP A O 1
ATOM 3371 N N . GLU A 1 426 ? -1.729 -26.654 -8.825 1.00 91.12 426 GLU A N 1
ATOM 3372 C CA . GLU A 1 426 ? -1.425 -25.222 -8.714 1.00 91.12 426 GLU A CA 1
ATOM 3373 C C . GLU A 1 426 ? -0.027 -24.992 -8.139 1.00 91.12 426 GLU A C 1
ATOM 3375 O O . GLU A 1 426 ? 0.733 -24.192 -8.683 1.00 91.12 426 GLU A O 1
ATOM 3380 N N . LYS A 1 427 ? 0.360 -25.743 -7.098 1.00 94.75 427 LYS A N 1
ATOM 3381 C CA . LYS A 1 427 ? 1.717 -25.674 -6.532 1.00 94.75 427 LYS A CA 1
ATOM 3382 C C . LYS A 1 427 ? 2.779 -26.073 -7.558 1.00 94.75 427 LYS A C 1
ATOM 3384 O O . LYS A 1 427 ? 3.771 -25.363 -7.708 1.00 94.75 427 LYS A O 1
ATOM 3389 N N . ARG A 1 428 ? 2.554 -27.158 -8.311 1.00 95.38 428 ARG A N 1
ATOM 3390 C CA . ARG A 1 428 ? 3.435 -27.582 -9.416 1.00 95.38 428 ARG A CA 1
ATOM 3391 C C . ARG A 1 428 ? 3.555 -26.503 -10.487 1.00 95.38 428 ARG A C 1
ATOM 3393 O O . ARG A 1 428 ? 4.655 -26.235 -10.948 1.00 95.38 428 ARG A O 1
ATOM 3400 N N . ARG A 1 429 ? 2.451 -25.844 -10.845 1.00 92.31 429 ARG A N 1
ATOM 3401 C CA . ARG A 1 429 ? 2.442 -24.751 -11.828 1.00 92.31 429 ARG A CA 1
ATOM 3402 C C . ARG A 1 429 ? 3.206 -23.519 -11.344 1.00 92.31 429 ARG A C 1
ATOM 3404 O O . ARG A 1 429 ? 3.891 -22.885 -12.142 1.00 92.31 429 ARG A O 1
ATOM 3411 N N . ILE A 1 430 ? 3.081 -23.156 -10.068 1.00 94.94 430 ILE A N 1
ATOM 3412 C CA . ILE A 1 430 ? 3.856 -22.056 -9.474 1.00 94.94 430 ILE A CA 1
ATOM 3413 C C . ILE A 1 430 ? 5.350 -22.392 -9.522 1.00 94.94 430 ILE A C 1
ATOM 3415 O O . ILE A 1 430 ? 6.139 -21.562 -9.969 1.00 94.94 430 ILE A O 1
ATOM 3419 N N . LEU A 1 431 ? 5.721 -23.617 -9.137 1.00 96.62 431 LEU A N 1
ATOM 3420 C CA . LEU A 1 431 ? 7.104 -24.087 -9.185 1.00 96.62 431 LEU A CA 1
ATOM 3421 C C . LEU A 1 431 ? 7.662 -24.104 -10.616 1.00 96.62 431 LEU A C 1
ATOM 3423 O O . LEU A 1 431 ? 8.746 -23.583 -10.842 1.00 96.62 431 LEU A O 1
ATOM 3427 N N . ASP A 1 432 ? 6.914 -24.624 -11.588 1.00 95.62 432 ASP A N 1
ATOM 3428 C CA . ASP A 1 432 ? 7.308 -24.624 -13.004 1.00 95.62 432 ASP A CA 1
ATOM 3429 C C . ASP A 1 432 ? 7.577 -23.198 -13.514 1.00 95.62 432 ASP A C 1
ATOM 3431 O O . ASP A 1 432 ? 8.621 -22.920 -14.100 1.00 95.62 432 ASP A O 1
ATOM 3435 N N . ARG A 1 433 ? 6.692 -22.242 -13.199 1.00 95.19 433 ARG A N 1
ATOM 3436 C CA . ARG A 1 433 ? 6.878 -20.824 -13.557 1.00 95.19 433 ARG A CA 1
ATOM 3437 C C . ARG A 1 433 ? 8.139 -20.215 -12.931 1.00 95.19 433 ARG A C 1
ATOM 3439 O O . ARG A 1 433 ? 8.786 -19.404 -13.590 1.00 95.19 433 ARG A O 1
ATOM 3446 N N . LEU A 1 434 ? 8.475 -20.590 -11.696 1.00 96.62 434 LEU A N 1
ATOM 3447 C CA . LEU A 1 434 ? 9.711 -20.164 -11.030 1.00 96.62 434 LEU A CA 1
ATOM 3448 C C . LEU A 1 434 ? 10.950 -20.774 -11.688 1.00 96.62 434 LEU A C 1
ATOM 3450 O O . LEU A 1 434 ? 11.910 -20.050 -11.937 1.00 96.62 434 LEU A O 1
ATOM 3454 N N . ILE A 1 435 ? 10.912 -22.071 -12.010 1.00 96.81 435 ILE A N 1
ATOM 3455 C CA . ILE A 1 435 ? 12.008 -22.767 -12.696 1.00 96.81 435 ILE A CA 1
ATOM 3456 C C . ILE A 1 435 ? 12.292 -22.080 -14.030 1.00 96.81 435 ILE A C 1
ATOM 3458 O O . ILE A 1 435 ? 13.424 -21.679 -14.267 1.00 96.81 435 ILE A O 1
ATOM 3462 N N . TRP A 1 436 ? 11.271 -21.837 -14.855 1.00 95.06 436 TRP A N 1
ATOM 3463 C CA . TRP A 1 436 ? 11.439 -21.116 -16.122 1.00 95.06 436 TRP A CA 1
ATOM 3464 C C . TRP A 1 436 ? 12.029 -19.714 -15.943 1.00 95.06 436 TRP A C 1
ATOM 3466 O O . TRP A 1 436 ? 12.915 -19.322 -16.702 1.00 95.06 436 TRP A O 1
ATOM 3476 N N . SER A 1 437 ? 11.571 -18.971 -14.930 1.00 95.81 437 SER A N 1
ATOM 3477 C CA . SER A 1 437 ? 12.113 -17.646 -14.616 1.00 95.81 437 SER A CA 1
ATOM 3478 C C . SER A 1 437 ? 13.597 -17.714 -14.253 1.00 95.81 437 SER A C 1
ATOM 3480 O O . SER A 1 437 ? 14.385 -16.936 -14.782 1.00 95.81 437 SER A O 1
ATOM 3482 N N . SER A 1 438 ? 13.982 -18.644 -13.379 1.00 96.12 438 SER A N 1
ATOM 3483 C CA . SER A 1 438 ? 15.358 -18.790 -12.893 1.00 96.12 438 SER A CA 1
ATOM 3484 C C . SER A 1 438 ? 16.294 -19.358 -13.966 1.00 96.12 438 SER A C 1
ATOM 3486 O O . SER A 1 438 ? 17.384 -18.832 -14.187 1.00 96.12 438 SER A O 1
ATOM 3488 N N . SER A 1 439 ? 15.857 -20.383 -14.704 1.00 95.75 439 SER A N 1
ATOM 3489 C CA . SER A 1 439 ? 16.632 -20.984 -15.793 1.00 95.75 439 SER A CA 1
ATOM 3490 C C . SER A 1 439 ? 16.899 -19.999 -16.927 1.00 95.75 439 SER A C 1
ATOM 3492 O O . SER A 1 439 ? 17.988 -20.024 -17.495 1.00 95.75 439 SER A O 1
ATOM 3494 N N . PHE A 1 440 ? 15.949 -19.112 -17.239 1.00 95.00 440 PHE A N 1
ATOM 3495 C CA . PHE A 1 440 ? 16.153 -18.071 -18.245 1.00 95.00 440 PHE A CA 1
ATOM 3496 C C . PHE A 1 440 ? 17.268 -17.094 -17.840 1.00 95.00 440 PHE A C 1
ATOM 3498 O O . PHE A 1 440 ? 18.156 -16.817 -18.645 1.00 95.00 440 PHE A O 1
ATOM 3505 N N . GLU A 1 441 ? 17.281 -16.632 -16.584 1.00 93.69 441 GLU A N 1
ATOM 3506 C CA . GLU A 1 441 ? 18.357 -15.763 -16.079 1.00 93.69 441 GLU A CA 1
ATOM 3507 C C . GLU A 1 441 ? 19.706 -16.478 -16.052 1.00 93.69 441 GLU A C 1
ATOM 3509 O O . GLU A 1 441 ? 20.709 -15.931 -16.512 1.00 93.69 441 GLU A O 1
ATOM 3514 N N . SER A 1 442 ? 19.729 -17.723 -15.568 1.00 94.06 442 SER A N 1
ATOM 3515 C CA . SER A 1 442 ? 20.946 -18.534 -15.531 1.00 94.06 442 SER A CA 1
ATOM 3516 C C . SER A 1 442 ? 21.522 -18.734 -16.935 1.00 94.06 442 SER A C 1
ATOM 3518 O O . SER A 1 442 ? 22.714 -18.512 -17.147 1.00 94.06 442 SER A O 1
ATOM 3520 N N . PHE A 1 443 ? 20.672 -19.044 -17.920 1.00 94.19 443 PHE A N 1
ATOM 3521 C CA . PHE A 1 443 ? 21.078 -19.170 -19.317 1.00 94.19 443 PHE A CA 1
ATOM 3522 C C . PHE A 1 443 ? 21.674 -17.870 -19.863 1.00 94.19 443 PHE A C 1
ATOM 3524 O O . PHE A 1 443 ? 22.769 -17.896 -20.429 1.00 94.19 443 PHE A O 1
ATOM 3531 N N . LEU A 1 444 ? 20.991 -16.733 -19.676 1.00 91.50 444 LEU A N 1
ATOM 3532 C CA . LEU A 1 444 ? 21.500 -15.437 -20.128 1.00 91.50 444 LEU A CA 1
ATOM 3533 C C . LEU A 1 444 ? 22.834 -15.097 -19.459 1.00 91.50 444 LEU A C 1
ATOM 3535 O O . LEU A 1 444 ? 23.747 -14.628 -20.135 1.00 91.50 444 LEU A O 1
ATOM 3539 N N . SER A 1 445 ? 22.976 -15.385 -18.163 1.00 90.69 445 SER A N 1
ATOM 3540 C CA . SER A 1 445 ? 24.219 -15.150 -17.429 1.00 90.69 445 SER A CA 1
ATOM 3541 C C . SER A 1 445 ? 25.385 -15.989 -17.938 1.00 90.69 445 SER A C 1
ATOM 3543 O O . SER A 1 445 ? 26.512 -15.503 -17.964 1.00 90.69 445 SER A O 1
ATOM 3545 N N . THR A 1 446 ? 25.142 -17.243 -18.319 1.00 93.31 446 THR A N 1
ATOM 3546 C CA . THR A 1 446 ? 26.192 -18.126 -18.836 1.00 93.31 446 THR A CA 1
ATOM 3547 C C . THR A 1 446 ? 26.535 -17.814 -20.290 1.00 93.31 446 THR A C 1
ATOM 3549 O O . THR A 1 446 ? 27.706 -17.831 -20.662 1.00 93.31 446 THR A O 1
ATOM 3552 N N . LYS A 1 447 ? 25.530 -17.543 -21.131 1.00 93.00 447 LYS A N 1
ATOM 3553 C CA . LYS A 1 447 ? 25.721 -17.358 -22.574 1.00 93.00 447 LYS A CA 1
ATOM 3554 C C . LYS A 1 447 ? 26.236 -15.964 -22.933 1.00 93.00 447 LYS A C 1
ATOM 3556 O O . LYS A 1 447 ? 27.046 -15.850 -23.851 1.00 93.00 447 LYS A O 1
ATOM 3561 N N . TYR A 1 448 ? 25.782 -14.938 -22.214 1.00 89.31 448 TYR A N 1
ATOM 3562 C CA . TYR A 1 448 ? 26.088 -13.529 -22.468 1.00 89.31 448 TYR A CA 1
ATOM 3563 C C . TYR A 1 448 ? 26.632 -12.856 -21.193 1.00 89.31 448 TYR A C 1
ATOM 3565 O O . TYR A 1 448 ? 25.986 -11.976 -20.622 1.00 89.31 448 TYR A O 1
ATOM 3573 N N . PRO A 1 449 ? 27.815 -13.273 -20.701 1.00 87.62 449 PRO A N 1
ATOM 3574 C CA . PRO A 1 449 ? 28.332 -12.831 -19.402 1.00 87.62 449 PRO A CA 1
ATOM 3575 C C . PRO A 1 449 ? 28.686 -11.339 -19.360 1.00 87.62 449 PRO A C 1
ATOM 3577 O O . PRO A 1 449 ? 28.585 -10.717 -18.307 1.00 87.62 449 PRO A O 1
ATOM 3580 N N . ASN A 1 450 ? 29.077 -10.765 -20.501 1.00 86.75 450 ASN A N 1
ATOM 3581 C CA . ASN A 1 450 ? 29.523 -9.373 -20.608 1.00 86.75 450 ASN A CA 1
ATOM 3582 C C . ASN A 1 450 ? 28.387 -8.404 -20.976 1.00 86.75 450 ASN A C 1
ATOM 3584 O O . ASN A 1 450 ? 28.579 -7.189 -20.955 1.00 86.75 450 ASN A O 1
ATOM 3588 N N . ASP A 1 451 ? 27.208 -8.924 -21.323 1.00 84.69 451 ASP A N 1
ATOM 3589 C CA . ASP A 1 451 ? 26.060 -8.113 -21.702 1.00 84.69 451 ASP A CA 1
ATOM 3590 C C . ASP A 1 451 ? 25.287 -7.625 -20.480 1.00 84.69 451 ASP A C 1
ATOM 3592 O O . ASP A 1 451 ? 24.913 -8.385 -19.578 1.00 84.69 451 ASP A O 1
ATOM 3596 N N . LYS A 1 452 ? 24.921 -6.343 -20.505 1.00 83.62 452 LYS A N 1
ATOM 3597 C CA . LYS A 1 452 ? 23.987 -5.791 -19.529 1.00 83.62 452 LYS A CA 1
ATOM 3598 C C . LYS A 1 452 ? 22.581 -6.339 -19.795 1.00 83.62 452 LYS A C 1
ATOM 3600 O O . LYS A 1 452 ? 21.954 -6.006 -20.798 1.00 83.62 452 LYS A O 1
ATOM 3605 N N . ARG A 1 453 ? 22.084 -7.173 -18.877 1.00 80.56 453 ARG A N 1
ATOM 3606 C CA . ARG A 1 453 ? 20.777 -7.854 -18.996 1.00 80.56 453 ARG A CA 1
ATOM 3607 C C . ARG A 1 453 ? 19.692 -7.370 -18.032 1.00 80.56 453 ARG A C 1
ATOM 3609 O O . ARG A 1 453 ? 18.524 -7.650 -18.266 1.00 80.56 453 ARG A O 1
ATOM 3616 N N . PHE A 1 454 ? 20.068 -6.663 -16.960 1.00 87.94 454 PHE A N 1
ATOM 3617 C CA . PHE A 1 454 ? 19.161 -6.276 -15.867 1.00 87.94 454 PHE A CA 1
ATOM 3618 C C . PHE A 1 454 ? 18.314 -7.455 -15.360 1.00 87.94 454 PHE A C 1
ATOM 3620 O O . PHE A 1 454 ? 17.087 -7.359 -15.301 1.00 87.94 454 PHE A O 1
ATOM 3627 N N . GLY A 1 455 ? 18.977 -8.565 -15.020 1.00 88.19 455 GLY A N 1
ATOM 3628 C CA . GLY A 1 455 ? 18.319 -9.825 -14.675 1.00 88.19 455 GLY A CA 1
ATOM 3629 C C . GLY A 1 455 ? 17.345 -9.701 -13.509 1.00 88.19 455 GLY A C 1
ATOM 3630 O O . GLY A 1 455 ? 17.378 -8.726 -12.758 1.00 88.19 455 GLY A O 1
ATOM 3631 N N . LEU A 1 456 ? 16.458 -10.679 -13.371 1.00 94.50 456 LEU A N 1
ATOM 3632 C CA . LEU A 1 456 ? 15.459 -10.779 -12.306 1.00 94.50 456 LEU A CA 1
ATOM 3633 C C . LEU A 1 456 ? 15.950 -11.609 -11.101 1.00 94.50 456 LEU A C 1
ATOM 3635 O O . LEU A 1 456 ? 15.135 -12.046 -10.293 1.00 94.50 456 LEU A O 1
ATOM 3639 N N . GLU A 1 457 ? 17.261 -11.839 -10.964 1.00 92.12 457 GLU A N 1
ATOM 3640 C CA . GLU A 1 457 ? 17.804 -12.664 -9.876 1.00 92.12 457 GLU A CA 1
ATOM 3641 C C . GLU A 1 457 ? 17.399 -12.103 -8.499 1.00 92.12 457 GLU A C 1
ATOM 3643 O O . GLU A 1 457 ? 17.530 -10.895 -8.242 1.00 92.12 457 GLU A O 1
ATOM 3648 N N . GLY A 1 458 ? 16.865 -12.980 -7.644 1.00 91.94 458 GLY A N 1
ATOM 3649 C CA . GLY A 1 458 ? 16.306 -12.655 -6.325 1.00 91.94 458 GLY A CA 1
ATOM 3650 C C . GLY A 1 458 ? 14.872 -12.107 -6.344 1.00 91.94 458 GLY A C 1
ATOM 3651 O O . GLY A 1 458 ? 14.299 -11.842 -5.288 1.00 91.94 458 GLY A O 1
ATOM 3652 N N . CYS A 1 459 ? 14.277 -11.906 -7.521 1.00 95.00 459 CYS A N 1
ATOM 3653 C CA . CYS A 1 459 ? 12.914 -11.398 -7.711 1.00 95.00 459 CYS A CA 1
ATOM 3654 C C . CYS A 1 459 ? 12.099 -12.274 -8.681 1.00 95.00 459 CYS A C 1
ATOM 3656 O O . CYS A 1 459 ? 11.114 -11.822 -9.268 1.00 95.00 459 CYS A O 1
ATOM 3658 N N . GLU A 1 460 ? 12.485 -13.539 -8.860 1.00 95.31 460 GLU A N 1
ATOM 3659 C CA . GLU A 1 460 ? 11.898 -14.478 -9.825 1.00 95.31 460 GLU A CA 1
ATOM 3660 C C . GLU A 1 460 ? 10.411 -14.745 -9.554 1.00 95.31 460 GLU A C 1
ATOM 3662 O O . GLU A 1 460 ? 9.661 -15.100 -10.463 1.00 95.31 460 GLU A O 1
ATOM 3667 N N . THR A 1 461 ? 9.958 -14.518 -8.316 1.00 95.50 461 THR A N 1
ATOM 3668 C CA . THR A 1 461 ? 8.550 -14.587 -7.895 1.00 95.50 461 THR A CA 1
ATOM 3669 C C . THR A 1 461 ? 7.644 -13.593 -8.627 1.00 95.50 461 THR A C 1
ATOM 3671 O O . THR A 1 461 ? 6.430 -13.815 -8.693 1.00 95.50 461 THR A O 1
ATOM 3674 N N . LEU A 1 462 ? 8.204 -12.560 -9.267 1.00 95.88 462 LEU A N 1
ATOM 3675 C CA . LEU A 1 462 ? 7.461 -11.643 -10.132 1.00 95.88 462 LEU A CA 1
ATOM 3676 C C . LEU A 1 462 ? 6.766 -12.386 -11.286 1.00 95.88 462 LEU A C 1
ATOM 3678 O O . LEU A 1 462 ? 5.604 -12.112 -11.580 1.00 95.88 462 LEU A O 1
ATOM 3682 N N . VAL A 1 463 ? 7.426 -13.366 -11.915 1.00 95.69 463 VAL A N 1
ATOM 3683 C CA . VAL A 1 463 ? 6.875 -14.106 -13.066 1.00 95.69 463 VAL A CA 1
ATOM 3684 C C . VAL A 1 463 ? 5.626 -14.926 -12.712 1.00 95.69 463 VAL A C 1
ATOM 3686 O O . VAL A 1 463 ? 4.600 -14.758 -13.386 1.00 95.69 463 VAL A O 1
ATOM 3689 N N . PRO A 1 464 ? 5.633 -15.819 -11.697 1.00 95.31 464 PRO A N 1
ATOM 3690 C CA . PRO A 1 464 ? 4.419 -16.515 -11.293 1.00 95.31 464 PRO A CA 1
ATOM 3691 C C . PRO A 1 464 ? 3.345 -15.552 -10.777 1.00 95.31 464 PRO A C 1
ATOM 3693 O O . PRO A 1 464 ? 2.175 -15.781 -11.089 1.00 95.31 464 PRO A O 1
ATOM 3696 N N . GLY A 1 465 ? 3.723 -14.475 -10.073 1.00 94.88 465 GLY A N 1
ATOM 3697 C CA . GLY A 1 465 ? 2.799 -13.449 -9.581 1.00 94.88 465 GLY A CA 1
ATOM 3698 C C . GLY A 1 465 ? 2.060 -12.722 -10.707 1.00 94.88 465 GLY A C 1
ATOM 3699 O O . GLY A 1 465 ? 0.830 -12.718 -10.738 1.00 94.88 465 GLY A O 1
ATOM 3700 N N . MET A 1 466 ? 2.786 -12.195 -11.697 1.00 94.94 466 MET A N 1
ATOM 3701 C CA . MET A 1 466 ? 2.196 -11.543 -12.872 1.00 94.94 466 MET A CA 1
ATOM 3702 C C . MET A 1 466 ? 1.311 -12.500 -13.668 1.00 94.94 466 MET A C 1
ATOM 3704 O O . MET A 1 466 ? 0.212 -12.133 -14.080 1.00 94.94 466 MET A O 1
ATOM 3708 N N . LYS A 1 467 ? 1.749 -13.750 -13.867 1.00 93.44 467 LYS A N 1
ATOM 3709 C CA . LYS A 1 467 ? 0.913 -14.745 -14.548 1.00 93.44 467 LYS A CA 1
ATOM 3710 C C . LYS A 1 467 ? -0.371 -15.035 -13.775 1.00 93.44 467 LYS A C 1
ATOM 3712 O O . LYS A 1 467 ? -1.410 -15.149 -14.410 1.00 93.44 467 LYS A O 1
ATOM 3717 N N . ALA A 1 468 ? -0.319 -15.142 -12.447 1.00 92.56 468 ALA A N 1
ATOM 3718 C CA . ALA A 1 468 ? -1.511 -15.341 -11.624 1.00 92.56 468 ALA A CA 1
ATOM 3719 C C . ALA A 1 468 ? -2.471 -14.145 -11.709 1.00 92.56 468 ALA A C 1
ATOM 3721 O O . ALA A 1 468 ? -3.677 -14.347 -11.840 1.00 92.56 468 ALA A O 1
ATOM 3722 N N . LEU A 1 469 ? -1.943 -12.916 -11.713 1.00 94.38 469 LEU A N 1
ATOM 3723 C CA . LEU A 1 469 ? -2.735 -11.701 -11.906 1.00 94.38 469 LEU A CA 1
ATOM 3724 C C . LEU A 1 469 ? -3.432 -11.700 -13.275 1.00 94.38 469 LEU A C 1
ATOM 3726 O O . LEU A 1 469 ? -4.638 -11.468 -13.344 1.00 94.38 469 LEU A O 1
ATOM 3730 N N . ILE A 1 470 ? -2.708 -12.031 -14.349 1.00 93.12 470 ILE A N 1
ATOM 3731 C CA . ILE A 1 470 ? -3.268 -12.134 -15.706 1.00 93.12 470 ILE A CA 1
ATOM 3732 C C . ILE A 1 470 ? -4.351 -13.215 -15.765 1.00 93.12 470 ILE A C 1
ATOM 3734 O O . ILE A 1 470 ? -5.464 -12.929 -16.197 1.00 93.12 470 ILE A O 1
ATOM 3738 N N . ASP A 1 471 ? -4.049 -14.430 -15.297 1.00 91.25 471 ASP A N 1
ATOM 3739 C CA . ASP A 1 471 ? -4.991 -15.555 -15.307 1.00 91.25 471 ASP A CA 1
ATOM 3740 C C . ASP A 1 471 ? -6.289 -15.172 -14.573 1.00 91.25 471 ASP A C 1
ATOM 3742 O O . ASP A 1 471 ? -7.385 -15.329 -15.113 1.00 91.25 471 ASP A O 1
ATOM 3746 N N . ARG A 1 472 ? -6.167 -14.563 -13.384 1.00 91.62 472 ARG A N 1
ATOM 3747 C CA . ARG A 1 472 ? -7.318 -14.121 -12.590 1.00 91.62 472 ARG A CA 1
ATOM 3748 C C . ARG A 1 472 ? -8.117 -13.017 -13.279 1.00 91.62 472 ARG A C 1
ATOM 3750 O O . ARG A 1 472 ? -9.343 -13.050 -13.244 1.00 91.62 472 ARG A O 1
ATOM 3757 N N . SER A 1 473 ? -7.445 -12.058 -13.913 1.00 93.81 473 SER A N 1
ATOM 3758 C CA . SER A 1 473 ? -8.090 -10.948 -14.631 1.00 93.81 473 SER A CA 1
ATOM 3759 C C . SER A 1 473 ? -8.923 -11.460 -15.808 1.00 93.81 473 SER A C 1
ATOM 3761 O O . SER A 1 473 ? -10.064 -11.043 -16.009 1.00 93.81 473 SER A O 1
ATOM 3763 N N . VAL A 1 474 ? -8.389 -12.429 -16.550 1.00 92.88 474 VAL A N 1
ATOM 3764 C CA . VAL A 1 474 ? -9.075 -13.057 -17.687 1.00 92.88 474 VAL A CA 1
ATOM 3765 C C . VAL A 1 474 ? -10.262 -13.909 -17.232 1.00 92.88 474 VAL A C 1
ATOM 3767 O O . VAL A 1 474 ? -11.306 -13.945 -17.895 1.00 92.88 474 VAL A O 1
ATOM 3770 N N . ASP A 1 475 ? -10.163 -14.556 -16.070 1.00 90.31 475 ASP A N 1
ATOM 3771 C CA . ASP A 1 475 ? -11.301 -15.265 -15.485 1.00 90.31 475 ASP A CA 1
ATOM 3772 C C . ASP A 1 475 ? -12.478 -14.316 -15.204 1.00 90.31 475 ASP A C 1
ATOM 3774 O O . ASP A 1 475 ? -13.621 -14.694 -15.474 1.00 90.31 475 ASP A O 1
ATOM 3778 N N . TYR A 1 476 ? -12.196 -13.069 -14.808 1.00 92.94 476 TYR A N 1
ATOM 3779 C CA . TYR A 1 476 ? -13.177 -11.985 -14.651 1.00 92.94 476 TYR A CA 1
ATOM 3780 C C . TYR A 1 476 ? -13.599 -11.291 -15.961 1.00 92.94 476 TYR A C 1
ATOM 3782 O O . TYR A 1 476 ? -14.425 -10.383 -15.928 1.00 92.94 476 TYR A O 1
ATOM 3790 N N . GLY A 1 477 ? -13.093 -11.726 -17.119 1.00 92.81 477 GLY A N 1
ATOM 3791 C CA . GLY A 1 477 ? -13.526 -11.239 -18.434 1.00 92.81 477 GLY A CA 1
ATOM 3792 C C . GLY A 1 477 ? -12.668 -10.126 -19.037 1.00 92.81 477 GLY A C 1
ATOM 3793 O O . GLY A 1 477 ? -13.056 -9.563 -20.061 1.00 92.81 477 GLY A O 1
ATOM 3794 N N . VAL A 1 478 ? -11.505 -9.823 -18.452 1.00 94.31 478 VAL A N 1
ATOM 3795 C CA . VAL A 1 478 ? -10.527 -8.908 -19.061 1.00 94.31 478 VAL A CA 1
ATOM 3796 C C . VAL A 1 478 ? -9.957 -9.537 -20.335 1.00 94.31 478 VAL A C 1
ATOM 3798 O O . VAL A 1 478 ? -9.527 -10.690 -20.320 1.00 94.31 478 VAL A O 1
ATOM 3801 N N . LYS A 1 479 ? -9.961 -8.775 -21.435 1.00 92.06 479 LYS A N 1
ATOM 3802 C CA . LYS A 1 479 ? -9.463 -9.210 -22.753 1.00 92.06 479 LYS A CA 1
ATOM 3803 C C . LYS A 1 479 ? -8.110 -8.610 -23.114 1.00 92.06 479 LYS A C 1
ATOM 3805 O O . LYS A 1 479 ? -7.319 -9.277 -23.770 1.00 92.06 479 LYS A O 1
ATOM 3810 N N . ASP A 1 480 ? -7.839 -7.402 -22.635 1.00 93.94 480 ASP A N 1
ATOM 3811 C CA . ASP A 1 480 ? -6.647 -6.630 -22.964 1.00 93.94 480 ASP A CA 1
ATOM 3812 C C . ASP A 1 480 ? -5.936 -6.214 -21.678 1.00 93.94 480 ASP A C 1
ATOM 3814 O O . ASP A 1 480 ? -6.555 -5.673 -20.759 1.00 93.94 480 ASP A O 1
ATOM 3818 N N . ILE A 1 481 ? -4.631 -6.473 -21.606 1.00 94.19 481 ILE A N 1
ATOM 3819 C CA . ILE A 1 481 ? -3.783 -6.071 -20.484 1.00 94.19 481 ILE A CA 1
ATOM 3820 C C . ILE A 1 481 ? -2.581 -5.319 -21.040 1.00 94.19 481 ILE A C 1
ATOM 3822 O O . ILE A 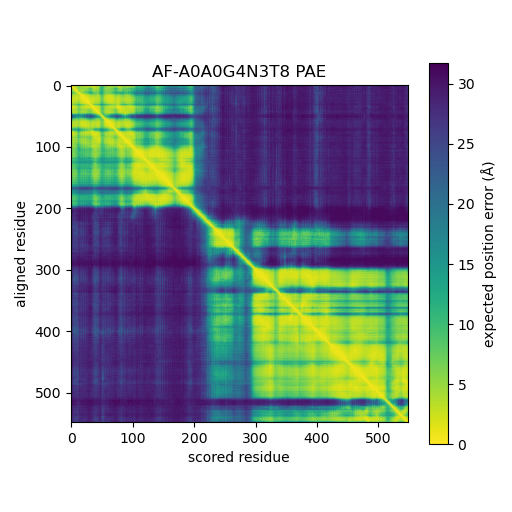1 481 ? -1.799 -5.852 -21.829 1.00 94.19 481 ILE A O 1
ATOM 3826 N N . VAL A 1 482 ? -2.424 -4.078 -20.588 1.00 94.25 482 VAL A N 1
ATOM 3827 C CA . VAL A 1 482 ? -1.296 -3.214 -20.935 1.00 94.25 482 VAL A CA 1
ATOM 3828 C C . VAL A 1 482 ? -0.365 -3.119 -19.731 1.00 94.25 482 VAL A C 1
ATOM 3830 O O . VAL A 1 482 ? -0.803 -2.828 -18.620 1.00 94.25 482 VAL A O 1
ATOM 3833 N N . ILE A 1 483 ? 0.917 -3.396 -19.947 1.00 94.38 483 ILE A N 1
ATOM 3834 C CA . ILE A 1 483 ? 1.950 -3.489 -18.920 1.00 94.38 483 ILE A CA 1
ATOM 3835 C C . ILE A 1 483 ? 2.985 -2.398 -19.188 1.00 94.38 483 ILE A C 1
ATOM 3837 O O . ILE A 1 483 ? 3.581 -2.359 -20.263 1.00 94.38 483 ILE A O 1
ATOM 3841 N N . GLY A 1 484 ? 3.225 -1.543 -18.195 1.00 94.00 484 GLY A N 1
ATOM 3842 C CA . GLY A 1 484 ? 4.407 -0.684 -18.117 1.00 94.00 484 GLY A CA 1
ATOM 3843 C C . GLY A 1 484 ? 5.339 -1.203 -17.029 1.00 94.00 484 GLY A C 1
ATOM 3844 O O . GLY A 1 484 ? 4.887 -1.469 -15.916 1.00 94.00 484 GLY A O 1
ATOM 3845 N N . MET A 1 485 ? 6.621 -1.389 -17.346 1.00 93.06 485 MET A N 1
ATOM 3846 C CA . MET A 1 485 ? 7.609 -1.871 -16.379 1.00 93.06 485 MET A CA 1
ATOM 3847 C C . MET A 1 485 ? 8.998 -1.270 -16.636 1.00 93.06 485 MET A C 1
ATOM 3849 O O . MET A 1 485 ? 9.332 -1.017 -17.793 1.00 93.06 485 MET A O 1
ATOM 3853 N N . PRO A 1 486 ? 9.825 -1.093 -15.589 1.00 91.38 486 PRO A N 1
ATOM 3854 C CA . PRO A 1 486 ? 11.218 -0.675 -15.737 1.00 91.38 486 PRO A CA 1
ATOM 3855 C C . PRO A 1 486 ? 12.094 -1.792 -16.338 1.00 91.38 486 PRO A C 1
ATOM 3857 O O . PRO A 1 486 ? 11.634 -2.895 -16.629 1.00 91.38 486 PRO A O 1
ATOM 3860 N N . HIS A 1 487 ? 13.395 -1.531 -16.482 1.00 90.31 487 HIS A N 1
ATOM 3861 C CA . HIS A 1 487 ? 14.345 -2.466 -17.099 1.00 90.31 487 HIS A CA 1
ATOM 3862 C C . HIS A 1 487 ? 14.529 -3.798 -16.336 1.00 90.31 487 HIS A C 1
ATOM 3864 O O . HIS A 1 487 ? 14.886 -4.807 -16.945 1.00 90.31 487 HIS A O 1
ATOM 3870 N N . ARG A 1 488 ? 14.320 -3.836 -15.008 1.00 92.94 488 ARG A N 1
ATOM 3871 C CA . ARG A 1 488 ? 14.632 -5.018 -14.179 1.00 92.94 488 ARG A CA 1
ATOM 3872 C C . ARG A 1 488 ? 13.697 -6.184 -14.503 1.00 92.94 488 ARG A C 1
ATOM 3874 O O . ARG A 1 488 ? 12.487 -6.091 -14.333 1.00 92.94 488 ARG A O 1
ATOM 3881 N N . GLY A 1 489 ? 14.286 -7.287 -14.960 1.00 92.62 489 GLY A N 1
ATOM 3882 C CA . GLY A 1 489 ? 13.584 -8.504 -15.351 1.00 92.62 489 GLY A CA 1
ATOM 3883 C C . GLY A 1 489 ? 12.736 -8.371 -16.612 1.00 92.62 489 GLY A C 1
ATOM 3884 O O . GLY A 1 489 ? 11.924 -9.254 -16.882 1.00 92.62 489 GLY A O 1
ATOM 3885 N N . ARG A 1 490 ? 12.900 -7.303 -17.406 1.00 92.88 490 ARG A N 1
ATOM 3886 C CA . ARG A 1 490 ? 12.061 -7.068 -18.590 1.00 92.88 490 ARG A CA 1
ATOM 3887 C C . ARG A 1 490 ? 12.173 -8.183 -19.626 1.00 92.88 490 ARG A C 1
ATOM 3889 O O . ARG A 1 490 ? 11.154 -8.647 -20.126 1.00 92.88 490 ARG A O 1
ATOM 3896 N N . LEU A 1 491 ? 13.387 -8.661 -19.911 1.00 91.88 491 LEU A N 1
ATOM 3897 C CA . LEU A 1 491 ? 13.603 -9.779 -20.840 1.00 91.88 491 LEU A CA 1
ATOM 3898 C C . LEU A 1 491 ? 12.940 -11.069 -20.340 1.00 91.88 491 LEU A C 1
ATOM 3900 O O . LEU A 1 491 ? 12.364 -11.821 -21.125 1.00 91.88 491 LEU A O 1
ATOM 3904 N N . ASN A 1 492 ? 12.956 -11.281 -19.023 1.00 94.38 492 ASN A N 1
ATOM 3905 C CA . ASN A 1 492 ? 12.284 -12.403 -18.382 1.00 94.38 492 ASN A CA 1
ATOM 3906 C C . ASN A 1 492 ? 10.762 -12.304 -18.538 1.00 94.38 492 ASN A C 1
ATOM 3908 O O . ASN A 1 492 ? 10.110 -13.273 -18.914 1.00 94.38 492 ASN A O 1
ATOM 3912 N N . VAL A 1 493 ? 10.186 -11.117 -18.329 1.00 94.00 493 VAL A N 1
ATOM 3913 C CA . VAL A 1 493 ? 8.754 -10.869 -18.552 1.00 94.00 493 VAL A CA 1
ATOM 3914 C C . VAL A 1 493 ? 8.388 -11.031 -20.030 1.00 94.00 493 VAL A C 1
ATOM 3916 O O . VAL A 1 493 ? 7.389 -11.683 -20.332 1.00 94.00 493 VAL A O 1
ATOM 3919 N N . LEU A 1 494 ? 9.200 -10.529 -20.962 1.00 91.75 494 LEU A N 1
ATOM 3920 C CA . LEU A 1 494 ? 8.985 -10.715 -22.400 1.00 91.75 494 LEU A CA 1
ATOM 3921 C C . LEU A 1 494 ? 8.950 -12.201 -22.780 1.00 91.75 494 LEU A C 1
ATOM 3923 O O . LEU A 1 494 ? 7.984 -12.649 -23.398 1.00 91.75 494 LEU A O 1
ATOM 3927 N N . SER A 1 495 ? 9.945 -12.977 -22.352 1.00 92.00 495 SER A N 1
ATOM 3928 C CA . SER A 1 495 ? 10.025 -14.415 -22.636 1.00 92.00 495 SER A CA 1
ATOM 3929 C C . SER A 1 495 ? 8.931 -15.208 -21.912 1.00 92.00 495 SER A C 1
ATOM 3931 O O . SER A 1 495 ? 8.103 -15.890 -22.519 1.00 92.00 495 SER A O 1
ATOM 3933 N N . ASN A 1 496 ? 8.877 -15.102 -20.585 1.00 93.00 496 ASN A N 1
ATOM 3934 C CA . ASN A 1 496 ? 8.080 -16.005 -19.771 1.00 93.00 496 ASN A CA 1
ATOM 3935 C C . ASN A 1 496 ? 6.627 -15.551 -19.620 1.00 93.00 496 ASN A C 1
ATOM 3937 O O . ASN A 1 496 ? 5.753 -16.416 -19.516 1.00 93.00 496 ASN A O 1
ATOM 3941 N N . VAL A 1 497 ? 6.329 -14.247 -19.605 1.00 92.12 497 VAL A N 1
ATOM 3942 C CA . VAL A 1 497 ? 4.963 -13.715 -19.423 1.00 92.12 497 VAL A CA 1
ATOM 3943 C C . VAL A 1 497 ? 4.313 -13.396 -20.767 1.00 92.12 497 VAL A C 1
ATOM 3945 O O . VAL A 1 497 ? 3.284 -13.997 -21.079 1.00 92.12 497 VAL A O 1
ATOM 3948 N N . VAL A 1 498 ? 4.913 -12.514 -21.566 1.00 89.19 498 VAL A N 1
ATOM 3949 C CA . VAL A 1 498 ? 4.358 -12.083 -22.863 1.00 89.19 498 VAL A CA 1
ATOM 3950 C C . VAL A 1 498 ? 4.495 -13.177 -23.928 1.00 89.19 498 VAL A C 1
ATOM 3952 O O . VAL A 1 498 ? 3.651 -13.247 -24.812 1.00 89.19 498 VAL A O 1
ATOM 3955 N N . ARG A 1 499 ? 5.459 -14.102 -23.774 1.00 87.12 499 ARG A N 1
ATOM 3956 C CA . ARG A 1 499 ? 5.776 -15.191 -24.722 1.00 87.12 499 ARG A CA 1
ATOM 3957 C C . ARG A 1 499 ? 6.393 -14.700 -26.034 1.00 87.12 499 ARG A C 1
ATOM 3959 O O . ARG A 1 499 ? 6.171 -15.306 -27.079 1.00 87.12 499 ARG A O 1
ATOM 3966 N N . LYS A 1 500 ? 7.220 -13.649 -25.973 1.00 86.62 500 LYS A N 1
ATOM 3967 C CA . LYS A 1 500 ? 8.123 -13.308 -27.079 1.00 86.62 500 LYS A CA 1
ATOM 3968 C C . LYS A 1 500 ? 8.995 -14.533 -27.397 1.00 86.62 500 LYS A C 1
ATOM 3970 O O . LYS A 1 500 ? 9.557 -15.102 -26.456 1.00 86.62 500 LYS A O 1
ATOM 3975 N N . PRO A 1 501 ? 9.111 -14.953 -28.670 1.00 87.88 501 PRO A N 1
ATOM 3976 C CA . PRO A 1 501 ? 9.988 -16.054 -29.051 1.00 87.88 501 PRO A CA 1
ATOM 3977 C C . PRO A 1 501 ? 11.412 -15.820 -28.547 1.00 87.88 501 PRO A C 1
ATOM 3979 O O . PRO A 1 501 ? 11.966 -14.728 -28.703 1.00 87.88 501 PRO A O 1
ATOM 3982 N N . ASN A 1 502 ? 12.003 -16.841 -27.933 1.00 89.00 502 ASN A N 1
ATOM 3983 C CA . ASN A 1 502 ? 13.335 -16.730 -27.344 1.00 89.00 502 ASN A CA 1
ATOM 3984 C C . ASN A 1 502 ? 14.396 -16.465 -28.416 1.00 89.00 502 ASN A C 1
ATOM 3986 O O . ASN A 1 502 ? 15.335 -15.721 -28.172 1.00 89.00 502 ASN A O 1
ATOM 3990 N N . GLU A 1 503 ? 14.208 -17.008 -29.615 1.00 87.31 503 GLU A N 1
ATOM 3991 C CA . GLU A 1 503 ? 15.057 -16.794 -30.784 1.00 87.31 503 GLU A CA 1
ATOM 3992 C C . GLU A 1 503 ? 15.154 -15.306 -31.134 1.00 87.31 503 GLU A C 1
ATOM 3994 O O . GLU A 1 503 ? 16.251 -14.806 -31.367 1.00 87.31 503 GLU A O 1
ATOM 3999 N N . SER A 1 504 ? 14.022 -14.592 -31.089 1.00 84.12 504 SER A N 1
ATOM 4000 C CA . SER A 1 504 ? 13.960 -13.145 -31.329 1.00 84.12 504 SER A CA 1
ATOM 4001 C C . SER A 1 504 ? 14.651 -12.354 -30.220 1.00 84.12 504 SER A C 1
ATOM 4003 O O . SER A 1 504 ? 15.325 -11.369 -30.495 1.00 84.12 504 SER A O 1
ATOM 4005 N N . ILE A 1 505 ? 14.533 -12.789 -28.963 1.00 85.62 505 ILE A N 1
ATOM 4006 C CA . ILE A 1 505 ? 15.282 -12.161 -27.868 1.00 85.62 505 ILE A CA 1
ATOM 4007 C C . ILE A 1 505 ? 16.785 -12.397 -28.064 1.00 85.62 505 ILE A C 1
ATOM 4009 O O . ILE A 1 505 ? 17.579 -11.476 -27.920 1.00 85.62 505 ILE A O 1
ATOM 4013 N N . PHE A 1 506 ? 17.203 -13.614 -28.405 1.00 88.00 506 PHE A N 1
ATOM 4014 C CA . PHE A 1 506 ? 18.618 -13.971 -28.519 1.00 88.00 506 PHE A CA 1
ATOM 4015 C C . PHE A 1 506 ? 19.299 -13.373 -29.756 1.00 88.00 506 PHE A C 1
ATOM 4017 O O . PHE A 1 506 ? 20.494 -13.076 -29.691 1.00 88.00 506 PHE A O 1
ATOM 4024 N N . SER A 1 507 ? 18.572 -13.132 -30.853 1.00 83.31 507 SER A N 1
ATOM 4025 C CA . SER A 1 507 ? 19.118 -12.422 -32.018 1.00 83.31 507 SER A CA 1
ATOM 4026 C C . SER A 1 507 ? 19.538 -10.990 -31.679 1.00 83.31 507 SER A C 1
ATOM 4028 O O . SER A 1 507 ? 20.562 -10.526 -32.177 1.00 83.31 507 SER A O 1
ATOM 4030 N N . GLU A 1 508 ? 18.826 -10.326 -30.762 1.00 80.12 508 GLU A N 1
ATOM 4031 C CA . GLU A 1 508 ? 19.175 -8.983 -30.267 1.00 80.12 508 GLU A CA 1
ATOM 4032 C C . GLU A 1 508 ? 20.472 -8.980 -29.437 1.00 80.12 508 GLU A C 1
ATOM 4034 O O . GLU A 1 508 ? 21.147 -7.958 -29.334 1.00 80.12 508 GLU A O 1
ATOM 4039 N N . PHE A 1 509 ? 20.863 -10.119 -28.855 1.00 78.94 509 PHE A N 1
ATOM 4040 C CA . PHE A 1 509 ? 22.177 -10.274 -28.217 1.00 78.94 509 PHE A CA 1
ATOM 4041 C C . PHE A 1 509 ? 23.291 -10.578 -29.220 1.00 78.94 509 PHE A C 1
ATOM 4043 O O . PHE A 1 509 ? 24.439 -10.225 -28.978 1.00 78.94 509 PHE A O 1
ATOM 4050 N N . ALA A 1 510 ? 22.974 -11.233 -30.338 1.00 73.62 510 ALA A N 1
ATOM 4051 C CA . ALA A 1 510 ? 23.950 -11.574 -31.371 1.00 73.62 510 ALA A CA 1
ATOM 4052 C C . ALA A 1 510 ? 24.283 -10.400 -32.313 1.00 73.62 510 ALA A C 1
ATOM 4054 O O . ALA A 1 510 ? 25.206 -10.514 -33.117 1.00 73.62 510 ALA A O 1
ATOM 4055 N N . GLY A 1 511 ? 23.538 -9.289 -32.243 1.00 64.75 511 GLY A N 1
ATOM 4056 C CA . GLY A 1 511 ? 23.715 -8.128 -33.126 1.00 64.75 511 GLY A CA 1
ATOM 4057 C C . GLY A 1 511 ? 23.235 -8.356 -34.564 1.00 64.75 511 GLY A C 1
ATOM 4058 O O . GLY A 1 511 ? 23.373 -7.481 -35.411 1.00 64.75 511 GLY A O 1
ATOM 4059 N N . THR A 1 512 ? 22.647 -9.515 -34.852 1.00 56.44 512 THR A N 1
ATOM 4060 C CA . THR A 1 512 ? 21.989 -9.830 -36.122 1.00 56.44 512 THR A CA 1
ATOM 4061 C C . THR A 1 512 ? 20.526 -9.403 -36.048 1.00 56.44 512 THR A C 1
ATOM 4063 O O . THR A 1 512 ? 19.635 -10.248 -35.957 1.00 56.44 512 THR A O 1
ATOM 4066 N N . ALA A 1 513 ? 20.269 -8.094 -36.032 1.00 54.06 513 ALA A N 1
ATOM 4067 C CA . ALA A 1 513 ? 18.939 -7.595 -36.366 1.00 54.06 513 ALA A CA 1
ATOM 4068 C C . ALA A 1 513 ? 18.697 -7.872 -37.860 1.00 54.06 513 ALA A C 1
ATOM 4070 O O . ALA A 1 513 ? 19.565 -7.613 -38.697 1.00 54.06 513 ALA A O 1
ATOM 4071 N N . GLY A 1 514 ? 17.563 -8.490 -38.192 1.00 50.69 514 GLY A N 1
ATOM 4072 C CA . GLY A 1 514 ? 17.173 -8.709 -39.583 1.00 50.69 514 GLY A CA 1
ATOM 4073 C C . GLY A 1 514 ? 16.934 -7.378 -40.299 1.00 50.69 514 GLY A C 1
ATOM 4074 O O . GLY A 1 514 ? 16.614 -6.380 -39.663 1.00 50.69 514 GLY A O 1
ATOM 4075 N N . ALA A 1 515 ? 17.035 -7.376 -41.629 1.00 45.12 515 ALA A N 1
ATOM 4076 C CA . ALA A 1 515 ? 16.832 -6.208 -42.498 1.00 45.12 515 ALA A CA 1
ATOM 4077 C C . ALA A 1 515 ? 15.423 -5.562 -42.432 1.00 45.12 515 ALA A C 1
ATOM 4079 O O . ALA A 1 515 ? 15.140 -4.657 -43.208 1.00 45.12 515 ALA A O 1
ATOM 4080 N N . GLU A 1 516 ? 14.547 -6.023 -41.535 1.00 50.41 516 GLU A N 1
ATOM 4081 C CA . GLU A 1 516 ? 13.212 -5.465 -41.277 1.00 50.41 516 GLU A CA 1
ATOM 4082 C C . GLU A 1 516 ? 13.222 -4.370 -40.190 1.00 50.41 516 GLU A C 1
ATOM 4084 O O . GLU A 1 516 ? 12.206 -3.714 -39.971 1.00 50.41 516 GLU A O 1
ATOM 4089 N N . ASP A 1 517 ? 14.362 -4.140 -39.526 1.00 50.66 517 ASP A N 1
ATOM 4090 C CA . ASP A 1 517 ? 14.543 -3.093 -38.512 1.00 50.66 517 ASP A CA 1
ATOM 4091 C C . ASP A 1 517 ? 14.888 -1.743 -39.190 1.00 50.66 517 ASP A C 1
ATOM 4093 O O . ASP A 1 517 ? 16.002 -1.223 -39.108 1.00 50.66 517 ASP A O 1
ATOM 4097 N N . GLU A 1 518 ? 13.934 -1.189 -39.950 1.00 42.84 518 GLU A N 1
ATOM 4098 C CA . GLU A 1 518 ? 14.017 0.165 -40.524 1.00 42.84 518 GLU A CA 1
ATOM 4099 C C . GLU A 1 518 ? 13.828 1.228 -39.422 1.00 42.84 518 GLU A C 1
ATOM 4101 O O . GLU A 1 518 ? 12.787 1.872 -39.296 1.00 42.84 518 GLU A O 1
ATOM 4106 N N . GLY A 1 519 ? 14.843 1.425 -38.582 1.00 48.47 519 GLY A N 1
ATOM 4107 C CA . GLY A 1 519 ? 14.836 2.463 -37.553 1.00 48.47 519 GLY A CA 1
ATOM 4108 C C . GLY A 1 519 ? 16.150 2.531 -36.785 1.00 48.47 519 GLY A C 1
ATOM 4109 O O . GLY A 1 519 ? 16.950 1.605 -36.822 1.00 48.47 519 GLY A O 1
ATOM 4110 N N . SER A 1 520 ? 16.393 3.622 -36.052 1.00 46.41 520 SER A N 1
ATOM 4111 C CA . SER A 1 520 ? 17.641 3.805 -35.290 1.00 46.41 520 SER A CA 1
ATOM 4112 C C . SER A 1 520 ? 17.803 2.864 -34.084 1.00 46.41 520 SER A C 1
ATOM 4114 O O . SER A 1 520 ? 18.720 3.110 -33.310 1.00 46.41 520 SER A O 1
ATOM 4116 N N . GLY A 1 521 ? 16.923 1.861 -33.925 1.00 53.25 521 GLY A N 1
ATOM 4117 C CA . GLY A 1 521 ? 16.925 0.795 -32.914 1.00 53.25 521 GLY A CA 1
ATOM 4118 C C . GLY A 1 521 ? 17.093 1.261 -31.464 1.00 53.25 521 GLY A C 1
ATOM 4119 O O . GLY A 1 521 ? 18.166 1.702 -31.068 1.00 53.25 521 GLY A O 1
ATOM 4120 N N . ASP A 1 522 ? 16.065 1.118 -30.625 1.00 57.91 522 ASP A N 1
ATOM 4121 C CA . ASP A 1 522 ? 16.254 1.271 -29.174 1.00 57.91 522 ASP A CA 1
ATOM 4122 C C . ASP A 1 522 ? 16.864 -0.008 -28.572 1.00 57.91 522 ASP A C 1
ATOM 4124 O O . ASP A 1 522 ? 16.798 -1.095 -29.153 1.00 57.91 522 ASP A O 1
ATOM 4128 N N . VAL A 1 523 ? 17.480 0.096 -27.398 1.00 56.97 523 VAL A N 1
ATOM 4129 C CA . VAL A 1 523 ? 18.164 -1.034 -26.767 1.00 56.97 523 VAL A CA 1
ATOM 4130 C C . VAL A 1 523 ? 17.146 -2.126 -26.407 1.00 56.97 523 VAL A C 1
ATOM 4132 O O . VAL A 1 523 ? 16.031 -1.831 -25.985 1.00 56.97 523 VAL A O 1
ATOM 4135 N N . LYS A 1 524 ? 17.532 -3.406 -26.517 1.00 67.50 524 LYS A N 1
ATOM 4136 C CA . LYS A 1 524 ? 16.698 -4.626 -26.346 1.00 67.50 524 LYS A CA 1
ATOM 4137 C C . LYS A 1 524 ? 15.699 -4.655 -25.172 1.00 67.50 524 LYS A C 1
ATOM 4139 O O . LYS A 1 524 ? 14.707 -5.377 -25.200 1.00 67.50 524 LYS A O 1
ATOM 4144 N N . TYR A 1 525 ? 15.930 -3.866 -24.127 1.00 60.66 525 TYR A N 1
ATOM 4145 C CA . TYR A 1 525 ? 15.071 -3.732 -22.945 1.00 60.66 525 TYR A CA 1
ATOM 4146 C C . TYR A 1 525 ? 14.219 -2.440 -22.913 1.00 60.66 525 TYR A C 1
ATOM 4148 O O . TYR A 1 525 ? 13.673 -2.111 -21.865 1.00 60.66 525 TYR A O 1
ATOM 4156 N N . HIS A 1 526 ? 14.058 -1.745 -24.040 1.00 59.09 526 HIS A N 1
ATOM 4157 C CA . HIS A 1 526 ? 13.151 -0.600 -24.230 1.00 59.09 526 HIS A CA 1
ATOM 4158 C C . HIS A 1 526 ? 12.048 -0.892 -25.258 1.00 59.09 526 HIS A C 1
ATOM 4160 O O . HIS A 1 526 ? 11.006 -0.243 -25.265 1.00 59.09 526 HIS A O 1
ATOM 4166 N N . LEU A 1 527 ? 12.214 -1.929 -26.086 1.00 66.94 527 LEU A N 1
ATOM 4167 C CA . LEU A 1 527 ? 11.237 -2.290 -27.112 1.00 66.94 527 LEU A CA 1
ATOM 4168 C C . LEU A 1 527 ? 9.934 -2.813 -26.493 1.00 66.94 527 LEU A C 1
ATOM 4170 O O . LEU A 1 527 ? 9.939 -3.637 -25.568 1.00 66.94 527 LEU A O 1
ATOM 4174 N N . GLY A 1 528 ? 8.808 -2.308 -26.994 1.00 67.81 528 GLY A N 1
ATOM 4175 C CA . GLY A 1 528 ? 7.475 -2.805 -26.665 1.00 67.81 528 GLY A CA 1
ATOM 4176 C C . GLY A 1 528 ? 7.110 -4.050 -27.475 1.00 67.81 528 GLY A C 1
ATOM 4177 O O . GLY A 1 528 ? 7.733 -4.353 -28.489 1.00 67.81 528 GLY A O 1
ATOM 4178 N N . MET A 1 529 ? 6.089 -4.784 -27.037 1.00 77.94 529 MET A N 1
ATOM 4179 C CA . MET A 1 529 ? 5.556 -5.923 -27.787 1.00 77.94 529 MET A CA 1
ATOM 4180 C C . MET A 1 529 ? 4.071 -6.113 -27.509 1.00 77.94 529 MET A C 1
ATOM 4182 O O . MET A 1 529 ? 3.626 -5.937 -26.379 1.00 77.94 529 MET A O 1
ATOM 4186 N N . ASN A 1 530 ? 3.328 -6.532 -28.530 1.00 82.94 530 ASN A N 1
ATOM 4187 C CA . ASN A 1 530 ? 1.944 -6.960 -28.407 1.00 82.94 530 ASN A CA 1
ATOM 4188 C C . ASN A 1 530 ? 1.824 -8.436 -28.817 1.00 82.94 530 ASN A C 1
ATOM 4190 O O . ASN A 1 530 ? 2.342 -8.824 -29.865 1.00 82.94 530 ASN A O 1
ATOM 4194 N N . PHE A 1 531 ? 1.173 -9.258 -27.995 1.00 83.38 531 PHE A N 1
ATOM 4195 C CA . PHE A 1 531 ? 1.000 -10.683 -28.263 1.00 83.38 531 PHE A CA 1
ATOM 4196 C C . PHE A 1 531 ? -0.327 -11.213 -27.709 1.00 83.38 531 PHE A C 1
ATOM 4198 O O . PHE A 1 531 ? -0.696 -10.923 -26.570 1.00 83.38 531 PHE A O 1
ATOM 4205 N N . GLU A 1 532 ? -1.032 -12.031 -28.493 1.00 85.69 532 GLU A N 1
ATOM 4206 C CA . GLU A 1 532 ? -2.217 -12.759 -28.030 1.00 85.69 532 GLU A CA 1
ATOM 4207 C C . GLU A 1 532 ? -1.799 -14.141 -27.523 1.00 85.69 532 GLU A C 1
ATOM 4209 O O . GLU A 1 532 ? -1.099 -14.883 -28.214 1.00 85.69 532 GLU A O 1
ATOM 4214 N N . ARG A 1 533 ? -2.255 -14.530 -26.330 1.00 78.75 533 ARG A N 1
ATOM 4215 C CA . ARG A 1 533 ? -2.000 -15.882 -25.815 1.00 78.75 533 ARG A CA 1
ATOM 4216 C C . ARG A 1 533 ? -3.221 -16.508 -25.138 1.00 78.75 533 ARG A C 1
ATOM 4218 O O . ARG A 1 533 ? -4.047 -15.787 -24.575 1.00 78.75 533 ARG A O 1
ATOM 4225 N N . PRO A 1 534 ? -3.318 -17.850 -25.117 1.00 82.06 534 PRO A N 1
ATOM 4226 C CA . PRO A 1 534 ? -4.297 -18.548 -24.294 1.00 82.06 534 PRO A CA 1
ATOM 4227 C C . PRO A 1 534 ? -3.886 -18.558 -22.811 1.00 82.06 534 PRO A C 1
ATOM 4229 O O . PRO A 1 534 ? -2.705 -18.674 -22.469 1.00 82.06 534 PRO A O 1
ATOM 4232 N N . THR A 1 535 ? -4.868 -18.479 -21.918 1.00 80.19 535 THR A N 1
ATOM 4233 C CA . THR A 1 535 ? -4.724 -18.746 -20.482 1.00 80.19 535 THR A CA 1
ATOM 4234 C C . THR A 1 535 ? -4.929 -20.235 -20.186 1.00 80.19 535 THR A C 1
ATOM 4236 O O . THR A 1 535 ? -5.466 -20.969 -21.020 1.00 80.19 535 THR A O 1
ATOM 4239 N N . PRO A 1 536 ? -4.571 -20.718 -18.980 1.00 75.38 536 PRO A N 1
ATOM 4240 C CA . PRO A 1 536 ? -4.887 -22.086 -18.568 1.00 75.38 536 PRO A CA 1
ATOM 4241 C C . PRO A 1 536 ? -6.388 -22.420 -18.588 1.00 75.38 536 PRO A C 1
ATOM 4243 O O . PRO A 1 536 ? -6.734 -23.594 -18.662 1.00 75.38 536 PRO A O 1
ATOM 4246 N N . SER A 1 537 ? -7.270 -21.413 -18.527 1.00 76.44 537 SER A N 1
ATOM 4247 C CA . SER A 1 537 ? -8.724 -21.574 -18.659 1.00 76.44 537 SER A CA 1
ATOM 4248 C C . SER A 1 537 ? -9.206 -21.672 -20.118 1.00 76.44 537 SER A C 1
ATOM 4250 O O . SER A 1 537 ? -10.400 -21.820 -20.356 1.00 76.44 537 SER A O 1
ATOM 4252 N N . GLY A 1 538 ? -8.301 -21.597 -21.102 1.00 80.38 538 GLY A N 1
ATOM 4253 C CA . GLY A 1 538 ? -8.605 -21.680 -22.537 1.00 80.38 538 GLY A CA 1
ATOM 4254 C C . GLY A 1 538 ? -9.094 -20.367 -23.160 1.00 80.38 538 GLY A C 1
ATOM 4255 O O . GLY A 1 538 ? -9.249 -20.284 -24.378 1.00 80.38 538 GLY A O 1
ATOM 4256 N N . LYS A 1 539 ? -9.304 -19.326 -22.348 1.00 87.00 539 LYS A N 1
ATOM 4257 C CA . LYS A 1 539 ? -9.627 -17.972 -22.813 1.00 87.00 539 LYS A CA 1
ATOM 4258 C C . LYS A 1 539 ? -8.388 -17.320 -23.428 1.00 87.00 539 LYS A C 1
ATOM 4260 O O . LYS A 1 539 ? -7.266 -17.629 -23.040 1.00 87.00 539 LYS A O 1
ATOM 4265 N N . ARG A 1 540 ? -8.580 -16.410 -24.380 1.00 86.56 540 ARG A N 1
ATOM 4266 C CA . ARG A 1 540 ? -7.485 -15.632 -24.976 1.00 86.56 540 ARG A CA 1
ATOM 4267 C C . ARG A 1 540 ? -7.384 -14.254 -24.340 1.00 86.56 540 ARG A C 1
ATOM 4269 O O . ARG A 1 540 ? -8.397 -13.699 -23.918 1.00 86.56 540 ARG A O 1
ATOM 4276 N N . VAL A 1 541 ? -6.163 -13.735 -24.272 1.00 91.81 541 VAL A N 1
ATOM 4277 C CA . VAL A 1 541 ? -5.861 -12.399 -23.757 1.00 91.81 541 VAL A CA 1
ATOM 4278 C C . VAL A 1 541 ? -4.793 -11.735 -24.613 1.00 91.81 541 VAL A C 1
ATOM 4280 O O . VAL A 1 541 ? -3.783 -12.361 -24.952 1.00 91.81 541 VAL A O 1
ATOM 4283 N N . GLN A 1 542 ? -5.020 -10.465 -24.929 1.00 92.44 542 GLN A N 1
ATOM 4284 C CA . GLN A 1 542 ? -4.060 -9.586 -25.571 1.00 92.44 542 GLN A CA 1
ATOM 4285 C C . GLN A 1 542 ? -3.147 -8.982 -24.499 1.00 92.44 542 GLN A C 1
ATOM 4287 O O . GLN A 1 542 ? -3.617 -8.341 -23.556 1.00 92.44 542 GLN A O 1
ATOM 4292 N N . LEU A 1 543 ? -1.840 -9.198 -24.621 1.00 92.06 543 LEU A N 1
ATOM 4293 C CA . LEU A 1 543 ? -0.835 -8.643 -23.722 1.00 92.06 543 LEU A CA 1
ATOM 4294 C C . LEU A 1 543 ? 0.033 -7.644 -24.478 1.00 92.06 543 LEU A C 1
ATOM 4296 O O . LEU A 1 543 ? 0.718 -8.017 -25.428 1.00 92.06 543 LEU A O 1
ATOM 4300 N N . SER A 1 544 ? 0.054 -6.403 -24.001 1.00 90.44 544 SER A N 1
ATOM 4301 C CA . SER A 1 544 ? 0.892 -5.338 -24.549 1.00 90.44 544 SER A CA 1
ATOM 4302 C C . SER A 1 544 ? 1.896 -4.872 -23.504 1.00 90.44 544 SER A C 1
ATOM 4304 O O . SER A 1 544 ? 1.500 -4.346 -22.46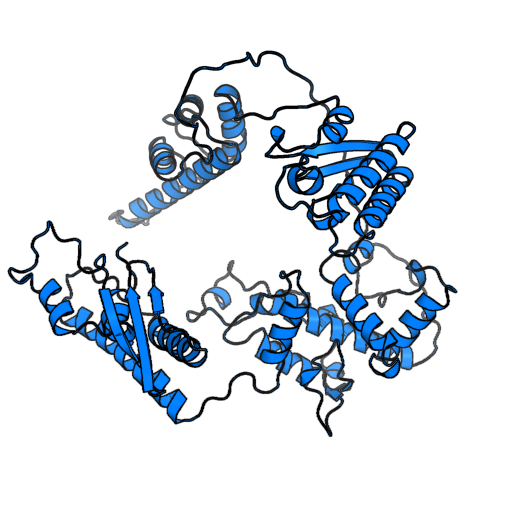9 1.00 90.44 544 SER A O 1
ATOM 4306 N N . LEU A 1 545 ? 3.190 -5.032 -23.767 1.00 90.31 545 LEU A N 1
ATOM 4307 C CA . LEU A 1 545 ? 4.258 -4.395 -23.001 1.00 90.31 545 LEU A CA 1
ATOM 4308 C C . LEU A 1 545 ? 4.650 -3.098 -23.709 1.00 90.31 545 LEU A C 1
ATOM 4310 O O . LEU A 1 545 ? 5.081 -3.146 -24.861 1.00 90.31 545 LEU A O 1
ATOM 4314 N N . VAL A 1 546 ? 4.486 -1.950 -23.053 1.00 89.19 546 VAL A N 1
ATOM 4315 C CA . VAL A 1 546 ? 4.800 -0.654 -23.675 1.00 89.19 546 VAL A CA 1
ATOM 4316 C C . VAL A 1 546 ? 6.306 -0.411 -23.724 1.00 89.19 546 VAL A C 1
ATOM 4318 O O . VAL A 1 546 ? 7.045 -0.865 -22.845 1.00 89.19 546 VAL A O 1
ATOM 4321 N N . ALA A 1 547 ? 6.756 0.300 -24.757 1.00 84.62 547 ALA A N 1
ATOM 4322 C CA . ALA A 1 547 ? 8.101 0.865 -24.786 1.00 84.62 547 ALA A CA 1
ATOM 4323 C C . ALA A 1 547 ? 8.232 1.958 -23.713 1.00 84.62 547 ALA A C 1
ATOM 4325 O O . ALA A 1 547 ? 7.235 2.614 -23.393 1.00 84.62 547 ALA A O 1
ATOM 4326 N N . ASN A 1 548 ? 9.414 2.124 -23.122 1.00 75.94 548 ASN A N 1
ATOM 4327 C CA . ASN A 1 548 ? 9.634 3.040 -21.998 1.00 75.94 548 ASN A CA 1
ATOM 4328 C C . ASN A 1 548 ? 11.087 3.459 -21.873 1.00 75.94 548 ASN A C 1
ATOM 4330 O O . ASN A 1 548 ? 11.920 2.672 -22.351 1.00 75.94 548 ASN A O 1
#

Nearest PDB structures (foldseek):
  8i0k-assembly1_B  TM=8.853E-01  e=3.540E-18  Homo sapiens
  8u9z-assembly1_F  TM=8.374E-01  e=3.570E-11  Saccharomyces cerevisiae
  8ua0-assembly1_F  TM=8.084E-01  e=2.104E-11  Saccharomyces cerevisiae
  8ua1-assembly1_F  TM=7.916E-01  e=1.240E-11  Saccharomyces cerevisiae
  6b5c-assembly1_A  TM=7.317E-01  e=2.740E-11  Homo sapiens

Radius of gyration: 31.14 Å; Cα contacts (8 Å, |Δi|>4): 577; chains: 1; bounding box: 80×76×90 Å

Sequence (548 aa):
MLEVSGASINDMYVGQSEKNVRALFSLAKKLSPLVIFIDEADALFAARGQSRSRPSHRETINQFLREWDGMSDTKAFIMVATNRPFDLDDAVLRRLPRKILVDLPLQEDRESILRILLKGEQLDASVSIEDIARRTVLYSGSDLKNLTVAAAMAAVQEELEQAALHTGSEPYVYPERRTLLKRHFDKASGEIAASIKLPVRGPFIPSLLDPPYHAAATDNAPDPNDNFLSGNTANYIDEMYMQWKEDPKSVHVSWQVYFRNMESGDMPISQAFTPPPSLVPGATGGVPRLAAGSAEGTEVANHLKVQLLVRAYQARGHNKANIDPLGIRNEQKGFGNIKPKELTLEHYQFTEKDLDTEYSLGPGILPRFKREGREKMTLREIIDACERIYCGSYGIEFIHIPDREKCDWLRERLEVPQPFKYSIDEKRRILDRLIWSSSFESFLSTKYPNDKRFGLEGCETLVPGMKALIDRSVDYGVKDIVIGMPHRGRLNVLSNVVRKPNESIFSEFAGTAGAEDEGSGDVKYHLGMNFERPTPSGKRVQLSLVAN